Protein AF-A0A8C6JG46-F1 (afdb_monomer_lite)

InterPro domains:
  IPR028730 Zinc finger FYVE domain-containing protein 26 [PTHR46591] (1-426)

Radius of gyration: 33.85 Å; chains: 1; bounding box: 71×62×104 Å

pLDDT: mean 75.34, std 12.42, range [32.84, 92.31]

Structure (mmCIF, N/CA/C/O backbone):
data_AF-A0A8C6JG46-F1
#
_entry.id   AF-A0A8C6JG46-F1
#
loop_
_atom_site.group_PDB
_atom_site.id
_atom_site.type_symbol
_atom_site.label_atom_id
_atom_site.label_alt_id
_atom_site.label_comp_id
_atom_site.label_asym_id
_atom_site.label_entity_id
_atom_site.label_seq_id
_atom_site.pdbx_PDB_ins_code
_atom_site.Cartn_x
_atom_site.Cartn_y
_atom_site.Cartn_z
_atom_site.occupancy
_atom_site.B_iso_or_equiv
_atom_site.auth_seq_id
_atom_site.auth_comp_id
_atom_site.auth_asym_id
_atom_site.auth_atom_id
_atom_site.pdbx_PDB_model_num
ATOM 1 N N . MET A 1 1 ? 37.804 -17.417 -51.169 1.00 49.09 1 MET A N 1
ATOM 2 C CA . MET A 1 1 ? 37.422 -18.840 -51.278 1.00 49.09 1 MET A CA 1
ATOM 3 C C . MET A 1 1 ? 37.126 -19.329 -49.876 1.00 49.09 1 MET A C 1
ATOM 5 O O . MET A 1 1 ? 38.033 -19.292 -49.055 1.00 49.09 1 MET A O 1
ATOM 9 N N . HIS A 1 2 ? 35.876 -19.680 -49.576 1.00 54.84 2 HIS A N 1
ATOM 10 C CA . HIS A 1 2 ? 35.527 -20.264 -48.280 1.00 54.84 2 HIS A CA 1
ATOM 11 C C . HIS A 1 2 ? 35.883 -21.753 -48.293 1.00 54.84 2 HIS A C 1
ATOM 13 O O . HIS A 1 2 ? 35.643 -22.438 -49.287 1.00 54.84 2 HIS A O 1
ATOM 19 N N . SER A 1 3 ? 36.510 -22.237 -47.222 1.00 58.03 3 SER A N 1
ATOM 20 C CA . SER A 1 3 ? 36.770 -23.663 -47.032 1.00 58.03 3 SER A CA 1
ATOM 21 C C . SER A 1 3 ? 35.432 -24.394 -46.919 1.00 58.03 3 SER A C 1
ATOM 23 O O . SER A 1 3 ? 34.643 -24.104 -46.017 1.00 58.03 3 SER A O 1
ATOM 25 N N . PHE A 1 4 ? 35.180 -25.308 -47.853 1.00 62.06 4 PHE A N 1
ATOM 26 C CA . PHE A 1 4 ? 33.979 -26.141 -47.903 1.00 62.06 4 PHE A CA 1
ATOM 27 C C . PHE A 1 4 ? 33.749 -26.811 -46.534 1.00 62.06 4 PHE A C 1
ATOM 29 O O . PHE A 1 4 ? 34.682 -27.398 -45.985 1.00 62.06 4 PHE A O 1
ATOM 36 N N . GLY A 1 5 ? 32.544 -26.685 -45.965 1.00 68.75 5 GLY A N 1
ATOM 37 C CA . GLY A 1 5 ? 32.191 -27.229 -44.642 1.00 68.75 5 GLY A CA 1
ATOM 38 C C . GLY A 1 5 ? 32.113 -26.222 -43.481 1.00 68.75 5 GLY A C 1
ATOM 39 O O . GLY A 1 5 ? 31.570 -26.573 -42.442 1.00 68.75 5 GLY A O 1
ATOM 40 N N . ASN A 1 6 ? 32.562 -24.971 -43.660 1.00 70.62 6 ASN A N 1
ATOM 41 C CA . ASN A 1 6 ? 32.415 -23.890 -42.661 1.00 70.62 6 ASN A CA 1
ATOM 42 C C . ASN A 1 6 ? 31.309 -22.875 -43.015 1.00 70.62 6 ASN A C 1
ATOM 44 O O . ASN A 1 6 ? 31.285 -21.767 -42.486 1.00 70.62 6 ASN A O 1
ATOM 48 N N . GLU A 1 7 ? 30.413 -23.217 -43.940 1.00 79.25 7 GLU A N 1
ATOM 49 C CA . GLU A 1 7 ? 29.412 -22.289 -44.489 1.00 79.25 7 GLU A CA 1
ATOM 50 C C . GLU A 1 7 ? 28.441 -21.771 -43.422 1.00 79.25 7 GLU A C 1
ATOM 52 O O . GLU A 1 7 ? 28.117 -20.587 -43.416 1.00 79.25 7 GLU A O 1
ATOM 57 N N . GLU A 1 8 ? 28.043 -22.625 -42.476 1.00 79.38 8 GLU A N 1
ATOM 58 C CA . GLU A 1 8 ? 27.140 -22.259 -41.380 1.00 79.38 8 GLU A CA 1
ATOM 59 C C . GLU A 1 8 ? 27.791 -21.260 -40.409 1.00 79.38 8 GLU A C 1
ATOM 61 O O . GLU A 1 8 ? 27.192 -20.239 -40.078 1.00 79.38 8 GLU A O 1
ATOM 66 N N . ALA A 1 9 ? 29.056 -21.486 -40.037 1.00 79.19 9 ALA A N 1
ATOM 67 C CA . ALA A 1 9 ? 29.812 -20.569 -39.183 1.00 79.19 9 ALA A CA 1
ATOM 68 C C . ALA A 1 9 ? 30.058 -19.213 -39.871 1.00 79.19 9 ALA A C 1
ATOM 70 O O . ALA A 1 9 ? 29.868 -18.163 -39.261 1.00 79.19 9 ALA A O 1
ATOM 71 N N . VAL A 1 10 ? 30.412 -19.222 -41.162 1.00 82.12 10 VAL A N 1
ATOM 72 C CA . VAL A 1 10 ? 30.597 -17.995 -41.958 1.00 82.12 10 VAL A CA 1
ATOM 73 C C . VAL A 1 10 ? 29.275 -17.239 -42.120 1.00 82.12 10 VAL A C 1
ATOM 75 O O . VAL A 1 10 ? 29.254 -16.012 -42.039 1.00 82.12 10 VAL A O 1
ATOM 78 N N . SER A 1 11 ? 28.162 -17.950 -42.314 1.00 85.00 11 SER A N 1
ATOM 79 C CA . SER A 1 11 ? 26.829 -17.348 -42.394 1.00 85.00 11 SER A CA 1
ATOM 80 C C . SER A 1 11 ? 26.417 -16.700 -41.069 1.00 85.00 11 SER A C 1
ATOM 82 O O . SER A 1 11 ? 25.887 -15.591 -41.081 1.00 85.00 11 SER A O 1
ATOM 84 N N . GLN A 1 12 ? 26.722 -17.328 -39.929 1.00 85.00 12 GLN A N 1
ATOM 85 C CA . GLN A 1 12 ? 26.466 -16.768 -38.597 1.00 85.00 12 GLN A CA 1
ATOM 86 C C . GLN A 1 12 ? 27.330 -15.530 -38.306 1.00 85.00 12 GLN A C 1
ATOM 88 O O . GLN A 1 12 ? 26.824 -14.549 -37.763 1.00 85.00 12 GLN A O 1
ATOM 93 N N . GLU A 1 13 ? 28.599 -15.517 -38.726 1.00 86.06 13 GLU A N 1
ATOM 94 C CA . GLU A 1 13 ? 29.466 -14.334 -38.621 1.00 86.06 13 GLU A CA 1
ATOM 95 C C . GLU A 1 13 ? 28.966 -13.164 -39.482 1.00 86.06 13 GLU A C 1
ATOM 97 O O . GLU A 1 13 ? 28.964 -12.014 -39.035 1.00 86.06 13 GLU A O 1
ATOM 102 N N . GLN A 1 14 ? 28.495 -13.444 -40.701 1.00 87.75 14 GLN A N 1
ATOM 103 C CA . GLN A 1 14 ? 27.887 -12.437 -41.574 1.00 87.75 14 GLN A CA 1
ATOM 104 C C . GLN A 1 14 ? 26.565 -11.913 -41.006 1.00 87.75 14 GLN A C 1
ATOM 106 O O . GLN A 1 14 ? 26.334 -10.705 -41.016 1.00 87.75 14 GLN A O 1
ATOM 111 N N . LEU A 1 15 ? 25.727 -12.796 -40.454 1.00 90.75 15 LEU A N 1
ATOM 112 C CA . LEU A 1 15 ? 24.492 -12.421 -39.767 1.00 90.75 15 LEU A CA 1
ATOM 113 C C . LEU A 1 15 ? 24.784 -11.537 -38.545 1.00 90.75 15 LEU A C 1
ATOM 115 O O . LEU A 1 15 ? 24.077 -10.563 -38.305 1.00 90.75 15 LEU A O 1
ATOM 119 N N . PHE A 1 16 ? 25.843 -11.832 -37.790 1.00 90.50 16 PHE A N 1
ATOM 120 C CA . PHE A 1 16 ? 26.268 -11.009 -36.659 1.00 90.50 16 PHE A CA 1
ATOM 121 C C . PHE A 1 16 ? 26.759 -9.624 -37.100 1.00 90.50 16 PHE A C 1
ATOM 123 O O . PHE A 1 16 ? 26.426 -8.620 -36.467 1.00 90.50 16 PHE A O 1
ATOM 130 N N . ALA A 1 17 ? 27.521 -9.551 -38.196 1.00 90.81 17 ALA A N 1
ATOM 131 C CA . ALA A 1 17 ? 27.945 -8.280 -38.776 1.00 90.81 17 ALA A CA 1
ATOM 132 C C . ALA A 1 17 ? 26.738 -7.444 -39.231 1.00 90.81 17 ALA A C 1
ATOM 134 O O . ALA A 1 17 ? 26.663 -6.260 -38.899 1.00 90.81 17 ALA A O 1
ATOM 135 N N . PHE A 1 18 ? 25.768 -8.079 -39.896 1.00 91.75 18 PHE A N 1
ATOM 136 C CA . PHE A 1 18 ? 24.512 -7.455 -40.307 1.00 91.75 18 PHE A CA 1
ATOM 137 C C . PHE A 1 18 ? 23.689 -6.976 -39.103 1.00 91.75 18 PHE A C 1
ATOM 139 O O . PHE A 1 18 ? 23.252 -5.832 -39.078 1.00 91.75 18 PHE A O 1
ATOM 146 N N . PHE A 1 19 ? 23.566 -7.786 -38.047 1.00 92.31 19 PHE A N 1
ATOM 147 C CA . PHE A 1 19 ? 22.930 -7.379 -36.791 1.00 92.31 19 PHE A CA 1
ATOM 148 C C . PHE A 1 19 ? 23.581 -6.121 -36.197 1.00 92.31 19 PHE A C 1
ATOM 150 O O . PHE A 1 19 ? 22.885 -5.169 -35.848 1.00 92.31 19 PHE A O 1
ATOM 157 N N . CYS A 1 20 ? 24.915 -6.081 -36.118 1.00 89.12 20 CYS A N 1
ATOM 158 C CA . CYS A 1 20 ? 25.639 -4.916 -35.603 1.00 89.12 20 CYS A CA 1
ATOM 159 C C . CYS A 1 20 ? 25.436 -3.673 -36.481 1.00 89.12 20 CYS A C 1
ATOM 161 O O . CYS A 1 20 ? 25.413 -2.551 -35.975 1.00 89.12 20 CYS A O 1
ATOM 163 N N . GLU A 1 21 ? 25.317 -3.861 -37.794 1.00 89.94 21 GLU A N 1
ATOM 164 C CA . GLU A 1 21 ? 25.017 -2.796 -38.740 1.00 89.94 21 GLU A CA 1
ATOM 165 C C . GLU A 1 21 ? 23.594 -2.262 -38.542 1.00 89.94 21 GLU A C 1
ATOM 167 O O . GLU A 1 21 ? 23.440 -1.053 -38.375 1.00 89.94 21 GLU A O 1
ATOM 172 N N . CYS A 1 22 ? 22.585 -3.130 -38.442 1.00 88.75 22 CYS A N 1
ATOM 173 C CA . CYS A 1 22 ? 21.202 -2.741 -38.158 1.00 88.75 22 CYS A CA 1
ATOM 174 C C . CYS A 1 22 ? 21.083 -1.976 -36.833 1.00 88.75 22 CYS A C 1
ATOM 176 O O . CYS A 1 22 ? 20.468 -0.914 -36.786 1.00 88.75 22 CYS A O 1
ATOM 178 N N . VAL A 1 23 ? 21.741 -2.450 -35.768 1.00 87.31 23 VAL A N 1
ATOM 179 C CA . VAL A 1 23 ? 21.762 -1.757 -34.468 1.00 87.31 23 VAL A CA 1
ATOM 180 C C . VAL A 1 23 ? 22.376 -0.357 -34.585 1.00 87.31 23 VAL A C 1
ATOM 182 O O . VAL A 1 23 ? 21.855 0.590 -34.007 1.00 87.31 23 VAL A O 1
ATOM 185 N N . ARG A 1 24 ? 23.459 -0.182 -35.354 1.00 85.31 24 ARG A N 1
ATOM 186 C CA . ARG A 1 24 ? 24.083 1.141 -35.560 1.00 85.31 24 ARG A CA 1
ATOM 187 C C . ARG A 1 24 ? 23.213 2.096 -36.373 1.00 85.31 24 ARG A C 1
ATOM 189 O O . ARG A 1 24 ? 23.265 3.305 -36.136 1.00 85.31 24 ARG A O 1
ATOM 196 N N . HIS A 1 25 ? 22.467 1.568 -37.339 1.00 84.50 25 HIS A N 1
ATOM 197 C CA . HIS A 1 25 ? 21.586 2.354 -38.198 1.00 84.50 25 HIS A CA 1
ATOM 198 C C . HIS A 1 25 ? 20.235 2.669 -37.543 1.00 84.50 25 HIS A C 1
ATOM 200 O O . HIS A 1 25 ? 19.602 3.643 -37.943 1.00 84.50 25 HIS A O 1
ATOM 206 N N . GLY A 1 26 ? 19.856 1.936 -36.491 1.00 82.50 26 GLY A N 1
ATOM 207 C CA . GLY A 1 26 ? 18.556 2.068 -35.829 1.00 82.50 26 GLY A CA 1
ATOM 208 C C . GLY A 1 26 ? 17.463 1.206 -36.470 1.00 82.50 26 GLY A C 1
ATOM 209 O O . GLY A 1 26 ? 16.288 1.421 -36.198 1.00 82.50 26 GLY A O 1
ATOM 210 N N . ASP A 1 27 ? 17.830 0.217 -37.292 1.00 86.69 27 ASP A N 1
ATOM 211 C CA . ASP A 1 27 ? 16.896 -0.703 -37.950 1.00 86.69 27 ASP A CA 1
ATOM 212 C C . ASP A 1 27 ? 16.469 -1.814 -36.975 1.00 86.69 27 ASP A C 1
ATOM 214 O O . ASP A 1 27 ? 16.906 -2.969 -37.053 1.00 86.69 27 ASP A O 1
ATOM 218 N N . TRP A 1 28 ? 15.640 -1.451 -35.997 1.00 86.88 28 TRP A N 1
ATOM 219 C CA . TRP A 1 28 ? 15.332 -2.298 -34.843 1.00 86.88 28 TRP A CA 1
ATOM 220 C C . TRP A 1 28 ? 14.624 -3.604 -35.197 1.00 86.88 28 TRP A C 1
ATOM 222 O O . TRP A 1 28 ? 14.954 -4.649 -34.637 1.00 86.88 28 TRP A O 1
ATOM 232 N N . GLU A 1 29 ? 13.695 -3.572 -36.152 1.00 87.38 29 GLU A N 1
ATOM 233 C CA . GLU A 1 29 ? 12.951 -4.760 -36.588 1.00 87.38 29 GLU A CA 1
ATOM 234 C C . GLU A 1 29 ? 13.872 -5.789 -37.260 1.00 87.38 29 GLU A C 1
ATOM 236 O O . GLU A 1 29 ? 13.792 -6.989 -36.982 1.00 87.38 29 GLU A O 1
ATOM 241 N N . LEU A 1 30 ? 14.802 -5.315 -38.098 1.00 88.69 30 LEU A N 1
ATOM 242 C CA . LEU A 1 30 ? 15.789 -6.159 -38.775 1.00 88.69 30 LEU A CA 1
ATOM 243 C C . LEU A 1 30 ? 16.805 -6.723 -37.780 1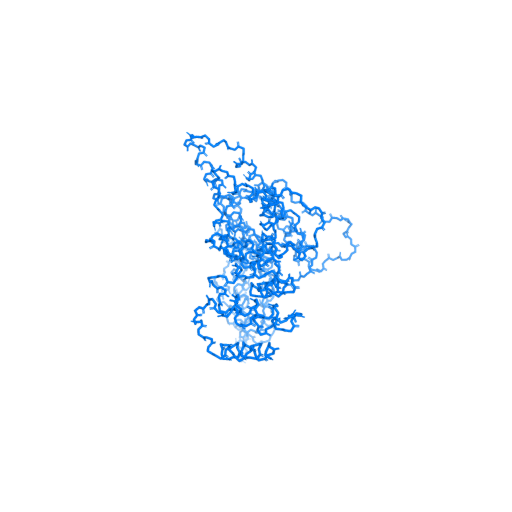.00 88.69 30 LEU A C 1
ATOM 245 O O . LEU A 1 30 ? 17.116 -7.916 -37.820 1.00 88.69 30 LEU A O 1
ATOM 249 N N . ALA A 1 31 ? 17.267 -5.897 -36.838 1.00 89.75 31 ALA A N 1
ATOM 250 C CA . ALA A 1 31 ? 18.140 -6.346 -35.762 1.00 89.75 31 ALA A CA 1
ATOM 251 C C . ALA A 1 31 ? 17.457 -7.428 -34.906 1.00 89.75 31 ALA A C 1
ATOM 253 O O . ALA A 1 31 ? 18.057 -8.468 -34.632 1.00 89.75 31 ALA A O 1
ATOM 254 N N . GLN A 1 32 ? 16.185 -7.240 -34.538 1.00 89.25 32 GLN A N 1
ATOM 255 C CA . GLN A 1 32 ? 15.413 -8.210 -33.759 1.00 89.25 32 GLN A CA 1
ATOM 256 C C . GLN A 1 32 ? 15.218 -9.536 -34.511 1.00 89.25 32 GLN A C 1
ATOM 258 O O . GLN A 1 32 ? 15.321 -10.605 -33.903 1.00 89.25 32 GLN A O 1
ATOM 263 N N . ALA A 1 33 ? 14.985 -9.490 -35.825 1.00 90.06 33 ALA A N 1
ATOM 264 C CA . ALA A 1 33 ? 14.819 -10.683 -36.655 1.00 90.06 33 ALA A CA 1
ATOM 265 C C . ALA A 1 33 ? 16.076 -11.574 -36.699 1.00 90.06 33 ALA A C 1
ATOM 267 O O . ALA A 1 33 ? 15.960 -12.790 -36.859 1.00 90.06 33 ALA A O 1
ATOM 268 N N . CYS A 1 34 ? 17.267 -10.999 -36.498 1.00 89.62 34 CYS A N 1
ATOM 269 C CA . CYS A 1 34 ? 18.532 -11.740 -36.471 1.00 89.62 34 CYS A CA 1
ATOM 270 C C . CYS A 1 34 ? 18.738 -12.531 -35.163 1.00 89.62 34 CYS A C 1
ATOM 272 O O . CYS A 1 34 ? 19.400 -13.571 -35.156 1.00 89.62 34 CYS A O 1
ATOM 274 N N . VAL A 1 35 ? 18.155 -12.072 -34.048 1.00 89.25 35 VAL A N 1
ATOM 275 C CA . VAL A 1 35 ? 18.408 -12.607 -32.695 1.00 89.25 35 VAL A CA 1
ATOM 276 C C . VAL A 1 35 ? 18.100 -14.111 -32.555 1.00 89.25 35 VAL A C 1
ATOM 278 O O . VAL A 1 35 ? 18.932 -14.831 -31.999 1.00 89.25 35 VAL A O 1
ATOM 281 N N . PRO A 1 36 ? 16.976 -14.661 -33.061 1.00 87.44 36 PRO A N 1
ATOM 282 C CA . PRO A 1 36 ? 16.695 -16.092 -32.938 1.00 87.44 36 PRO A CA 1
ATOM 283 C C . PRO A 1 36 ? 17.745 -16.984 -33.608 1.00 87.44 36 PRO A C 1
ATOM 285 O O . PRO A 1 36 ? 18.079 -18.032 -33.060 1.00 87.44 36 PRO A O 1
ATOM 288 N N . GLN A 1 37 ? 18.276 -16.575 -34.760 1.00 86.75 37 GLN A N 1
ATOM 289 C CA . GLN A 1 37 ? 19.287 -17.337 -35.497 1.00 86.75 37 GLN A CA 1
ATOM 290 C C . GLN A 1 37 ? 20.669 -17.210 -34.842 1.00 86.75 37 GLN A C 1
ATOM 292 O O . GLN A 1 37 ? 21.377 -18.203 -34.703 1.00 86.75 37 GLN A O 1
ATOM 297 N N . LEU A 1 38 ? 21.008 -16.026 -34.322 1.00 86.81 38 LEU A N 1
ATOM 298 C CA . LEU A 1 38 ? 22.237 -15.806 -33.553 1.00 86.81 38 LEU A CA 1
ATOM 299 C C . LEU A 1 38 ? 22.271 -16.588 -32.232 1.00 86.81 38 LEU A C 1
ATOM 301 O O . LEU A 1 38 ? 23.350 -16.908 -31.741 1.00 86.81 38 LEU A O 1
ATOM 305 N N . SER A 1 39 ? 21.109 -16.950 -31.674 1.00 82.56 39 SER A N 1
ATOM 306 C CA . SER A 1 39 ? 21.045 -17.795 -30.470 1.00 82.56 39 SER A CA 1
ATOM 307 C C . SER A 1 39 ? 21.501 -19.241 -30.705 1.00 82.56 39 SER A C 1
ATOM 309 O O . SER A 1 39 ? 21.850 -19.931 -29.753 1.00 82.56 39 SER A O 1
ATOM 311 N N . GLN A 1 40 ? 21.526 -19.697 -31.962 1.00 83.62 40 GLN A N 1
ATOM 312 C CA . GLN A 1 40 ? 21.966 -21.042 -32.352 1.00 83.62 40 GLN A CA 1
ATOM 313 C C . GLN A 1 40 ? 23.458 -21.094 -32.718 1.00 83.62 40 GLN A C 1
ATOM 315 O O . GLN A 1 40 ? 23.977 -22.158 -33.057 1.00 83.62 40 GLN A O 1
ATOM 320 N N . TRP A 1 41 ? 24.153 -19.953 -32.656 1.00 83.56 41 TRP A N 1
ATOM 321 C CA . TRP A 1 41 ? 25.563 -19.855 -33.004 1.00 83.56 41 TRP A CA 1
ATOM 322 C C . TRP A 1 41 ? 26.425 -20.631 -32.002 1.00 83.56 41 TRP A C 1
ATOM 324 O O . TRP A 1 41 ? 26.410 -20.364 -30.802 1.00 83.56 41 TRP A O 1
ATOM 334 N N . GLN A 1 42 ? 27.196 -21.601 -32.491 1.00 74.56 42 GLN A N 1
ATOM 335 C CA . GLN A 1 42 ? 28.134 -22.363 -31.669 1.00 74.56 42 GLN A CA 1
ATOM 336 C C . GLN A 1 42 ? 29.420 -21.560 -31.403 1.00 74.56 42 GLN A C 1
ATOM 338 O O . GLN A 1 42 ? 30.027 -21.022 -32.328 1.00 74.56 42 GLN A O 1
ATOM 343 N N . GLY A 1 43 ? 29.866 -21.509 -30.143 1.00 76.00 43 GLY A N 1
ATOM 344 C CA . GLY A 1 43 ? 31.109 -20.842 -29.730 1.00 76.00 43 GLY A CA 1
ATOM 345 C C . GLY A 1 43 ? 30.880 -19.569 -28.905 1.00 76.00 43 GLY A C 1
ATOM 346 O O . GLY A 1 43 ? 29.959 -19.507 -28.101 1.00 76.00 43 GLY A O 1
ATOM 347 N N . ASP A 1 44 ? 31.738 -18.560 -29.086 1.00 78.31 44 ASP A N 1
ATOM 348 C CA . ASP A 1 44 ? 31.732 -17.287 -28.329 1.00 78.31 44 ASP A CA 1
ATOM 349 C C . ASP A 1 44 ? 30.725 -16.245 -28.873 1.00 78.31 44 ASP A C 1
ATOM 351 O O . ASP A 1 44 ? 30.520 -15.164 -28.321 1.00 78.31 44 ASP A O 1
ATOM 355 N N . GLY A 1 45 ? 30.067 -16.564 -29.986 1.00 79.94 45 GLY A N 1
ATOM 356 C CA . GLY A 1 45 ? 29.086 -15.705 -30.643 1.00 79.94 45 GLY A CA 1
ATOM 357 C C . GLY A 1 45 ? 27.912 -15.262 -29.759 1.00 79.94 45 GLY A C 1
ATOM 358 O O . GLY A 1 45 ? 27.674 -14.057 -29.638 1.00 79.94 45 GLY A O 1
ATOM 359 N N . PRO A 1 46 ? 27.210 -16.192 -29.081 1.00 83.44 46 PRO A N 1
ATOM 360 C CA . PRO A 1 46 ? 26.108 -15.859 -28.181 1.00 83.44 46 PRO A CA 1
ATOM 361 C C . PRO A 1 46 ? 26.513 -14.916 -27.043 1.00 83.44 46 PRO A C 1
ATOM 363 O O . PRO A 1 46 ? 25.733 -14.043 -26.673 1.00 83.44 46 PRO A O 1
ATOM 366 N N . GLY A 1 47 ? 27.740 -15.031 -26.522 1.00 84.62 47 GLY A N 1
ATOM 367 C CA . GLY A 1 47 ? 28.248 -14.139 -25.474 1.00 84.62 47 GLY A CA 1
ATOM 368 C C . GLY A 1 47 ? 28.387 -12.691 -25.949 1.00 84.62 47 GLY A C 1
ATOM 369 O O . GLY A 1 47 ? 28.010 -11.760 -25.237 1.00 84.62 47 GLY A O 1
ATOM 370 N N . LYS A 1 48 ? 28.850 -12.487 -27.188 1.00 86.88 48 LYS A N 1
ATOM 371 C CA . LYS A 1 48 ? 28.949 -11.152 -27.806 1.00 86.88 48 LYS A CA 1
ATOM 372 C C . LYS A 1 48 ? 27.578 -10.532 -28.052 1.00 86.88 48 LYS A C 1
ATOM 374 O O . LYS A 1 48 ? 27.401 -9.338 -27.828 1.00 86.88 48 LYS A O 1
ATOM 379 N N . VAL A 1 49 ? 26.610 -11.336 -28.492 1.00 88.25 49 VAL A N 1
ATOM 380 C CA . VAL A 1 49 ? 25.227 -10.884 -28.697 1.00 88.25 49 VAL A CA 1
ATOM 381 C C . VAL A 1 49 ? 24.575 -10.533 -27.360 1.00 88.25 49 VAL A C 1
ATOM 383 O O . VAL A 1 49 ? 23.994 -9.460 -27.248 1.00 88.25 49 VAL A O 1
ATOM 386 N N . GLU A 1 50 ? 24.745 -11.364 -26.326 1.00 89.06 50 GLU A N 1
ATOM 387 C CA . GLU A 1 50 ? 24.268 -11.086 -24.962 1.00 89.06 50 GLU A CA 1
ATOM 388 C C . GLU A 1 50 ? 24.841 -9.763 -24.424 1.00 89.06 50 GLU A C 1
ATOM 390 O O . GLU A 1 50 ? 24.092 -8.940 -23.904 1.00 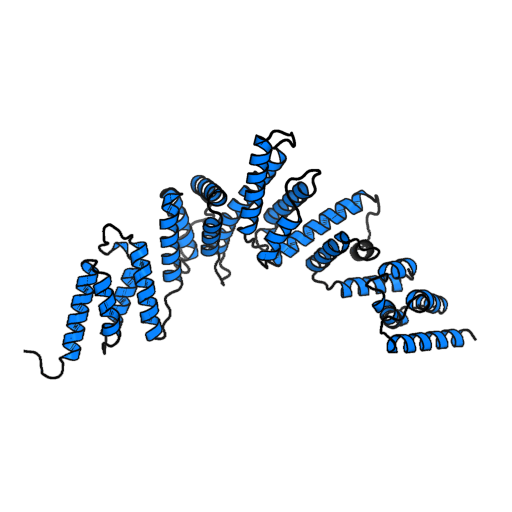89.06 50 GLU A O 1
ATOM 395 N N . ALA A 1 51 ? 26.141 -9.509 -24.617 1.00 89.12 51 ALA A N 1
ATOM 396 C CA . ALA A 1 51 ? 26.784 -8.262 -24.202 1.00 89.12 51 ALA A CA 1
ATOM 397 C C . ALA A 1 51 ? 26.229 -7.028 -24.934 1.00 89.12 51 ALA A C 1
ATOM 399 O O . ALA A 1 51 ? 26.030 -5.985 -24.313 1.00 89.12 51 ALA A O 1
ATOM 400 N N . ILE A 1 52 ? 25.947 -7.140 -26.238 1.00 89.44 52 ILE A N 1
ATOM 401 C CA . ILE A 1 52 ? 25.318 -6.055 -27.003 1.00 89.44 52 ILE A CA 1
ATOM 402 C C . ILE A 1 52 ? 23.887 -5.824 -26.512 1.00 89.44 52 ILE A C 1
ATOM 404 O O . ILE A 1 52 ? 23.526 -4.681 -26.260 1.00 89.44 52 ILE A O 1
ATOM 408 N N . LEU A 1 53 ? 23.091 -6.881 -26.318 1.00 89.31 53 LEU A N 1
ATOM 409 C CA . LEU A 1 53 ? 21.723 -6.763 -25.803 1.00 89.31 53 LEU A CA 1
ATOM 410 C C . LEU A 1 53 ? 21.697 -6.098 -24.418 1.00 89.31 53 LEU A C 1
ATOM 412 O O . LEU A 1 53 ? 20.899 -5.195 -24.195 1.00 89.31 53 LEU A O 1
ATOM 416 N N . LEU A 1 54 ? 22.611 -6.474 -23.519 1.00 88.44 54 LEU A N 1
ATOM 417 C CA . LEU A 1 54 ? 22.766 -5.820 -22.216 1.00 88.44 54 LEU A CA 1
ATOM 418 C C . LEU A 1 54 ? 23.141 -4.338 -22.354 1.00 88.44 54 LEU A C 1
ATOM 420 O O . LEU A 1 54 ? 22.563 -3.497 -21.671 1.00 88.44 54 LEU A O 1
ATOM 424 N N . ALA A 1 55 ? 24.071 -4.004 -23.251 1.00 88.19 55 ALA A N 1
ATOM 425 C CA . ALA A 1 55 ? 24.486 -2.622 -23.484 1.00 88.19 55 ALA A CA 1
ATOM 426 C C . ALA A 1 55 ? 23.361 -1.755 -24.077 1.00 88.19 55 ALA A C 1
ATOM 428 O O . ALA A 1 55 ? 23.249 -0.583 -23.724 1.00 88.19 55 ALA A O 1
ATOM 429 N N . LEU A 1 56 ? 22.509 -2.324 -24.937 1.00 87.94 56 LEU A N 1
ATOM 430 C CA . LEU A 1 56 ? 21.349 -1.631 -25.509 1.00 87.94 56 LEU A CA 1
ATOM 431 C C . LEU A 1 56 ? 20.314 -1.251 -24.448 1.00 87.94 56 LEU A C 1
ATOM 433 O O . LEU A 1 56 ? 19.697 -0.193 -24.545 1.00 87.94 56 LEU A O 1
ATOM 437 N N . VAL A 1 57 ? 20.150 -2.098 -23.432 1.00 87.12 57 VAL A N 1
ATOM 438 C CA . VAL A 1 57 ? 19.241 -1.850 -22.309 1.00 87.12 57 VAL A CA 1
ATOM 439 C C . VAL A 1 57 ? 19.860 -0.871 -21.306 1.00 87.12 57 VAL A C 1
ATOM 441 O O . VAL A 1 57 ? 19.190 0.060 -20.874 1.00 87.12 57 VAL A O 1
ATOM 444 N N . ALA A 1 58 ? 21.142 -1.040 -20.969 1.00 84.81 58 ALA A N 1
ATOM 445 C CA . ALA A 1 58 ? 21.829 -0.214 -19.973 1.00 84.81 58 ALA A CA 1
ATOM 446 C C . ALA A 1 58 ? 22.194 1.195 -20.474 1.00 84.81 58 ALA A C 1
ATOM 448 O O . ALA A 1 58 ? 22.337 2.121 -19.683 1.00 84.81 58 ALA A O 1
ATOM 449 N N . CYS A 1 59 ? 22.405 1.377 -21.780 1.00 81.62 59 CYS A N 1
ATOM 450 C CA . CYS A 1 59 ? 22.872 2.637 -22.364 1.00 81.62 59 CYS A CA 1
ATOM 451 C C . CYS A 1 59 ? 22.120 2.980 -23.663 1.00 81.62 59 CYS A C 1
ATOM 453 O O . CYS A 1 59 ? 22.740 3.103 -24.726 1.00 81.62 59 CYS A O 1
ATOM 455 N N . PRO A 1 60 ? 20.794 3.199 -23.611 1.00 78.62 60 PRO A N 1
ATOM 456 C CA . PRO A 1 60 ? 19.992 3.439 -24.813 1.00 78.62 60 PRO A CA 1
ATOM 457 C C . PRO A 1 60 ? 20.352 4.742 -25.542 1.00 78.62 60 PRO A C 1
ATOM 459 O O . PRO A 1 60 ? 20.153 4.858 -26.749 1.00 78.62 60 PRO A O 1
ATOM 462 N N . MET A 1 61 ? 20.949 5.706 -24.834 1.00 74.56 61 MET A N 1
ATOM 463 C CA . MET A 1 61 ? 21.417 6.978 -25.401 1.00 74.56 61 MET A CA 1
ATOM 464 C C . MET A 1 61 ? 22.594 6.824 -26.378 1.00 74.56 61 MET A C 1
ATOM 466 O O . MET A 1 61 ? 22.911 7.761 -27.107 1.00 74.56 61 MET A O 1
ATOM 470 N N . GLY A 1 62 ? 23.266 5.667 -26.389 1.00 68.56 62 GLY A N 1
ATOM 471 C CA . GLY A 1 62 ? 24.421 5.401 -27.249 1.00 68.56 62 GLY A CA 1
ATOM 472 C C . GLY A 1 62 ? 24.076 5.028 -28.693 1.00 68.56 62 GLY A C 1
ATOM 473 O O . GLY A 1 62 ? 24.990 4.815 -29.491 1.00 68.56 62 GLY A O 1
ATOM 474 N N . VAL A 1 63 ? 22.791 4.923 -29.043 1.00 72.62 63 VAL A N 1
ATOM 475 C CA . VAL A 1 63 ? 22.339 4.382 -30.332 1.00 72.62 63 VAL A CA 1
ATOM 476 C C . VAL A 1 63 ? 21.433 5.370 -31.054 1.00 72.62 63 VAL A C 1
ATOM 478 O O . VAL A 1 63 ? 20.820 6.221 -30.426 1.00 72.62 63 VAL A O 1
ATOM 481 N N . ARG A 1 64 ? 21.352 5.294 -32.385 1.00 72.69 64 ARG A N 1
ATOM 482 C CA . ARG A 1 64 ? 20.443 6.142 -33.167 1.00 72.69 64 ARG A CA 1
ATOM 483 C C . ARG A 1 64 ? 19.007 5.671 -32.987 1.00 72.69 64 ARG A C 1
ATOM 485 O O . ARG A 1 64 ? 18.727 4.509 -33.236 1.00 72.69 64 ARG A O 1
ATOM 492 N N . TRP A 1 65 ? 18.109 6.573 -32.613 1.00 66.31 65 TRP A N 1
ATOM 493 C CA . TRP A 1 65 ? 16.672 6.312 -32.544 1.00 66.31 65 TRP A CA 1
ATOM 494 C C . TRP A 1 65 ? 15.942 6.952 -33.727 1.00 66.31 65 TRP A C 1
ATOM 496 O O . TRP A 1 65 ? 16.348 7.996 -34.248 1.00 66.31 65 TRP A O 1
ATOM 506 N N . GLU A 1 66 ? 14.845 6.328 -34.150 1.00 62.97 66 GLU A N 1
ATOM 507 C CA . GLU A 1 66 ? 13.944 6.924 -35.131 1.00 62.97 66 GLU A CA 1
ATOM 508 C C . GLU A 1 66 ? 13.244 8.141 -34.515 1.00 62.97 66 GLU A C 1
ATOM 510 O O . GLU A 1 66 ? 12.975 8.170 -33.312 1.00 62.97 66 GLU A O 1
ATOM 515 N N . GLN A 1 67 ? 12.895 9.134 -35.341 1.00 58.59 67 GLN A N 1
ATOM 516 C CA . GLN A 1 67 ? 12.285 10.405 -34.908 1.00 58.59 67 GLN A CA 1
ATOM 517 C C . GLN A 1 67 ? 10.980 10.243 -34.099 1.00 58.59 67 GLN A C 1
ATOM 519 O O . GLN A 1 67 ? 10.569 11.183 -33.424 1.00 58.59 67 GLN A O 1
ATOM 524 N N . ASN A 1 68 ? 10.359 9.058 -34.125 1.00 61.38 68 ASN A N 1
ATOM 525 C CA . ASN A 1 68 ? 9.112 8.739 -33.424 1.00 61.38 68 ASN A CA 1
ATOM 526 C C . ASN A 1 68 ? 9.300 7.849 -32.177 1.00 61.38 68 ASN A C 1
ATOM 528 O O . ASN A 1 68 ? 8.314 7.498 -31.526 1.00 61.38 68 ASN A O 1
ATOM 532 N N . SER A 1 69 ? 10.535 7.463 -31.844 1.00 68.75 69 SER A N 1
ATOM 533 C CA . SER A 1 69 ? 10.854 6.553 -30.735 1.00 68.75 69 SER A CA 1
ATOM 534 C C . SER A 1 69 ? 11.705 7.250 -29.675 1.00 68.75 69 SER A C 1
ATOM 536 O O . SER A 1 69 ? 12.640 7.978 -30.006 1.00 68.75 69 SER A O 1
ATOM 538 N N . SER A 1 70 ? 11.382 7.039 -28.398 1.00 80.69 70 SER A N 1
ATOM 539 C CA . SER A 1 70 ? 12.218 7.492 -27.287 1.00 80.69 70 SER A CA 1
ATOM 540 C C . SER A 1 70 ? 13.313 6.458 -26.987 1.00 80.69 70 SER A C 1
ATOM 542 O O . SER A 1 70 ? 13.104 5.258 -27.204 1.00 80.69 70 SER A O 1
ATOM 544 N N . PRO A 1 71 ? 14.472 6.882 -26.452 1.00 83.56 71 PRO A N 1
ATOM 545 C CA . PRO A 1 71 ? 15.544 5.966 -26.062 1.00 83.56 71 PRO A CA 1
ATOM 546 C C . PRO A 1 71 ? 15.064 4.921 -25.041 1.00 83.56 71 PRO A C 1
ATOM 548 O O . PRO A 1 71 ? 15.448 3.757 -25.126 1.00 83.56 71 PRO A O 1
ATOM 551 N N . TRP A 1 72 ? 14.162 5.294 -24.129 1.00 84.56 72 TRP A N 1
ATOM 552 C CA . TRP A 1 72 ? 13.649 4.400 -23.088 1.00 84.56 72 TRP A CA 1
ATOM 553 C C . TRP A 1 72 ? 12.701 3.332 -23.634 1.00 84.56 72 TRP A C 1
ATOM 555 O O . TRP A 1 72 ? 12.798 2.172 -23.242 1.00 84.56 72 TRP A O 1
ATOM 565 N N . ARG A 1 73 ? 11.843 3.665 -24.608 1.00 86.00 73 ARG A N 1
ATOM 566 C CA . ARG A 1 73 ? 11.010 2.664 -25.306 1.00 86.00 73 ARG A CA 1
ATOM 567 C C . ARG A 1 73 ? 11.855 1.663 -26.078 1.00 86.00 73 ARG A C 1
ATOM 569 O O . ARG A 1 73 ? 11.528 0.479 -26.109 1.00 86.00 73 ARG A O 1
ATOM 576 N N . THR A 1 74 ? 12.952 2.129 -26.665 1.00 85.81 74 THR A N 1
ATOM 577 C CA . THR A 1 74 ? 13.935 1.261 -27.314 1.00 85.81 74 THR A CA 1
ATOM 578 C C . THR A 1 74 ? 14.622 0.357 -26.288 1.00 85.81 74 THR A C 1
ATOM 580 O O . THR A 1 74 ? 14.702 -0.849 -26.514 1.00 85.81 74 THR A O 1
ATOM 583 N N . ALA A 1 75 ? 15.034 0.892 -25.132 1.00 88.94 75 ALA A N 1
ATOM 584 C CA . ALA A 1 75 ? 15.590 0.102 -24.029 1.00 88.94 75 ALA A CA 1
ATOM 585 C C . ALA A 1 75 ? 14.619 -0.994 -23.565 1.00 88.94 75 ALA A C 1
ATOM 587 O O . ALA A 1 75 ? 15.015 -2.146 -23.417 1.00 88.94 75 ALA A O 1
ATOM 588 N N . TRP A 1 76 ? 13.335 -0.658 -23.416 1.00 88.94 76 TRP A N 1
ATOM 589 C CA . TRP A 1 76 ? 12.276 -1.599 -23.048 1.00 88.94 76 TRP A CA 1
ATOM 590 C C . TRP A 1 76 ? 12.075 -2.708 -24.078 1.00 88.94 76 TRP A C 1
ATOM 592 O O . TRP A 1 76 ? 11.994 -3.885 -23.735 1.00 88.94 76 TRP A O 1
ATOM 602 N N . LEU A 1 77 ? 12.029 -2.355 -25.365 1.00 89.06 77 LEU A N 1
ATOM 603 C CA . LEU A 1 77 ? 11.918 -3.342 -26.435 1.00 89.06 77 LEU A CA 1
ATOM 604 C C . LEU A 1 77 ? 13.093 -4.326 -26.393 1.00 89.06 77 LEU A C 1
ATOM 606 O O . LEU A 1 77 ? 12.890 -5.538 -26.495 1.00 89.06 77 LEU A O 1
ATOM 610 N N . TRP A 1 78 ? 14.310 -3.821 -26.182 1.00 90.25 78 TRP A N 1
ATOM 611 C CA . TRP A 1 78 ? 15.498 -4.658 -26.041 1.00 90.25 78 TRP A CA 1
ATOM 612 C C . TRP A 1 78 ? 15.528 -5.450 -24.731 1.00 90.25 78 TRP A C 1
ATOM 614 O O . TRP A 1 78 ? 16.023 -6.575 -24.746 1.00 90.25 78 TRP A O 1
ATOM 624 N N . LEU A 1 79 ? 14.927 -4.951 -23.647 1.00 90.56 79 LEU A N 1
ATOM 625 C CA . LEU A 1 79 ? 14.729 -5.701 -22.404 1.00 90.56 79 LEU A CA 1
ATOM 626 C C . LEU A 1 79 ? 13.853 -6.936 -22.657 1.00 90.56 79 LEU A C 1
ATOM 628 O O . LEU A 1 79 ? 14.254 -8.042 -22.313 1.00 90.56 79 LEU A O 1
ATOM 632 N N . LEU A 1 80 ? 12.724 -6.787 -23.359 1.00 90.12 80 LEU A N 1
ATOM 633 C CA . LEU A 1 80 ? 11.844 -7.911 -23.719 1.00 90.12 80 LEU A CA 1
ATOM 634 C C . LEU A 1 80 ? 12.543 -8.945 -24.619 1.00 90.12 80 LEU A C 1
ATOM 636 O O . LEU A 1 80 ? 12.253 -10.145 -24.569 1.00 90.12 80 LEU A O 1
ATOM 640 N N . VAL A 1 81 ? 13.454 -8.493 -25.485 1.00 89.69 81 VAL A N 1
ATOM 641 C CA . VAL A 1 81 ? 14.285 -9.381 -26.313 1.00 89.69 81 VAL A CA 1
ATOM 642 C C . VAL A 1 81 ? 15.338 -10.091 -25.459 1.00 89.69 81 VAL A C 1
ATOM 644 O O . VAL A 1 81 ? 15.532 -11.298 -25.619 1.00 89.69 81 VAL A O 1
ATOM 647 N N . LEU A 1 82 ? 15.975 -9.377 -24.528 1.00 89.25 82 LEU A N 1
ATOM 648 C CA . LEU A 1 82 ? 16.954 -9.914 -23.588 1.00 89.25 82 LEU A CA 1
ATOM 649 C C . LEU A 1 82 ? 16.324 -10.944 -22.639 1.00 89.25 82 LEU A C 1
ATOM 651 O O . LEU A 1 82 ? 16.914 -11.998 -22.427 1.00 89.25 82 LEU A O 1
ATOM 655 N N . GLU A 1 83 ? 15.114 -10.709 -22.131 1.00 88.94 83 GLU A N 1
ATOM 656 C CA . GLU A 1 83 ? 14.361 -11.679 -21.325 1.00 88.94 83 GLU A CA 1
ATOM 657 C C . GLU A 1 83 ? 14.162 -12.993 -22.079 1.00 88.94 83 GLU A C 1
ATOM 659 O O . GLU A 1 83 ? 14.467 -14.071 -21.567 1.00 88.94 83 GLU A O 1
ATOM 664 N N . LYS A 1 84 ? 13.714 -12.915 -23.338 1.00 88.88 84 LYS A N 1
ATOM 665 C CA . LYS A 1 84 ? 13.536 -14.093 -24.200 1.00 88.88 84 LYS A CA 1
ATOM 666 C C . LYS A 1 84 ? 14.862 -14.788 -24.505 1.00 88.88 84 LYS A C 1
ATOM 668 O O . LYS A 1 84 ? 14.889 -16.015 -24.604 1.00 88.88 84 LYS A O 1
ATOM 673 N N . TRP A 1 85 ? 15.943 -14.027 -24.671 1.00 88.44 85 TRP A N 1
ATOM 674 C CA . TRP A 1 85 ? 17.291 -14.556 -24.878 1.00 88.44 85 TRP A CA 1
ATOM 675 C C . TRP A 1 85 ? 17.797 -15.310 -23.643 1.00 88.44 85 TRP A C 1
ATOM 677 O O . TRP A 1 85 ? 18.222 -16.460 -23.747 1.00 88.44 85 TRP A O 1
ATOM 687 N N . LEU A 1 86 ? 17.703 -14.697 -22.463 1.00 86.88 86 LEU A N 1
ATOM 688 C CA . LEU A 1 86 ? 18.175 -15.272 -21.206 1.00 86.88 86 LEU A CA 1
ATOM 689 C C . LEU A 1 86 ? 17.324 -16.468 -20.765 1.00 86.88 86 LEU A C 1
ATOM 691 O O . LEU A 1 86 ? 17.893 -17.471 -20.338 1.00 86.88 86 LEU A O 1
ATOM 695 N N . ALA A 1 87 ? 16.004 -16.437 -20.974 1.00 86.38 87 ALA A N 1
ATOM 696 C CA . ALA A 1 87 ? 15.117 -17.561 -20.673 1.00 86.38 87 ALA A CA 1
ATOM 697 C C . ALA A 1 87 ? 15.505 -18.842 -21.435 1.00 86.38 87 ALA A C 1
ATOM 699 O O . ALA A 1 87 ? 15.472 -19.935 -20.870 1.00 86.38 87 ALA A O 1
ATOM 700 N N . ARG A 1 88 ? 15.943 -18.723 -22.699 1.00 81.88 88 ARG A N 1
ATOM 701 C CA . ARG A 1 88 ? 16.462 -19.862 -23.487 1.00 81.88 88 ARG A CA 1
ATOM 702 C C . ARG A 1 88 ? 17.757 -20.435 -22.913 1.00 81.88 88 ARG A C 1
ATOM 704 O O . ARG A 1 88 ? 17.992 -21.633 -23.024 1.00 81.88 88 ARG A O 1
ATOM 711 N N . ASN A 1 89 ? 18.553 -19.586 -22.269 1.00 77.56 89 ASN A N 1
ATOM 712 C CA . ASN A 1 89 ? 19.822 -19.933 -21.637 1.00 77.56 89 ASN A CA 1
ATOM 713 C C . ASN A 1 89 ? 19.684 -20.235 -20.131 1.00 77.56 89 ASN A C 1
ATOM 715 O O . ASN A 1 89 ? 20.698 -20.314 -19.443 1.00 77.56 89 ASN A O 1
ATOM 719 N N . GLN A 1 90 ? 18.454 -20.388 -19.614 1.00 80.44 90 GLN A N 1
ATOM 720 C CA . GLN A 1 90 ? 18.154 -20.609 -18.188 1.00 80.44 90 GLN A CA 1
ATOM 721 C C . GLN A 1 90 ? 18.730 -19.525 -17.251 1.00 80.44 90 GLN A C 1
ATOM 723 O O . GLN A 1 90 ? 19.031 -19.787 -16.088 1.00 80.44 90 GLN A O 1
ATOM 728 N N . LYS A 1 91 ? 18.884 -18.297 -17.755 1.00 85.56 91 LYS A N 1
ATOM 729 C CA . LYS A 1 91 ? 19.321 -17.116 -17.003 1.00 85.56 91 LYS A CA 1
ATOM 730 C C . LYS A 1 91 ? 18.142 -16.163 -16.787 1.00 85.56 91 LYS A C 1
ATOM 732 O O . LYS A 1 91 ? 17.196 -16.146 -17.572 1.00 85.56 91 LYS A O 1
ATOM 737 N N . THR A 1 92 ? 18.226 -15.328 -15.756 1.00 84.62 92 THR A N 1
ATOM 738 C CA . THR A 1 92 ? 17.264 -14.250 -15.480 1.00 84.62 92 THR A CA 1
ATOM 739 C C . THR A 1 92 ? 17.894 -12.887 -15.746 1.00 84.62 92 THR A C 1
ATOM 741 O O . THR A 1 92 ? 19.101 -12.713 -15.564 1.00 84.62 92 THR A O 1
ATOM 744 N N . VAL A 1 93 ? 17.082 -11.912 -16.157 1.00 83.19 93 VAL A N 1
ATOM 745 C CA . VAL A 1 93 ? 17.527 -10.517 -16.285 1.00 83.19 93 VAL A CA 1
ATOM 746 C C . VAL A 1 93 ? 17.914 -9.974 -14.902 1.00 83.19 93 VAL A C 1
ATOM 748 O O . VAL A 1 93 ? 17.248 -10.298 -13.915 1.00 83.19 93 VAL A O 1
ATOM 751 N N . PRO A 1 94 ? 18.981 -9.159 -14.789 1.00 84.88 94 PRO A N 1
ATOM 752 C CA . PRO A 1 94 ? 19.283 -8.460 -13.547 1.00 84.88 94 PRO A CA 1
ATOM 753 C C . PRO A 1 94 ? 18.104 -7.578 -13.107 1.00 84.88 94 PRO A C 1
ATOM 755 O O . PRO A 1 94 ? 17.723 -6.653 -13.819 1.00 84.88 94 PRO A O 1
ATOM 758 N N . VAL A 1 95 ? 17.564 -7.831 -11.910 1.00 82.25 95 VAL A N 1
ATOM 759 C CA . VAL A 1 95 ? 16.385 -7.120 -11.367 1.00 82.25 95 VAL A CA 1
ATOM 760 C C . VAL A 1 95 ? 16.594 -5.602 -11.316 1.00 82.25 95 VAL A C 1
ATOM 762 O O . VAL A 1 95 ? 15.660 -4.846 -11.556 1.00 82.25 95 VAL A O 1
ATOM 765 N N . VAL A 1 96 ? 17.825 -5.153 -11.049 1.00 83.12 96 VAL A N 1
ATOM 766 C CA . VAL A 1 96 ? 18.189 -3.725 -11.034 1.00 83.12 96 VAL A CA 1
ATOM 767 C C . VAL A 1 96 ? 18.001 -3.101 -12.416 1.00 83.12 96 VAL A C 1
ATOM 769 O O . VAL A 1 96 ? 17.349 -2.072 -12.530 1.00 83.12 96 VAL A O 1
ATOM 772 N N . LEU A 1 97 ? 18.501 -3.765 -13.464 1.00 83.31 97 LEU A N 1
ATOM 773 C CA . LEU A 1 97 ? 18.402 -3.288 -14.844 1.00 83.31 97 LEU A CA 1
ATOM 774 C C . LEU A 1 97 ? 16.940 -3.233 -15.304 1.00 83.31 97 LEU A C 1
ATOM 776 O O . LEU A 1 97 ? 16.519 -2.256 -15.913 1.00 83.31 97 LEU A O 1
ATOM 780 N N . GLN A 1 98 ? 16.154 -4.259 -14.966 1.00 86.25 98 GLN A N 1
ATOM 781 C CA . GLN A 1 98 ? 14.720 -4.276 -15.244 1.00 86.25 98 GLN A CA 1
ATOM 782 C C . GLN A 1 98 ? 13.999 -3.117 -14.537 1.00 86.25 98 GLN A C 1
ATOM 784 O O . GLN A 1 98 ? 13.379 -2.293 -15.207 1.00 86.25 98 GLN A O 1
ATOM 789 N N . ARG A 1 99 ? 14.139 -2.993 -13.210 1.00 85.38 99 ARG A N 1
ATOM 790 C CA . ARG A 1 99 ? 13.477 -1.929 -12.437 1.00 85.38 99 ARG A CA 1
ATOM 791 C C . ARG A 1 99 ? 13.896 -0.529 -12.887 1.00 85.38 99 ARG A C 1
ATOM 793 O O . ARG A 1 99 ? 13.056 0.361 -12.935 1.00 85.38 99 ARG A O 1
ATOM 800 N N . GLU A 1 100 ? 15.167 -0.322 -13.222 1.00 87.31 100 GLU A N 1
ATOM 801 C CA . GLU A 1 100 ? 15.666 0.962 -13.726 1.00 87.31 100 GLU A CA 1
ATOM 802 C C . GLU A 1 100 ? 15.023 1.331 -15.067 1.00 87.31 100 GLU A C 1
ATOM 804 O O . GLU A 1 100 ? 14.538 2.450 -15.233 1.00 87.31 100 GLU A O 1
ATOM 809 N N . THR A 1 101 ? 14.932 0.382 -16.004 1.00 86.44 101 THR A N 1
ATOM 810 C CA . THR A 1 101 ? 14.281 0.630 -17.300 1.00 86.44 101 THR A CA 1
ATOM 811 C C . THR A 1 101 ? 12.783 0.894 -17.171 1.00 86.44 101 THR A C 1
ATOM 813 O O . THR A 1 101 ? 12.269 1.802 -17.824 1.00 86.44 101 THR A O 1
ATOM 816 N N . GLU A 1 102 ? 12.087 0.162 -16.297 1.00 89.50 102 GLU A N 1
ATOM 817 C CA . GLU A 1 102 ? 10.671 0.390 -15.986 1.00 89.50 102 GLU A CA 1
ATOM 818 C C . GLU A 1 102 ? 10.455 1.779 -15.369 1.00 89.50 102 GLU A C 1
ATOM 820 O O . GLU A 1 102 ? 9.534 2.500 -15.759 1.00 89.50 102 GLU A O 1
ATOM 825 N N . PHE A 1 103 ? 11.341 2.194 -14.460 1.00 88.81 103 PHE A N 1
ATOM 826 C CA . PHE A 1 103 ? 11.274 3.508 -13.830 1.00 88.81 103 PHE A CA 1
ATOM 827 C C . PHE A 1 103 ? 11.536 4.646 -14.827 1.00 88.81 103 PHE A C 1
ATOM 829 O O . PHE A 1 103 ? 10.822 5.646 -14.828 1.00 88.81 103 PHE A O 1
ATOM 836 N N . LEU A 1 104 ? 12.507 4.495 -15.730 1.00 88.19 104 LEU A N 1
ATOM 837 C CA . LEU A 1 104 ? 12.814 5.493 -16.761 1.00 88.19 104 LEU A CA 1
ATOM 838 C C . LEU A 1 104 ? 11.680 5.660 -17.783 1.00 88.19 104 LEU A C 1
ATOM 840 O O . LEU A 1 104 ? 11.359 6.786 -18.166 1.00 88.19 104 LEU A O 1
ATOM 844 N N . LEU A 1 105 ? 11.022 4.563 -18.176 1.00 88.31 105 LEU A N 1
ATOM 845 C CA . LEU A 1 105 ? 9.791 4.620 -18.974 1.00 88.31 105 LEU A CA 1
ATOM 846 C C . LEU A 1 105 ? 8.684 5.378 -18.242 1.00 88.31 105 LEU A C 1
ATOM 848 O O . LEU A 1 105 ? 8.000 6.211 -18.834 1.00 88.31 105 LEU A O 1
ATOM 852 N N . PHE A 1 106 ? 8.524 5.115 -16.947 1.00 89.31 106 PHE A N 1
ATOM 853 C CA . PHE A 1 106 ? 7.541 5.803 -16.123 1.00 89.31 106 PHE A CA 1
ATOM 854 C C . PHE A 1 106 ? 7.839 7.311 -16.004 1.00 89.31 106 PHE A C 1
ATOM 856 O O . PHE A 1 106 ? 6.923 8.128 -16.126 1.00 89.31 106 PHE A O 1
ATOM 863 N N . LEU A 1 107 ? 9.108 7.709 -15.853 1.00 88.00 107 LEU A N 1
ATOM 864 C CA . LEU A 1 107 ? 9.513 9.120 -15.861 1.00 88.00 107 LEU A CA 1
ATOM 865 C C . LEU A 1 107 ? 9.232 9.807 -17.208 1.00 88.00 107 LEU A C 1
ATOM 867 O O . LEU A 1 107 ? 8.809 10.964 -17.220 1.00 88.00 107 LEU A O 1
ATOM 871 N N . GLU A 1 108 ? 9.404 9.109 -18.336 1.00 86.50 108 GLU A N 1
ATOM 872 C CA . GLU A 1 108 ? 9.031 9.630 -19.661 1.00 86.50 108 GLU A CA 1
ATOM 873 C C . GLU A 1 108 ? 7.525 9.922 -19.747 1.00 86.50 108 GLU A C 1
ATOM 875 O O . GLU A 1 108 ? 7.108 10.955 -20.278 1.00 86.50 108 GLU A O 1
ATOM 880 N N . GLU A 1 109 ? 6.683 9.044 -19.198 1.00 85.38 109 GLU A N 1
ATOM 881 C CA . GLU A 1 109 ? 5.240 9.285 -19.151 1.00 85.38 109 GLU A CA 1
ATOM 882 C C . GLU A 1 109 ? 4.876 10.471 -18.247 1.00 85.38 109 GLU A C 1
ATOM 884 O O . GLU A 1 109 ? 3.970 11.243 -18.584 1.00 85.38 109 GLU A O 1
ATOM 889 N N . LEU A 1 110 ? 5.598 10.640 -17.133 1.00 84.88 110 LEU A N 1
ATOM 890 C CA . LEU A 1 110 ? 5.427 11.747 -16.190 1.00 84.88 110 LEU A CA 1
ATOM 891 C C . LEU A 1 110 ? 5.919 13.098 -16.721 1.00 84.88 110 LEU A C 1
ATOM 893 O O . LEU A 1 110 ? 5.441 14.129 -16.246 1.00 84.88 110 LEU A O 1
ATOM 897 N N . GLN A 1 111 ? 6.802 13.128 -17.724 1.00 83.75 111 GLN A N 1
ATOM 898 C CA . GLN A 1 111 ? 7.312 14.367 -18.334 1.00 83.75 111 GLN A CA 1
ATOM 899 C C . GLN A 1 111 ? 6.202 15.279 -18.878 1.00 83.75 111 GLN A C 1
ATOM 901 O O . GLN A 1 111 ? 6.383 16.485 -19.015 1.00 83.75 111 GLN A O 1
ATOM 906 N N . LYS A 1 112 ? 5.016 14.727 -19.158 1.00 80.31 112 LYS A N 1
ATOM 907 C CA . LYS A 1 112 ? 3.844 15.509 -19.578 1.00 80.31 112 LYS A CA 1
ATOM 908 C C . LYS A 1 112 ? 3.250 16.362 -18.454 1.00 80.31 112 LYS A C 1
ATOM 910 O O . LYS A 1 112 ? 2.617 17.375 -18.738 1.00 80.31 112 LYS A O 1
ATOM 915 N N . ASP A 1 113 ? 3.437 15.946 -17.204 1.00 78.00 113 ASP A N 1
ATOM 916 C CA . ASP A 1 113 ? 2.782 16.523 -16.028 1.00 78.00 113 ASP A CA 1
ATOM 917 C C . ASP A 1 113 ? 3.759 17.259 -15.091 1.00 78.00 113 ASP A C 1
ATOM 919 O O . ASP A 1 113 ? 3.320 18.020 -14.224 1.00 78.00 113 ASP A O 1
ATOM 923 N N . VAL A 1 114 ? 5.070 17.031 -15.243 1.00 85.38 114 VAL A N 1
ATOM 924 C CA . VAL A 1 114 ? 6.116 17.383 -14.269 1.00 85.38 114 VAL A CA 1
ATOM 925 C C . VAL A 1 114 ? 7.354 17.971 -14.970 1.00 85.38 114 VAL A C 1
ATOM 927 O O . VAL A 1 114 ? 7.647 17.608 -16.106 1.00 85.38 114 VAL A O 1
ATOM 930 N N . SER A 1 115 ? 8.080 18.891 -14.315 1.00 87.19 115 SER A N 1
ATOM 931 C CA . SER A 1 115 ? 9.280 19.528 -14.887 1.00 87.19 115 SER A CA 1
ATOM 932 C C . SER A 1 115 ? 10.507 18.607 -14.887 1.00 87.19 115 SER A C 1
ATOM 934 O O . SER A 1 115 ? 10.591 17.657 -14.107 1.00 87.19 115 SER A O 1
ATOM 936 N N . GLU A 1 116 ? 11.490 18.898 -15.744 1.00 85.56 116 GLU A N 1
ATOM 937 C CA . GLU A 1 116 ? 12.707 18.082 -15.864 1.00 85.56 116 GLU A CA 1
ATOM 938 C C . GLU A 1 116 ? 13.557 18.081 -14.588 1.00 85.56 116 GLU A C 1
ATOM 940 O O . GLU A 1 116 ? 14.214 17.087 -14.291 1.00 85.56 116 GLU A O 1
ATOM 945 N N . GLU A 1 117 ? 13.546 19.167 -13.817 1.00 85.50 117 GLU A N 1
ATOM 946 C CA . GLU A 1 117 ? 14.272 19.277 -12.549 1.00 85.50 117 GLU A CA 1
ATOM 947 C C . GLU A 1 117 ? 13.711 18.307 -11.505 1.00 85.50 117 GLU A C 1
ATOM 949 O O . GLU A 1 117 ? 14.471 17.604 -10.843 1.00 85.50 117 GLU A O 1
ATOM 954 N N . VAL A 1 118 ? 12.382 18.205 -11.424 1.00 85.81 118 VAL A N 1
ATOM 955 C CA . VAL A 1 118 ? 11.696 17.263 -10.531 1.00 85.81 118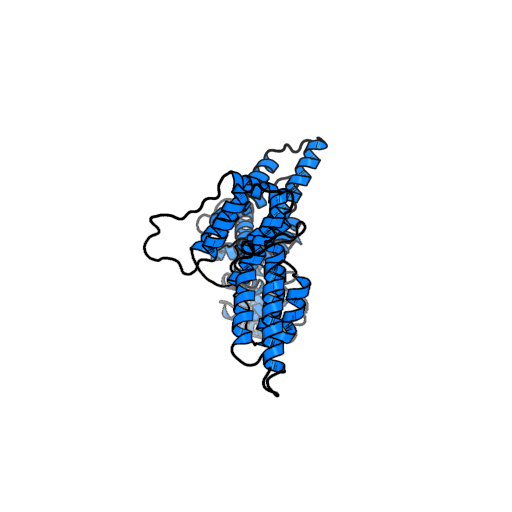 VAL A CA 1
ATOM 956 C C . VAL A 1 118 ? 11.959 15.819 -10.963 1.00 85.81 118 VAL A C 1
ATOM 958 O O . VAL A 1 118 ? 12.195 14.963 -10.116 1.00 85.81 118 VAL A O 1
ATOM 961 N N . LEU A 1 119 ? 11.959 15.534 -12.271 1.00 86.25 119 LEU A N 1
ATOM 962 C CA . LEU A 1 119 ? 12.271 14.194 -12.783 1.00 86.25 119 LEU A CA 1
ATOM 963 C C . LEU A 1 119 ? 13.714 13.775 -12.474 1.00 86.25 119 LEU A C 1
ATOM 965 O O . LEU A 1 119 ? 13.939 12.623 -12.110 1.00 86.25 119 LEU A O 1
ATOM 969 N N . LYS A 1 120 ? 14.677 14.700 -12.579 1.00 85.88 120 LYS A N 1
ATOM 970 C CA . LYS A 1 120 ? 16.078 14.449 -12.204 1.00 85.88 120 LYS A CA 1
ATOM 971 C C . LYS A 1 120 ? 16.204 14.118 -10.725 1.00 85.88 120 LYS A C 1
ATOM 973 O O . LYS A 1 120 ? 16.827 13.121 -10.389 1.00 85.88 120 LYS A O 1
ATOM 978 N N . GLU A 1 121 ? 15.559 14.893 -9.859 1.00 86.06 121 GLU A N 1
ATOM 979 C CA . GLU A 1 121 ? 15.604 14.651 -8.415 1.00 86.06 121 GLU A CA 1
ATOM 980 C C . GLU A 1 121 ? 14.945 13.312 -8.028 1.00 86.06 121 GLU A C 1
ATOM 982 O O . GLU A 1 121 ? 15.463 12.583 -7.183 1.00 86.06 121 GLU A O 1
ATOM 987 N N . LEU A 1 122 ? 13.839 12.936 -8.684 1.00 85.50 122 LEU A N 1
ATOM 988 C CA . LEU A 1 122 ? 13.210 11.620 -8.505 1.00 85.50 122 LEU A CA 1
ATOM 989 C C . LEU A 1 122 ? 14.115 10.474 -8.978 1.00 85.50 122 LEU A C 1
ATOM 991 O O . LEU A 1 122 ? 14.157 9.426 -8.332 1.00 85.50 122 LEU A O 1
ATOM 995 N N . PHE A 1 123 ? 14.842 10.666 -10.080 1.00 84.88 123 PHE A N 1
ATOM 996 C CA . PHE A 1 123 ? 15.805 9.689 -10.582 1.00 84.88 123 PHE A CA 1
ATOM 997 C C . PHE A 1 123 ? 17.022 9.546 -9.670 1.00 84.88 123 PHE A C 1
ATOM 999 O O . PHE A 1 123 ? 17.370 8.428 -9.312 1.00 84.88 123 PHE A O 1
ATOM 1006 N N . GLU A 1 124 ? 17.601 10.650 -9.200 1.00 84.25 124 GLU A N 1
ATOM 1007 C CA . GLU A 1 124 ? 18.685 10.632 -8.210 1.00 84.25 124 GLU A CA 1
ATOM 1008 C C . GLU A 1 124 ? 18.250 9.921 -6.919 1.00 84.25 124 GLU A C 1
ATOM 1010 O O . GLU A 1 124 ? 19.001 9.123 -6.346 1.00 84.25 124 GLU A O 1
ATOM 1015 N N . ALA A 1 125 ? 17.010 10.162 -6.477 1.00 81.44 125 ALA A N 1
ATOM 1016 C CA . ALA A 1 125 ? 16.438 9.462 -5.337 1.00 81.44 125 ALA A CA 1
ATOM 1017 C C . ALA A 1 125 ? 16.328 7.950 -5.596 1.00 81.44 125 ALA A C 1
ATOM 1019 O O . ALA A 1 125 ? 16.705 7.169 -4.727 1.00 81.44 125 ALA A O 1
ATOM 1020 N N . PHE A 1 126 ? 15.879 7.532 -6.781 1.00 82.25 126 PHE A N 1
ATOM 1021 C CA . PHE A 1 126 ? 15.792 6.122 -7.169 1.00 82.25 126 PHE A CA 1
ATOM 1022 C C . PHE A 1 126 ? 17.171 5.454 -7.332 1.00 82.25 126 PHE A C 1
ATOM 1024 O O . PHE A 1 126 ? 17.386 4.340 -6.864 1.00 82.25 126 PHE A O 1
ATOM 1031 N N . GLU A 1 127 ? 18.166 6.122 -7.914 1.00 78.56 127 GLU A N 1
ATOM 1032 C CA . GLU A 1 127 ? 19.529 5.575 -7.999 1.00 78.56 127 GLU A CA 1
ATOM 1033 C C . GLU A 1 127 ? 20.140 5.333 -6.612 1.00 78.56 127 GLU A C 1
ATOM 1035 O O . GLU A 1 127 ? 20.926 4.401 -6.412 1.00 78.56 127 GLU A O 1
ATOM 1040 N N . CYS A 1 128 ? 19.781 6.162 -5.632 1.00 74.81 128 CYS A N 1
ATOM 1041 C CA . CYS A 1 128 ? 20.201 5.988 -4.247 1.00 74.81 128 CYS A CA 1
ATOM 1042 C C . CYS A 1 128 ? 19.546 4.778 -3.561 1.00 74.81 128 CYS A C 1
ATOM 1044 O O . CYS A 1 128 ? 20.176 4.208 -2.668 1.00 74.81 128 CYS A O 1
ATOM 1046 N N . THR A 1 129 ? 18.351 4.342 -3.986 1.00 72.75 129 THR A N 1
ATOM 1047 C CA . THR A 1 129 ? 17.753 3.087 -3.495 1.00 72.75 129 THR A CA 1
ATOM 1048 C C . THR A 1 129 ? 18.425 1.861 -4.116 1.00 72.75 129 THR A C 1
ATOM 1050 O O . THR A 1 129 ? 18.624 0.859 -3.431 1.00 72.75 129 THR A O 1
ATOM 1053 N N . GLN A 1 130 ? 18.826 1.940 -5.390 1.00 69.94 130 GLN A N 1
ATOM 1054 C CA . GLN A 1 130 ? 19.393 0.812 -6.144 1.00 69.94 130 GLN A CA 1
ATOM 1055 C C . GLN A 1 130 ? 20.893 0.585 -5.910 1.00 69.94 130 GLN A C 1
ATOM 1057 O O . GLN A 1 130 ? 21.380 -0.545 -6.027 1.00 69.94 130 GLN A O 1
ATOM 1062 N N . ASN A 1 131 ? 21.656 1.633 -5.579 1.00 64.75 131 ASN A N 1
ATOM 1063 C CA . ASN A 1 131 ? 23.103 1.544 -5.370 1.00 64.75 131 ASN A CA 1
ATOM 1064 C C . ASN A 1 131 ? 23.463 0.826 -4.058 1.00 64.75 131 ASN A C 1
ATOM 1066 O O . ASN A 1 131 ? 23.851 1.435 -3.064 1.00 64.75 131 ASN A O 1
ATOM 1070 N N . LYS A 1 132 ? 23.422 -0.509 -4.093 1.00 59.41 132 LYS A N 1
ATOM 1071 C CA . LYS A 1 132 ? 23.767 -1.399 -2.971 1.00 59.41 132 LYS A CA 1
ATOM 1072 C C . LYS A 1 132 ? 25.264 -1.419 -2.617 1.00 59.41 132 LYS A C 1
ATOM 1074 O O . LYS A 1 132 ? 25.617 -1.940 -1.565 1.00 59.41 132 LYS A O 1
ATOM 1079 N N . HIS A 1 133 ? 26.158 -0.888 -3.469 1.00 46.50 133 HIS A N 1
ATOM 1080 C CA . HIS A 1 133 ? 27.597 -1.202 -3.376 1.00 46.50 133 HIS A CA 1
ATOM 1081 C C . HIS A 1 133 ? 28.629 -0.094 -3.661 1.00 46.50 133 HIS A C 1
ATOM 1083 O O . HIS A 1 133 ? 29.822 -0.401 -3.683 1.00 46.50 133 HIS A O 1
ATOM 1089 N N . ILE A 1 134 ? 28.271 1.186 -3.813 1.00 43.41 134 ILE A N 1
ATOM 1090 C CA . ILE A 1 134 ? 29.287 2.221 -4.095 1.00 43.41 134 ILE A CA 1
ATOM 1091 C C . ILE A 1 134 ? 29.582 3.088 -2.860 1.00 43.41 134 ILE A C 1
ATOM 1093 O O . ILE A 1 134 ? 28.983 4.134 -2.622 1.00 43.41 134 ILE A O 1
ATOM 1097 N N . THR A 1 135 ? 30.633 2.657 -2.156 1.00 40.94 135 THR A N 1
ATOM 1098 C CA . THR A 1 135 ? 31.541 3.414 -1.269 1.00 40.94 135 THR A CA 1
ATOM 1099 C C . THR A 1 135 ? 31.118 3.681 0.176 1.00 40.94 135 THR A C 1
ATOM 1101 O O . THR A 1 135 ? 30.804 4.798 0.586 1.00 40.94 135 THR A O 1
ATOM 1104 N N . ASP A 1 136 ? 31.347 2.649 0.985 1.00 44.81 136 ASP A N 1
ATOM 1105 C CA . ASP A 1 136 ? 32.108 2.782 2.227 1.00 44.81 136 ASP A CA 1
ATOM 1106 C C . ASP A 1 136 ? 33.386 3.616 1.950 1.00 44.81 136 ASP A C 1
ATOM 1108 O O . ASP A 1 136 ? 34.213 3.250 1.110 1.00 44.81 136 ASP A O 1
ATOM 1112 N N . GLY A 1 137 ? 33.497 4.807 2.550 1.00 40.84 137 GLY A N 1
ATOM 1113 C CA . GLY A 1 137 ? 34.748 5.578 2.569 1.00 40.84 137 GLY A CA 1
ATOM 1114 C C . GLY A 1 137 ? 34.676 7.093 2.344 1.00 40.84 137 GLY A C 1
ATOM 1115 O O . GLY A 1 137 ? 35.576 7.783 2.822 1.00 40.84 137 GLY A O 1
ATOM 1116 N N . LYS A 1 138 ? 33.668 7.663 1.656 1.00 41.78 138 LYS A N 1
ATOM 1117 C CA . LYS A 1 138 ? 33.644 9.128 1.381 1.00 41.78 138 LYS A CA 1
ATOM 1118 C C . LYS A 1 138 ? 32.274 9.822 1.305 1.00 41.78 138 LYS A C 1
ATOM 1120 O O . LYS A 1 138 ? 32.212 10.939 0.795 1.00 41.78 138 LYS A O 1
ATOM 1125 N N . ARG A 1 139 ? 31.190 9.275 1.862 1.00 40.84 139 ARG A N 1
ATOM 1126 C CA . ARG A 1 139 ? 29.985 10.094 2.112 1.00 40.84 139 ARG A CA 1
ATOM 1127 C C . ARG A 1 139 ? 30.064 10.711 3.506 1.00 40.84 139 ARG A C 1
ATOM 1129 O O . ARG A 1 139 ? 29.732 10.095 4.509 1.00 40.84 139 ARG A O 1
ATOM 1136 N N . ARG A 1 140 ? 30.602 11.929 3.535 1.00 40.69 140 ARG A N 1
ATOM 1137 C CA . ARG A 1 140 ? 30.545 12.855 4.666 1.00 40.69 140 ARG A CA 1
ATOM 1138 C C . ARG A 1 140 ? 29.067 13.210 4.898 1.00 40.69 140 ARG A C 1
ATOM 1140 O O . ARG A 1 140 ? 28.433 13.672 3.962 1.00 40.69 140 ARG A O 1
ATOM 1147 N N . ASP A 1 141 ? 28.577 12.944 6.106 1.00 38.81 141 ASP A N 1
ATOM 1148 C CA . ASP A 1 141 ? 27.372 13.482 6.756 1.00 38.81 141 ASP A CA 1
ATOM 1149 C C . ASP A 1 141 ? 26.056 13.581 5.949 1.00 38.81 141 ASP A C 1
ATOM 1151 O O . ASP A 1 141 ? 25.868 14.456 5.113 1.00 38.81 141 ASP A O 1
ATOM 1155 N N . GLY A 1 142 ? 25.072 12.757 6.335 1.00 40.59 142 GLY A N 1
ATOM 1156 C CA . GLY A 1 142 ? 23.654 13.141 6.319 1.00 40.59 142 GLY A CA 1
ATOM 1157 C C . GLY A 1 142 ? 22.937 13.184 4.966 1.00 40.59 142 GLY A C 1
ATOM 1158 O O . GLY A 1 142 ? 22.441 14.233 4.573 1.00 40.59 142 GLY A O 1
ATOM 1159 N N . CYS A 1 143 ? 22.740 12.046 4.297 1.00 41.88 143 CYS A N 1
ATOM 1160 C CA . CYS A 1 143 ? 21.720 11.945 3.241 1.00 41.88 143 CYS A CA 1
ATOM 1161 C C . CYS A 1 143 ? 20.308 11.779 3.835 1.00 41.88 143 CYS A C 1
ATOM 1163 O O . CYS A 1 143 ? 19.613 10.812 3.551 1.00 41.88 143 CYS A O 1
ATOM 1165 N N . SER A 1 144 ? 19.857 12.748 4.637 1.00 50.62 144 SER A N 1
ATOM 1166 C CA . SER A 1 144 ? 18.421 13.035 4.720 1.00 50.62 144 SER A CA 1
ATOM 1167 C C . SER A 1 144 ? 18.058 13.815 3.463 1.00 50.62 144 SER A C 1
ATOM 1169 O O . SER A 1 144 ? 18.022 15.045 3.489 1.00 50.62 144 SER A O 1
ATOM 1171 N N . HIS A 1 145 ? 17.859 13.117 2.343 1.00 58.53 145 HIS A N 1
ATOM 1172 C CA . HIS A 1 145 ? 17.357 13.744 1.123 1.00 58.53 145 HIS A CA 1
ATOM 1173 C C . HIS A 1 145 ? 15.902 14.154 1.352 1.00 58.53 145 HIS A C 1
ATOM 1175 O O . HIS A 1 145 ? 14.966 13.405 1.092 1.00 58.53 145 HIS A O 1
ATOM 1181 N N . ARG A 1 146 ? 15.717 15.354 1.907 1.00 69.88 146 ARG A N 1
ATOM 1182 C CA . ARG A 1 146 ? 14.438 16.049 1.847 1.00 69.88 146 ARG A CA 1
ATOM 1183 C C . ARG A 1 146 ? 14.230 16.464 0.401 1.00 69.88 146 ARG A C 1
ATOM 1185 O O . ARG A 1 146 ? 15.066 17.186 -0.139 1.00 69.88 146 ARG A O 1
ATOM 1192 N N . PHE A 1 147 ? 13.130 16.006 -0.180 1.00 81.12 147 PHE A N 1
ATOM 1193 C CA . PHE A 1 147 ? 12.712 16.443 -1.501 1.00 81.12 147 PHE A CA 1
ATOM 1194 C C . PHE A 1 147 ? 12.549 17.967 -1.534 1.00 81.12 147 PHE A C 1
ATOM 1196 O O . PHE A 1 147 ? 12.104 18.582 -0.557 1.00 81.12 147 PHE A O 1
ATOM 1203 N N . SER A 1 148 ? 12.910 18.576 -2.658 1.00 84.88 148 SER A N 1
ATOM 1204 C CA . SER A 1 148 ? 12.711 19.997 -2.899 1.00 84.88 148 SER A CA 1
ATOM 1205 C C . SER A 1 148 ? 11.228 20.365 -2.847 1.00 84.88 148 SER A C 1
ATOM 1207 O O . SER A 1 148 ? 10.329 19.545 -3.059 1.00 84.88 148 SER A O 1
ATOM 1209 N N . LEU A 1 149 ? 10.951 21.645 -2.588 1.00 83.62 149 LEU A N 1
ATOM 1210 C CA . LEU A 1 149 ? 9.580 22.165 -2.587 1.00 83.62 149 LEU A CA 1
ATOM 1211 C C . LEU A 1 149 ? 8.891 21.965 -3.945 1.00 83.62 149 LEU A C 1
ATOM 1213 O O . LEU A 1 149 ? 7.676 21.761 -3.993 1.00 83.62 149 LEU A O 1
ATOM 1217 N N . ASP A 1 150 ? 9.664 21.969 -5.031 1.00 84.94 150 ASP A N 1
ATOM 1218 C CA . ASP A 1 150 ? 9.157 21.741 -6.379 1.00 84.94 150 ASP A CA 1
ATOM 1219 C C . ASP A 1 150 ? 8.674 20.297 -6.543 1.00 84.94 150 ASP A C 1
ATOM 1221 O O . ASP A 1 150 ? 7.535 20.097 -6.978 1.00 84.94 150 ASP A O 1
ATOM 1225 N N . VAL A 1 151 ? 9.456 19.306 -6.087 1.00 84.81 151 VAL A N 1
ATOM 1226 C CA . VAL A 1 151 ? 9.043 17.890 -6.057 1.00 84.81 151 VAL A CA 1
ATOM 1227 C C . VAL A 1 151 ? 7.812 17.698 -5.178 1.00 84.81 151 VAL A C 1
ATOM 1229 O O . VAL A 1 151 ? 6.843 17.081 -5.615 1.00 84.81 151 VAL A O 1
ATOM 1232 N N . VAL A 1 152 ? 7.796 18.272 -3.970 1.00 83.88 152 VAL A N 1
ATOM 1233 C CA . VAL A 1 152 ? 6.637 18.201 -3.063 1.00 83.88 152 VAL A CA 1
ATOM 1234 C C . VAL A 1 152 ? 5.383 18.746 -3.753 1.00 83.88 152 VAL A C 1
ATOM 1236 O O . VAL A 1 152 ? 4.327 18.110 -3.738 1.00 83.88 152 VAL A O 1
ATOM 1239 N N . SER A 1 153 ? 5.488 19.903 -4.411 1.00 85.31 153 SER A N 1
ATOM 1240 C CA . SER A 1 153 ? 4.362 20.514 -5.120 1.00 85.31 153 SER A CA 1
ATOM 1241 C C . SER A 1 153 ? 3.902 19.685 -6.327 1.00 85.31 153 SER A C 1
ATOM 1243 O O . SER A 1 153 ? 2.699 19.581 -6.581 1.00 85.31 153 SER A O 1
ATOM 1245 N N . ALA A 1 154 ? 4.838 19.071 -7.055 1.00 86.19 154 ALA A N 1
ATOM 1246 C CA . ALA A 1 154 ? 4.558 18.230 -8.210 1.00 86.19 154 ALA A CA 1
ATOM 1247 C C . ALA A 1 154 ? 3.882 16.919 -7.795 1.00 86.19 154 ALA A C 1
ATOM 1249 O O . ALA A 1 154 ? 2.871 16.548 -8.387 1.00 86.19 154 ALA A O 1
ATOM 1250 N N . LEU A 1 155 ? 4.358 16.269 -6.729 1.00 84.44 155 LEU A N 1
ATOM 1251 C CA . LEU A 1 155 ? 3.749 15.059 -6.170 1.00 84.44 155 LEU A CA 1
ATOM 1252 C C . LEU A 1 155 ? 2.336 15.331 -5.640 1.00 84.44 155 LEU A C 1
ATOM 1254 O O . LEU A 1 155 ? 1.417 14.564 -5.928 1.00 84.44 155 LEU A O 1
ATOM 1258 N N . ARG A 1 156 ? 2.119 16.462 -4.953 1.00 83.94 156 ARG A N 1
ATOM 1259 C CA . ARG A 1 156 ? 0.774 16.891 -4.523 1.00 83.94 156 ARG A CA 1
ATOM 1260 C C . ARG A 1 156 ? -0.168 17.108 -5.716 1.00 83.94 156 ARG A C 1
ATOM 1262 O O . ARG A 1 156 ? -1.324 16.698 -5.673 1.00 83.94 156 ARG A O 1
ATOM 1269 N N . LYS A 1 157 ? 0.313 17.698 -6.816 1.00 85.62 157 LYS A N 1
ATOM 1270 C CA . LYS A 1 157 ? -0.471 17.834 -8.062 1.00 85.62 157 LYS A CA 1
ATOM 1271 C C . LYS A 1 157 ? -0.732 16.485 -8.736 1.00 85.62 157 LYS A C 1
ATOM 1273 O O . LYS A 1 157 ? -1.824 16.275 -9.263 1.00 85.62 157 LYS A O 1
ATOM 1278 N N . LEU A 1 158 ? 0.244 15.578 -8.715 1.00 84.00 158 LEU A N 1
ATOM 1279 C CA . LEU A 1 158 ? 0.123 14.239 -9.287 1.00 84.00 158 LEU A CA 1
ATOM 1280 C C . LEU A 1 158 ? -0.923 13.409 -8.536 1.00 84.00 158 LEU A C 1
ATOM 1282 O O . LEU A 1 158 ? -1.721 12.732 -9.174 1.00 84.00 158 LEU A O 1
ATOM 1286 N N . LEU A 1 159 ? -0.985 13.521 -7.208 1.00 81.31 159 LEU A N 1
ATOM 1287 C CA . LEU A 1 159 ? -2.031 12.908 -6.387 1.00 81.31 159 LEU A CA 1
ATOM 1288 C C . LEU A 1 159 ? -3.437 13.345 -6.781 1.00 81.31 159 LEU A C 1
ATOM 1290 O O . LEU A 1 159 ? -4.330 12.508 -6.893 1.00 81.31 159 LEU A O 1
ATOM 1294 N N . LEU A 1 160 ? -3.613 14.648 -7.004 1.00 79.81 160 LEU A N 1
ATOM 1295 C CA . LEU A 1 160 ? -4.895 15.230 -7.390 1.00 79.81 160 LEU A CA 1
ATOM 1296 C C . LEU A 1 160 ? -5.327 14.785 -8.792 1.00 79.81 160 LEU A C 1
ATOM 1298 O O . LEU A 1 160 ? -6.497 14.497 -9.020 1.00 79.81 160 LEU A O 1
ATOM 1302 N N . ARG A 1 161 ? -4.392 14.742 -9.749 1.00 81.50 161 ARG A N 1
ATOM 1303 C CA . ARG A 1 161 ? -4.708 14.505 -11.169 1.00 81.50 161 ARG A CA 1
ATOM 1304 C C . ARG A 1 161 ? -4.667 13.037 -11.584 1.00 81.50 161 ARG A C 1
ATOM 1306 O O . ARG A 1 161 ? -5.447 12.622 -12.436 1.00 81.50 161 ARG A O 1
ATOM 1313 N N . ALA A 1 162 ? -3.731 12.268 -11.040 1.00 81.94 162 ALA A N 1
ATOM 1314 C CA . ALA A 1 162 ? -3.425 10.907 -11.467 1.00 81.94 162 ALA A CA 1
ATOM 1315 C C . ALA A 1 162 ? -2.981 10.035 -10.274 1.00 81.94 162 ALA A C 1
ATOM 1317 O O . ALA A 1 162 ? -1.816 9.630 -10.188 1.00 81.94 162 ALA A O 1
ATOM 1318 N N . PRO A 1 163 ? -3.912 9.671 -9.373 1.00 78.56 163 PRO A N 1
ATOM 1319 C CA . PRO A 1 163 ? -3.605 8.910 -8.162 1.00 78.56 163 PRO A CA 1
ATOM 1320 C C . PRO A 1 163 ? -2.906 7.565 -8.432 1.00 78.56 163 PRO A C 1
ATOM 1322 O O . PRO A 1 163 ? -2.026 7.150 -7.683 1.00 78.56 163 PRO A O 1
ATOM 1325 N N . GLN A 1 164 ? -3.240 6.892 -9.537 1.00 81.31 164 GLN A N 1
ATOM 1326 C CA . GLN A 1 164 ? -2.605 5.620 -9.910 1.00 81.31 164 GLN A CA 1
ATOM 1327 C C . GLN A 1 164 ? -1.128 5.781 -10.290 1.00 81.31 164 GLN A C 1
ATOM 1329 O O . GLN A 1 164 ? -0.324 4.908 -9.985 1.00 81.31 164 GLN A O 1
ATOM 1334 N N . ARG A 1 165 ? -0.746 6.912 -10.898 1.00 84.88 165 ARG A N 1
ATOM 1335 C CA . ARG A 1 165 ? 0.663 7.200 -11.203 1.00 84.88 165 ARG A CA 1
ATOM 1336 C C . ARG A 1 165 ? 1.445 7.477 -9.927 1.00 84.88 165 ARG A C 1
ATOM 1338 O O . ARG A 1 165 ? 2.538 6.958 -9.761 1.00 84.88 165 ARG A O 1
ATOM 1345 N N . ALA A 1 166 ? 0.859 8.226 -8.993 1.00 83.69 166 ALA A N 1
ATOM 1346 C CA . ALA A 1 166 ? 1.462 8.431 -7.678 1.00 83.69 166 ALA A CA 1
ATOM 1347 C C . ALA A 1 166 ? 1.646 7.104 -6.913 1.00 83.69 166 ALA A C 1
ATOM 1349 O O . ALA A 1 166 ? 2.666 6.915 -6.254 1.00 83.69 166 ALA A O 1
ATOM 1350 N N . LYS A 1 167 ? 0.698 6.164 -7.051 1.00 82.38 167 LYS A N 1
ATOM 1351 C CA . LYS A 1 167 ? 0.822 4.807 -6.506 1.00 82.38 167 LYS A CA 1
ATOM 1352 C C . LYS A 1 167 ? 1.971 4.025 -7.143 1.00 82.38 167 LYS A C 1
ATOM 1354 O O . LYS A 1 167 ? 2.783 3.478 -6.411 1.00 82.38 167 LYS A O 1
ATOM 1359 N N . ALA A 1 168 ? 2.062 4.009 -8.471 1.00 84.69 168 ALA A N 1
ATOM 1360 C CA . ALA A 1 168 ? 3.158 3.338 -9.170 1.00 84.69 168 ALA A CA 1
ATOM 1361 C C . ALA A 1 168 ? 4.523 3.908 -8.748 1.00 84.69 168 ALA A C 1
ATOM 1363 O O . ALA A 1 168 ? 5.454 3.155 -8.491 1.00 84.69 168 ALA A O 1
ATOM 1364 N N . LEU A 1 169 ? 4.617 5.235 -8.582 1.00 85.88 169 LEU A N 1
ATOM 1365 C CA . LEU A 1 169 ? 5.820 5.888 -8.066 1.00 85.88 169 LEU A CA 1
ATOM 1366 C C . LEU A 1 169 ? 6.196 5.346 -6.679 1.00 85.88 169 LEU A C 1
ATOM 1368 O O . LEU A 1 169 ? 7.338 4.955 -6.487 1.00 85.88 169 LEU A O 1
ATOM 1372 N N . LEU A 1 170 ? 5.247 5.261 -5.740 1.00 81.31 170 LEU A N 1
ATOM 1373 C CA . LEU A 1 170 ? 5.469 4.658 -4.417 1.00 81.31 170 LEU A CA 1
ATOM 1374 C C . LEU A 1 170 ? 5.940 3.197 -4.501 1.00 81.31 170 LEU A C 1
ATOM 1376 O O . LEU A 1 170 ? 6.864 2.821 -3.784 1.00 81.31 170 LEU A O 1
ATOM 1380 N N . GLU A 1 171 ? 5.339 2.395 -5.383 1.00 82.88 171 GLU A N 1
ATOM 1381 C CA . GLU A 1 171 ? 5.690 0.981 -5.581 1.00 82.88 171 GLU A CA 1
ATOM 1382 C C . GLU A 1 171 ? 7.136 0.804 -6.081 1.00 82.88 171 GLU A C 1
ATOM 1384 O O . GLU A 1 171 ? 7.806 -0.139 -5.670 1.00 82.88 171 GLU A O 1
ATOM 1389 N N . PHE A 1 172 ? 7.672 1.737 -6.880 1.00 81.06 172 PHE A N 1
ATOM 1390 C CA . PHE A 1 172 ? 9.084 1.700 -7.292 1.00 81.06 172 PHE A CA 1
ATOM 1391 C C . PHE A 1 172 ? 10.066 1.921 -6.131 1.00 81.06 172 PHE A C 1
ATOM 1393 O O . PHE A 1 172 ? 11.161 1.354 -6.145 1.00 81.06 172 PHE A O 1
ATOM 1400 N N . PHE A 1 173 ? 9.683 2.721 -5.130 1.00 78.19 173 PHE A N 1
ATOM 1401 C CA . PHE A 1 173 ? 10.483 2.947 -3.919 1.00 78.19 173 PHE A CA 1
ATOM 1402 C C . PHE A 1 173 ? 10.263 1.863 -2.850 1.00 78.19 173 PHE A C 1
ATOM 1404 O O . PHE A 1 173 ? 11.080 1.741 -1.937 1.00 78.19 173 PHE A O 1
ATOM 1411 N N . GLN A 1 174 ? 9.203 1.058 -2.970 1.00 75.38 174 GLN A N 1
ATOM 1412 C CA . GLN A 1 174 ? 8.922 -0.068 -2.086 1.00 75.38 174 GLN A CA 1
ATOM 1413 C C . GLN A 1 174 ? 9.759 -1.292 -2.519 1.00 75.38 174 GLN A C 1
ATOM 1415 O O . GLN A 1 174 ? 9.515 -1.932 -3.545 1.00 75.38 174 GLN A O 1
ATOM 1420 N N . GLU A 1 175 ? 10.811 -1.620 -1.765 1.00 66.19 175 GLU A N 1
ATOM 1421 C CA . GLU A 1 175 ? 11.653 -2.786 -2.060 1.00 66.19 175 GLU A CA 1
ATOM 1422 C C . GLU A 1 175 ? 11.047 -4.067 -1.449 1.00 66.19 175 GLU A C 1
ATOM 1424 O O . GLU A 1 175 ? 10.771 -4.130 -0.256 1.00 66.19 175 GLU A O 1
ATOM 1429 N N . GLU A 1 176 ? 10.856 -5.115 -2.258 1.00 52.53 176 GLU A N 1
ATOM 1430 C CA . GLU A 1 176 ? 10.108 -6.340 -1.902 1.00 52.53 176 GLU A CA 1
ATOM 1431 C C . GLU A 1 176 ? 10.835 -7.317 -0.954 1.00 52.53 176 GLU A C 1
ATOM 1433 O O . GLU A 1 176 ? 10.380 -8.446 -0.773 1.00 52.53 176 GLU A O 1
ATOM 1438 N N . GLY A 1 177 ? 11.950 -6.943 -0.315 1.00 47.91 177 GLY A N 1
ATOM 1439 C CA . GLY A 1 177 ? 12.616 -7.925 0.549 1.00 47.91 177 GLY A CA 1
ATOM 1440 C C . GLY A 1 177 ? 13.979 -7.621 1.155 1.00 47.91 177 GLY A C 1
ATOM 1441 O O . GLY A 1 177 ? 14.698 -8.576 1.444 1.00 47.91 177 GLY A O 1
ATOM 1442 N N . SER A 1 178 ? 14.374 -6.369 1.403 1.00 39.38 178 SER A N 1
ATOM 1443 C CA . SER A 1 178 ? 15.579 -6.149 2.215 1.00 39.38 178 SER A CA 1
ATOM 1444 C C . SER A 1 178 ? 15.517 -4.935 3.126 1.00 39.38 178 SER A C 1
ATOM 1446 O O . SER A 1 178 ? 15.357 -3.802 2.695 1.00 39.38 178 SER A O 1
ATOM 1448 N N . THR A 1 179 ? 15.730 -5.217 4.407 1.00 44.06 179 THR A N 1
ATOM 1449 C CA . THR A 1 179 ? 15.956 -4.306 5.526 1.00 44.06 179 THR A CA 1
ATOM 1450 C C . THR A 1 179 ? 17.202 -3.449 5.269 1.00 44.06 179 THR A C 1
ATOM 1452 O O . THR A 1 179 ? 18.302 -3.815 5.678 1.00 44.06 179 THR A O 1
ATOM 1455 N N . GLN A 1 180 ? 17.080 -2.339 4.542 1.00 53.41 180 GLN A N 1
ATOM 1456 C CA . GLN A 1 180 ? 18.191 -1.406 4.321 1.00 53.41 180 GLN A CA 1
ATOM 1457 C C . GLN A 1 180 ? 17.741 0.028 4.592 1.00 53.41 180 GLN A C 1
ATOM 1459 O O . GLN A 1 180 ? 16.706 0.484 4.119 1.00 53.41 180 GLN A O 1
ATOM 1464 N N . SER A 1 181 ? 18.524 0.744 5.397 1.00 55.09 181 SER A N 1
ATOM 1465 C CA . SER A 1 181 ? 18.138 2.028 5.990 1.00 55.09 181 SER A CA 1
ATOM 1466 C C . SER A 1 181 ? 17.973 3.168 4.981 1.00 55.09 181 SER A C 1
ATOM 1468 O O . SER A 1 181 ? 17.187 4.073 5.239 1.00 55.09 181 SER A O 1
ATOM 1470 N N . SER A 1 182 ? 18.667 3.142 3.838 1.00 58.28 182 SER A N 1
ATOM 1471 C CA . SER A 1 182 ? 18.612 4.226 2.846 1.00 58.28 182 SER A CA 1
ATOM 1472 C C . SER A 1 182 ? 17.374 4.171 1.948 1.00 58.28 182 SER A C 1
ATOM 1474 O O . SER A 1 182 ? 16.743 5.206 1.738 1.00 58.28 182 SER A O 1
ATOM 1476 N N . SER A 1 183 ? 16.991 2.986 1.455 1.00 59.72 183 SER A N 1
ATOM 1477 C CA . SER A 1 183 ? 15.776 2.813 0.644 1.00 59.72 183 SER A CA 1
ATOM 1478 C C . SER A 1 183 ? 14.519 3.067 1.474 1.00 59.72 183 SER A C 1
ATOM 1480 O O . SER A 1 183 ? 13.632 3.807 1.047 1.00 59.72 183 SER A O 1
ATOM 1482 N N . LEU A 1 184 ? 14.509 2.573 2.716 1.00 62.97 184 LEU A N 1
ATOM 1483 C CA . LEU A 1 184 ? 13.451 2.839 3.690 1.00 62.97 184 LEU A CA 1
ATOM 1484 C C . LEU A 1 184 ? 13.337 4.334 4.028 1.00 62.97 184 LEU A C 1
ATOM 1486 O O . LEU A 1 184 ? 12.231 4.861 4.081 1.00 62.97 184 LEU A O 1
ATOM 1490 N N . GLN A 1 185 ? 14.454 5.058 4.180 1.00 68.31 185 GLN A N 1
ATOM 1491 C CA . GLN A 1 185 ? 14.431 6.495 4.480 1.00 68.31 185 GLN A CA 1
ATOM 1492 C C . GLN A 1 185 ? 13.844 7.335 3.334 1.00 68.31 185 GLN A C 1
ATOM 1494 O O . GLN A 1 185 ? 13.119 8.303 3.585 1.00 68.31 185 GLN A O 1
ATOM 1499 N N . GLN A 1 186 ? 14.137 6.987 2.080 1.00 68.62 186 GLN A N 1
ATOM 1500 C CA . GLN A 1 186 ? 13.600 7.695 0.913 1.00 68.62 186 GLN A CA 1
ATOM 1501 C C . GLN A 1 186 ? 12.120 7.392 0.699 1.00 68.62 186 GLN A C 1
ATOM 1503 O O . GLN A 1 186 ? 11.335 8.312 0.464 1.00 68.62 186 GLN A O 1
ATOM 1508 N N . TYR A 1 187 ? 11.725 6.131 0.873 1.00 72.25 187 TYR A N 1
ATOM 1509 C CA . TYR A 1 187 ? 10.326 5.724 0.868 1.00 72.25 187 TYR A CA 1
ATOM 1510 C C . TYR A 1 187 ? 9.526 6.422 1.982 1.00 72.25 187 TYR A C 1
ATOM 1512 O O . TYR A 1 187 ? 8.496 7.028 1.697 1.00 72.25 187 TYR A O 1
ATOM 1520 N N . CYS A 1 188 ? 10.054 6.473 3.211 1.00 71.75 188 CYS A N 1
ATOM 1521 C CA . CYS A 1 188 ? 9.467 7.219 4.329 1.00 71.75 188 CYS A CA 1
ATOM 1522 C C . CYS A 1 188 ? 9.350 8.724 4.032 1.00 71.75 188 CYS A C 1
ATOM 1524 O O . CYS A 1 188 ? 8.334 9.353 4.325 1.00 71.75 188 CYS A O 1
ATOM 1526 N N . SER A 1 189 ? 10.381 9.323 3.429 1.00 76.00 189 SER A N 1
ATOM 1527 C CA . SER A 1 189 ? 10.372 10.748 3.065 1.00 76.00 189 SER A CA 1
ATOM 1528 C C . SER A 1 189 ? 9.301 11.055 2.018 1.00 76.00 189 SER A C 1
ATOM 1530 O O . SER A 1 189 ? 8.622 12.075 2.109 1.00 76.00 189 SER A O 1
ATOM 1532 N N . LEU A 1 190 ? 9.115 10.151 1.054 1.00 78.06 190 LEU A N 1
ATOM 1533 C CA . LEU A 1 190 ? 8.064 10.252 0.053 1.00 78.06 190 LEU A CA 1
ATOM 1534 C C . LEU A 1 190 ? 6.680 10.059 0.700 1.00 78.06 190 LEU A C 1
ATOM 1536 O O . LEU A 1 190 ? 5.804 10.891 0.490 1.00 78.06 190 LEU A O 1
ATOM 1540 N N . GLN A 1 191 ? 6.500 9.037 1.547 1.00 78.44 191 GLN A N 1
ATOM 1541 C CA . GLN A 1 191 ? 5.280 8.798 2.336 1.00 78.44 191 GLN A CA 1
ATOM 1542 C C . GLN A 1 191 ? 4.868 10.013 3.174 1.00 78.44 191 GLN A C 1
ATOM 1544 O O . GLN A 1 191 ? 3.694 10.384 3.166 1.00 78.44 191 GLN A O 1
ATOM 1549 N N . ASN A 1 192 ? 5.822 10.681 3.827 1.00 79.00 192 ASN A N 1
ATOM 1550 C CA . ASN A 1 192 ? 5.558 11.870 4.637 1.00 79.00 192 ASN A CA 1
ATOM 1551 C C . ASN A 1 192 ? 4.934 13.006 3.820 1.00 79.00 192 ASN A C 1
ATOM 1553 O O . ASN A 1 192 ? 4.039 13.685 4.311 1.00 79.00 192 ASN A O 1
ATOM 1557 N N . ILE A 1 193 ? 5.313 13.169 2.549 1.00 81.62 193 ILE A N 1
ATOM 1558 C CA . ILE A 1 193 ? 4.688 14.163 1.662 1.00 81.62 193 ILE A CA 1
ATOM 1559 C C . ILE A 1 193 ? 3.198 13.856 1.463 1.00 81.62 193 ILE A C 1
ATOM 1561 O O . ILE A 1 193 ? 2.373 14.774 1.431 1.00 81.62 193 ILE A O 1
ATOM 1565 N N . PHE A 1 194 ? 2.836 12.575 1.351 1.00 79.25 194 PHE A N 1
ATOM 1566 C CA . PHE A 1 194 ? 1.440 12.152 1.247 1.00 79.25 194 PHE A CA 1
ATOM 1567 C C . PHE A 1 194 ? 0.683 12.329 2.570 1.00 79.25 194 PHE A C 1
ATOM 1569 O O . PHE A 1 194 ? -0.466 12.769 2.552 1.00 79.25 194 PHE A O 1
ATOM 1576 N N . VAL A 1 195 ? 1.316 12.023 3.708 1.00 80.69 195 VAL A N 1
ATOM 1577 C CA . VAL A 1 195 ? 0.745 12.228 5.052 1.00 80.69 195 VAL A CA 1
ATOM 1578 C C . VAL A 1 195 ? 0.479 13.714 5.302 1.00 80.69 195 VAL A C 1
ATOM 1580 O O . VAL A 1 195 ? -0.631 14.089 5.674 1.00 80.69 195 VAL A O 1
ATOM 1583 N N . GLU A 1 196 ? 1.450 14.581 5.015 1.00 83.44 196 GLU A N 1
ATOM 1584 C CA . GLU A 1 196 ? 1.296 16.035 5.116 1.00 83.44 196 GLU A CA 1
ATOM 1585 C C . GLU A 1 196 ? 0.194 16.559 4.192 1.00 83.44 196 GLU A C 1
ATOM 1587 O O . GLU A 1 196 ? -0.606 17.402 4.594 1.00 83.44 196 GLU A O 1
ATOM 1592 N N . PHE A 1 197 ? 0.109 16.044 2.963 1.00 82.50 197 PHE A N 1
ATOM 1593 C CA . PHE A 1 197 ? -0.969 16.397 2.042 1.00 82.50 197 PHE A CA 1
ATOM 1594 C C . PHE A 1 197 ? -2.350 16.021 2.598 1.00 82.50 197 PHE A C 1
ATOM 1596 O O . PHE A 1 197 ? -3.296 16.804 2.476 1.00 82.50 197 PHE A O 1
ATOM 1603 N N . LEU A 1 198 ? -2.476 14.851 3.229 1.00 81.94 198 LEU A N 1
ATOM 1604 C CA . LEU A 1 198 ? -3.716 14.433 3.877 1.00 81.94 198 LEU A CA 1
ATOM 1605 C C . LEU A 1 198 ? -4.058 15.336 5.069 1.00 81.94 198 LEU A C 1
ATOM 1607 O O . LEU A 1 198 ? -5.197 15.790 5.155 1.00 81.94 198 LEU A O 1
ATOM 1611 N N . HIS A 1 199 ? -3.090 15.680 5.922 1.00 80.69 199 HIS A N 1
ATOM 1612 C CA . HIS A 1 199 ? -3.289 16.644 7.010 1.00 80.69 199 HIS A CA 1
ATOM 1613 C C . HIS A 1 199 ? -3.742 18.017 6.501 1.00 80.69 199 HIS A C 1
ATOM 1615 O O . HIS A 1 199 ? -4.702 18.593 7.015 1.00 80.69 199 HIS A O 1
ATOM 1621 N N . ASP A 1 200 ? -3.090 18.549 5.466 1.00 83.50 200 ASP A N 1
ATOM 1622 C CA . ASP A 1 200 ? -3.456 19.835 4.869 1.00 83.50 200 ASP A CA 1
ATOM 1623 C C . ASP A 1 200 ? -4.873 19.790 4.281 1.00 83.50 200 ASP A C 1
ATOM 1625 O O . ASP A 1 200 ? -5.650 20.738 4.447 1.00 83.50 200 ASP A O 1
ATOM 1629 N N . SER A 1 201 ? -5.240 18.669 3.655 1.00 81.12 201 SER A N 1
ATOM 1630 C CA . SER A 1 201 ? -6.576 18.438 3.097 1.00 81.12 201 SER A CA 1
ATOM 1631 C C . SER A 1 201 ? -7.632 18.369 4.202 1.00 81.12 201 SER A C 1
ATOM 1633 O O . SER A 1 201 ? -8.649 19.053 4.115 1.00 81.12 201 SER A O 1
ATOM 1635 N N . LEU A 1 202 ? -7.372 17.642 5.292 1.00 81.12 202 LEU A N 1
ATOM 1636 C CA . LEU A 1 202 ? -8.275 17.552 6.445 1.00 81.12 202 LEU A CA 1
ATOM 1637 C C . LEU A 1 202 ? -8.459 18.901 7.140 1.00 81.12 202 LEU A C 1
ATOM 1639 O O . LEU A 1 202 ? -9.589 19.307 7.410 1.00 81.12 202 LEU A O 1
ATOM 1643 N N . LYS A 1 203 ? -7.376 19.657 7.346 1.00 82.88 203 LYS A N 1
ATOM 1644 C CA . LYS A 1 203 ? -7.451 21.024 7.885 1.00 82.88 203 LYS A CA 1
ATOM 1645 C C . LYS A 1 203 ? -8.221 21.962 6.966 1.00 82.88 203 LYS A C 1
ATOM 1647 O O . LYS A 1 203 ? -8.809 22.929 7.442 1.00 82.88 203 LYS A O 1
ATOM 1652 N N . SER A 1 204 ? -8.158 21.747 5.656 1.00 79.56 204 SER A N 1
ATOM 1653 C CA . SER A 1 204 ? -8.920 22.534 4.681 1.00 79.56 204 SER A CA 1
ATOM 1654 C C . SER A 1 204 ? -10.404 22.177 4.752 1.00 79.56 204 SER A C 1
ATOM 1656 O O . SER A 1 204 ? -11.235 23.079 4.812 1.00 79.56 204 SER A O 1
ATOM 1658 N N . LEU A 1 205 ? -10.723 20.885 4.881 1.00 77.62 205 LEU A N 1
ATOM 1659 C CA . LEU A 1 205 ? -12.084 20.389 5.076 1.00 77.62 205 LEU A CA 1
ATOM 1660 C C . LEU A 1 205 ? -12.732 20.946 6.351 1.00 77.62 205 LEU A C 1
ATOM 1662 O O . LEU A 1 205 ? -13.878 21.371 6.315 1.00 77.62 205 LEU A O 1
ATOM 1666 N N . GLN A 1 206 ? -11.986 21.007 7.458 1.00 75.12 206 GLN A N 1
ATOM 1667 C CA . GLN A 1 206 ? -12.454 21.580 8.728 1.00 75.12 206 GLN A CA 1
ATOM 1668 C C . GLN A 1 206 ? -12.671 23.103 8.673 1.00 75.12 206 GLN A C 1
ATOM 1670 O O . GLN A 1 206 ? -13.440 23.647 9.463 1.00 75.12 206 GLN A O 1
ATOM 1675 N N . ARG A 1 207 ? -11.966 23.810 7.778 1.00 74.62 207 ARG A N 1
ATOM 1676 C CA . ARG A 1 207 ? -12.065 25.271 7.611 1.00 74.62 207 ARG A CA 1
ATOM 1677 C C . ARG A 1 207 ? -13.198 25.696 6.676 1.00 74.62 207 ARG A C 1
ATOM 1679 O O . ARG A 1 207 ? -13.585 26.863 6.709 1.00 74.62 207 ARG A O 1
ATOM 1686 N N . LEU A 1 208 ? -13.712 24.788 5.847 1.00 67.00 208 LEU A N 1
ATOM 1687 C CA . LEU A 1 208 ? -14.854 25.044 4.974 1.00 67.00 208 LEU A CA 1
ATOM 1688 C C . LEU A 1 208 ? -16.138 25.130 5.823 1.00 67.00 208 LEU A C 1
ATOM 1690 O O . LEU A 1 208 ? -16.465 24.171 6.521 1.00 67.00 208 LEU A O 1
ATOM 1694 N N . PRO A 1 209 ? -16.879 26.253 5.796 1.00 57.31 209 PRO A N 1
ATOM 1695 C CA . PRO A 1 209 ? -18.126 26.358 6.543 1.00 57.31 209 PRO A CA 1
ATOM 1696 C C . PRO A 1 209 ? -19.174 25.385 5.979 1.00 57.31 209 PRO A C 1
ATOM 1698 O O . PRO A 1 209 ? -19.335 25.279 4.765 1.00 57.31 209 PRO A O 1
ATOM 1701 N N . CYS A 1 210 ? -19.946 24.727 6.853 1.00 51.81 210 CYS A N 1
ATOM 1702 C CA . CYS A 1 210 ? -21.098 23.877 6.494 1.00 51.81 210 CYS A CA 1
ATOM 1703 C C . CYS A 1 210 ? -22.286 24.657 5.880 1.00 51.81 210 CYS A C 1
ATOM 1705 O O . CYS A 1 210 ? -23.430 24.208 5.945 1.00 51.81 210 CYS A O 1
ATOM 1707 N N . SER A 1 211 ? -22.066 25.860 5.347 1.00 45.94 211 SER A N 1
ATOM 1708 C CA . SER A 1 211 ? -23.123 26.704 4.798 1.00 45.94 211 SER A CA 1
ATOM 1709 C C . SER A 1 211 ? -23.433 26.341 3.346 1.00 45.94 211 SER A C 1
ATOM 1711 O O . SER A 1 211 ? -22.533 26.282 2.515 1.00 45.94 211 SER A O 1
ATOM 1713 N N . SER A 1 212 ? -24.733 26.167 3.095 1.00 49.50 212 SER A N 1
ATOM 1714 C CA . SER A 1 212 ? -25.466 25.859 1.855 1.00 49.50 212 SER A CA 1
ATOM 1715 C C . SER A 1 212 ? -25.160 26.783 0.656 1.00 49.50 212 SER A C 1
ATOM 1717 O O . SER A 1 212 ? -26.056 27.430 0.111 1.00 49.50 212 SER A O 1
ATOM 1719 N N . GLU A 1 213 ? -23.909 26.865 0.217 1.00 54.16 213 GLU A N 1
ATOM 1720 C CA . GLU A 1 213 ? -23.545 27.430 -1.082 1.00 54.16 213 GLU A CA 1
ATOM 1721 C C . GLU A 1 213 ? -23.158 26.288 -2.028 1.00 54.16 213 GLU A C 1
ATOM 1723 O O . GLU A 1 213 ? -22.231 25.527 -1.765 1.00 54.16 213 GLU A O 1
ATOM 1728 N N . MET A 1 214 ? -23.872 26.170 -3.152 1.00 53.78 214 MET A N 1
ATOM 1729 C CA . MET A 1 214 ? -23.731 25.072 -4.123 1.00 53.78 214 MET A CA 1
ATOM 1730 C C . MET A 1 214 ? -22.296 24.917 -4.672 1.00 53.78 214 MET A C 1
ATOM 1732 O O . MET A 1 214 ? -21.904 23.821 -5.060 1.00 53.78 214 MET A O 1
ATOM 1736 N N . SER A 1 215 ? -21.496 25.992 -4.702 1.00 54.94 215 SER A N 1
ATOM 1737 C CA . SER A 1 215 ? -20.075 25.924 -5.076 1.00 54.94 215 SER A CA 1
ATOM 1738 C C . SER A 1 215 ? -19.205 25.311 -3.975 1.00 54.94 215 SER A C 1
ATOM 1740 O O . SER A 1 215 ? -18.343 24.495 -4.274 1.00 54.94 215 SER A O 1
ATOM 1742 N N . ALA A 1 216 ? -19.475 25.629 -2.706 1.00 58.84 216 ALA A N 1
ATOM 1743 C CA . ALA A 1 216 ? -18.735 25.085 -1.569 1.00 58.84 216 ALA A CA 1
ATOM 1744 C C . ALA A 1 216 ? -19.011 23.583 -1.363 1.00 58.84 216 ALA A C 1
ATOM 1746 O O . ALA A 1 216 ? -18.119 22.848 -0.948 1.00 58.84 216 ALA A O 1
ATOM 1747 N N . GLU A 1 217 ? -20.214 23.102 -1.699 1.00 60.50 217 GLU A N 1
ATOM 1748 C CA . GLU A 1 217 ? -20.553 21.670 -1.654 1.00 60.50 217 GLU A CA 1
ATOM 1749 C C . GLU A 1 217 ? -19.804 20.839 -2.711 1.00 60.50 217 GLU A C 1
ATOM 1751 O O . GLU A 1 217 ? -19.426 19.693 -2.450 1.00 60.50 217 GLU A O 1
ATOM 1756 N N . LEU A 1 218 ? -19.578 21.406 -3.903 1.00 60.03 218 LEU A N 1
ATOM 1757 C CA . LEU A 1 218 ? -18.788 20.766 -4.959 1.00 60.03 218 LEU A CA 1
ATOM 1758 C C . LEU A 1 218 ? -17.314 20.683 -4.554 1.00 60.03 218 LEU A C 1
ATOM 1760 O O . LEU A 1 218 ? -16.742 19.594 -4.592 1.00 60.03 218 LEU A O 1
ATOM 1764 N N . ASP A 1 219 ? -16.753 21.785 -4.052 1.00 69.25 219 ASP A N 1
ATOM 1765 C CA . ASP A 1 219 ? -15.372 21.838 -3.561 1.00 69.25 219 ASP A CA 1
ATOM 1766 C C . ASP A 1 219 ? -15.149 20.863 -2.385 1.00 69.25 219 ASP A C 1
ATOM 1768 O O . ASP A 1 219 ? -14.131 20.172 -2.312 1.00 69.25 219 ASP A O 1
ATOM 1772 N N . GLN A 1 220 ? -16.130 20.733 -1.481 1.00 73.31 220 GLN A N 1
ATOM 1773 C CA . GLN A 1 220 ? -16.098 19.752 -0.390 1.00 73.31 220 GLN A CA 1
ATOM 1774 C C . GLN A 1 220 ? -16.130 18.308 -0.900 1.00 73.31 220 GLN A C 1
ATOM 1776 O O . GLN A 1 220 ? -15.398 17.461 -0.385 1.00 73.31 220 GLN A O 1
ATOM 1781 N N . ARG A 1 221 ? -16.965 18.001 -1.901 1.00 75.88 221 ARG A N 1
ATOM 1782 C CA . ARG A 1 221 ? -17.060 16.646 -2.462 1.00 75.88 221 ARG A CA 1
ATOM 1783 C C . ARG A 1 221 ? -15.776 16.244 -3.182 1.00 75.88 221 ARG A C 1
ATOM 1785 O O . ARG A 1 221 ? -15.293 15.137 -2.962 1.00 75.88 221 ARG A O 1
ATOM 1792 N N . GLU A 1 222 ? -15.205 17.143 -3.977 1.00 77.94 222 GLU A N 1
ATOM 1793 C CA . GLU A 1 222 ? -13.928 16.914 -4.662 1.00 77.94 222 GLU A CA 1
ATOM 1794 C C . GLU A 1 222 ? -12.782 16.694 -3.668 1.00 77.94 222 GLU A C 1
ATOM 1796 O O . GLU A 1 222 ? -11.949 15.801 -3.849 1.00 77.94 222 GLU A O 1
ATOM 1801 N N . LEU A 1 223 ? -12.767 17.451 -2.568 1.00 79.00 223 LEU A N 1
ATOM 1802 C CA . LEU A 1 223 ? -11.759 17.305 -1.524 1.00 79.00 223 LEU A CA 1
ATOM 1803 C C . LEU A 1 223 ? -11.921 15.987 -0.746 1.00 79.00 223 LEU A C 1
ATOM 1805 O O . LEU A 1 223 ? -10.931 15.316 -0.453 1.00 79.00 223 LEU A O 1
ATOM 1809 N N . VAL A 1 224 ? -13.155 15.559 -0.471 1.00 81.50 224 VAL A N 1
ATOM 1810 C CA . VAL A 1 224 ? -13.444 14.249 0.136 1.00 81.50 224 VAL A CA 1
ATOM 1811 C C . VAL A 1 224 ? -13.015 13.095 -0.771 1.00 81.50 224 VAL A C 1
ATOM 1813 O O . VAL A 1 224 ? -12.365 12.155 -0.306 1.00 81.50 224 VAL A O 1
ATOM 1816 N N . ASP A 1 225 ? -13.328 13.164 -2.065 1.00 81.25 225 ASP A N 1
ATOM 1817 C CA . ASP A 1 225 ? -12.914 12.142 -3.029 1.00 81.25 225 ASP A CA 1
ATOM 1818 C C . ASP A 1 225 ? -11.385 12.104 -3.180 1.00 81.25 225 ASP A C 1
ATOM 1820 O O . ASP A 1 225 ? -10.799 11.022 -3.270 1.00 81.25 225 ASP A O 1
ATOM 1824 N N . THR A 1 226 ? -10.723 13.260 -3.090 1.00 80.44 226 THR A N 1
ATOM 1825 C CA . THR A 1 226 ? -9.259 13.371 -3.043 1.00 80.44 226 THR A CA 1
ATOM 1826 C C . THR A 1 226 ? -8.670 12.682 -1.810 1.00 80.44 226 THR A C 1
ATOM 1828 O O . THR A 1 226 ? -7.707 11.924 -1.939 1.00 80.44 226 THR A O 1
ATOM 1831 N N . ILE A 1 227 ? -9.250 12.890 -0.621 1.00 82.44 227 ILE A N 1
ATOM 1832 C CA . ILE A 1 227 ? -8.811 12.227 0.618 1.00 82.44 227 ILE A CA 1
ATOM 1833 C C . ILE A 1 227 ? -8.944 10.706 0.481 1.00 82.44 227 ILE A C 1
ATOM 1835 O O . ILE A 1 227 ? -8.000 9.976 0.786 1.00 82.44 227 ILE A O 1
ATOM 1839 N N . TYR A 1 228 ? -10.075 10.207 -0.029 1.00 82.12 228 TYR A N 1
ATOM 1840 C CA . TYR A 1 228 ? -10.259 8.768 -0.242 1.00 82.12 228 TYR A CA 1
ATOM 1841 C C . TYR A 1 228 ? -9.316 8.197 -1.302 1.00 82.12 228 TYR A C 1
ATOM 1843 O O . TYR A 1 228 ? -8.801 7.091 -1.123 1.00 82.12 228 TYR A O 1
ATOM 1851 N N . ALA A 1 229 ? -9.065 8.934 -2.387 1.00 79.44 229 ALA A N 1
ATOM 1852 C CA . ALA A 1 229 ? -8.106 8.537 -3.408 1.00 79.44 229 ALA A CA 1
ATOM 1853 C C . ALA A 1 229 ? -6.695 8.432 -2.816 1.00 79.44 229 ALA A C 1
ATOM 1855 O O . ALA A 1 229 ? -6.049 7.399 -2.978 1.00 79.44 229 ALA A O 1
ATOM 1856 N N . ALA A 1 230 ? -6.254 9.442 -2.062 1.00 79.12 230 ALA A N 1
ATOM 1857 C CA . ALA A 1 230 ? -4.956 9.455 -1.398 1.00 79.12 230 ALA A CA 1
ATOM 1858 C C . ALA A 1 230 ? -4.820 8.325 -0.360 1.00 79.12 230 ALA A C 1
ATOM 1860 O O . ALA A 1 230 ? -3.852 7.567 -0.415 1.00 79.12 230 ALA A O 1
ATOM 1861 N N . LEU A 1 231 ? -5.816 8.104 0.506 1.00 78.50 231 LEU A N 1
ATOM 1862 C CA . LEU A 1 231 ? -5.825 6.968 1.444 1.00 78.50 231 LEU A CA 1
ATOM 1863 C C . LEU A 1 231 ? -5.762 5.612 0.719 1.00 78.50 231 LEU A C 1
ATOM 1865 O O . LEU A 1 231 ? -5.080 4.685 1.156 1.00 78.50 231 LEU A O 1
ATOM 1869 N N . ASN A 1 232 ? -6.419 5.492 -0.437 1.00 76.50 232 ASN A N 1
ATOM 1870 C CA . ASN A 1 232 ? -6.357 4.285 -1.259 1.00 76.50 232 ASN A CA 1
ATOM 1871 C C . ASN A 1 232 ? -5.003 4.100 -1.976 1.00 76.50 232 ASN A C 1
ATOM 1873 O O . ASN A 1 232 ? -4.718 3.006 -2.453 1.00 76.50 232 ASN A O 1
ATOM 1877 N N . ILE A 1 233 ? -4.117 5.098 -1.993 1.00 73.38 233 ILE A N 1
ATOM 1878 C CA . ILE A 1 233 ? -2.767 5.019 -2.587 1.00 73.38 233 ILE A CA 1
ATOM 1879 C C . ILE A 1 233 ? -1.709 4.745 -1.525 1.00 73.38 233 ILE A C 1
ATOM 1881 O O . ILE A 1 233 ? -0.966 3.779 -1.655 1.00 73.38 233 ILE A O 1
ATOM 1885 N N . VAL A 1 234 ? -1.736 5.478 -0.410 1.00 68.62 234 VAL A N 1
ATOM 1886 C CA . VAL A 1 234 ? -0.694 5.404 0.624 1.00 68.62 234 VAL A CA 1
ATOM 1887 C C . VAL A 1 234 ? -0.719 4.062 1.357 1.00 68.62 234 VAL A C 1
ATOM 1889 O O . VAL A 1 234 ? -1.703 3.692 2.001 1.00 68.62 234 VAL A O 1
ATOM 1892 N N . THR A 1 235 ? 0.340 3.280 1.201 1.00 67.12 235 THR A N 1
ATOM 1893 C CA . THR A 1 235 ? 0.698 2.172 2.089 1.00 67.12 235 THR A CA 1
ATOM 1894 C C . THR A 1 235 ? 1.506 2.767 3.228 1.00 67.12 235 THR A C 1
ATOM 1896 O O . THR A 1 235 ? 2.455 3.486 2.954 1.00 67.12 235 THR A O 1
ATOM 1899 N N . PHE A 1 236 ? 1.132 2.516 4.482 1.00 67.19 236 PHE A N 1
ATOM 1900 C CA . PHE A 1 236 ? 1.894 3.000 5.635 1.00 67.19 236 PHE A CA 1
ATOM 1901 C C . PHE A 1 236 ? 2.756 1.864 6.187 1.00 67.19 236 PHE A C 1
ATOM 1903 O O . PHE A 1 236 ? 2.254 0.755 6.405 1.00 67.19 236 PHE A O 1
ATOM 1910 N N . GLU A 1 237 ? 4.038 2.139 6.420 1.00 63.81 237 GLU A N 1
ATOM 1911 C CA . GLU A 1 237 ? 4.903 1.262 7.208 1.00 63.81 237 GLU A CA 1
ATOM 1912 C C . GLU A 1 237 ? 4.812 1.668 8.678 1.00 63.81 237 GLU A C 1
ATOM 1914 O O . GLU A 1 237 ? 5.379 2.664 9.125 1.00 63.81 237 GLU A O 1
ATOM 1919 N N . VAL A 1 238 ? 4.038 0.888 9.433 1.00 60.25 238 VAL A N 1
ATOM 1920 C CA . VAL A 1 238 ? 3.659 1.204 10.819 1.00 60.25 238 VAL A CA 1
ATOM 1921 C C . VAL A 1 238 ? 4.843 1.129 11.791 1.00 60.25 238 VAL A C 1
ATOM 1923 O O . VAL A 1 238 ? 4.785 1.717 12.862 1.00 60.25 238 VAL A O 1
ATOM 1926 N N . GLU A 1 239 ? 5.938 0.464 11.418 1.00 61.62 239 GLU A N 1
ATOM 1927 C CA . GLU A 1 239 ? 7.113 0.288 12.283 1.00 61.62 239 GLU A CA 1
ATOM 1928 C C . GLU A 1 239 ? 7.979 1.553 12.429 1.00 61.62 239 GLU A C 1
ATOM 1930 O O . GLU A 1 239 ? 8.659 1.693 13.442 1.00 61.62 239 GLU A O 1
ATOM 1935 N N . GLN A 1 240 ? 7.960 2.477 11.456 1.00 59.66 240 GLN A N 1
ATOM 1936 C CA . GLN A 1 240 ? 8.842 3.660 11.452 1.00 59.66 240 GLN A CA 1
ATOM 1937 C C . GLN A 1 240 ? 8.102 5.004 11.518 1.00 59.66 240 GLN A C 1
ATOM 1939 O O . GLN A 1 240 ? 8.687 5.976 11.985 1.00 59.66 240 GLN A O 1
ATOM 1944 N N . GLN A 1 241 ? 6.835 5.064 11.093 1.00 62.62 241 GLN A N 1
ATOM 1945 C CA . GLN A 1 241 ? 6.016 6.292 11.077 1.00 62.62 241 GLN A CA 1
ATOM 1946 C C . GLN A 1 241 ? 4.799 6.196 12.003 1.00 62.62 241 GLN A C 1
ATOM 1948 O O . GLN A 1 241 ? 3.728 6.728 11.709 1.00 62.62 241 GLN A O 1
ATOM 1953 N N . ALA A 1 242 ? 4.925 5.444 13.100 1.00 65.62 242 ALA A N 1
ATOM 1954 C CA . ALA A 1 242 ? 3.807 5.184 13.999 1.00 65.62 242 ALA A CA 1
ATOM 1955 C C . ALA A 1 242 ? 3.177 6.488 14.507 1.00 65.62 242 ALA A C 1
ATOM 1957 O O . ALA A 1 242 ? 1.955 6.596 14.497 1.00 65.62 242 ALA A O 1
ATOM 1958 N N . ASP A 1 243 ? 3.983 7.485 14.877 1.00 70.75 243 ASP A N 1
ATOM 1959 C CA . ASP A 1 243 ? 3.483 8.725 15.467 1.00 70.75 243 ASP A CA 1
ATOM 1960 C C . ASP A 1 243 ? 2.733 9.579 14.433 1.00 70.75 243 ASP A C 1
ATOM 1962 O O . ASP A 1 243 ? 1.573 9.920 14.653 1.00 70.75 243 ASP A O 1
ATOM 1966 N N . GLU A 1 244 ? 3.319 9.895 13.277 1.00 75.25 244 GLU A N 1
ATOM 1967 C CA . GLU A 1 244 ? 2.673 10.724 12.246 1.00 75.25 244 GLU A CA 1
ATOM 1968 C C . GLU A 1 244 ? 1.388 10.078 11.714 1.00 75.25 244 GLU A C 1
ATOM 1970 O O . GLU A 1 244 ? 0.359 10.737 11.544 1.00 75.25 244 GLU A O 1
ATOM 1975 N N . VAL A 1 245 ? 1.419 8.760 11.515 1.00 74.88 245 VAL A N 1
ATOM 1976 C CA . VAL A 1 245 ? 0.264 7.997 11.041 1.00 74.88 245 VAL A CA 1
ATOM 1977 C C . VAL A 1 245 ? -0.812 7.892 12.129 1.00 74.88 245 VAL A C 1
ATOM 1979 O O . VAL A 1 245 ? -2.002 7.975 11.814 1.00 74.88 245 VAL A O 1
ATOM 1982 N N . GLN A 1 246 ? -0.437 7.786 13.411 1.00 76.44 246 GLN A N 1
ATOM 1983 C CA . GLN A 1 246 ? -1.393 7.859 14.521 1.00 76.44 246 GLN A CA 1
ATOM 1984 C C . GLN A 1 246 ? -2.105 9.213 14.561 1.00 76.44 246 GLN A C 1
ATOM 1986 O O . GLN A 1 246 ? -3.332 9.254 14.658 1.00 76.44 246 GLN A O 1
ATOM 1991 N N . HIS A 1 247 ? -1.361 10.317 14.441 1.00 80.38 247 HIS A N 1
ATOM 1992 C CA . HIS A 1 247 ? -1.943 11.661 14.424 1.00 80.38 247 HIS A CA 1
ATOM 1993 C C . HIS A 1 247 ? -2.897 11.842 13.238 1.00 80.38 247 HIS A C 1
ATOM 1995 O O . HIS A 1 247 ? -3.989 12.387 13.404 1.00 80.38 247 HIS A O 1
ATOM 2001 N N . LEU A 1 248 ? -2.537 11.333 12.057 1.00 81.12 248 LEU A N 1
ATOM 2002 C CA . LEU A 1 248 ? -3.410 11.356 10.886 1.00 81.12 248 LEU A CA 1
ATOM 2003 C C . LEU A 1 248 ? -4.720 10.596 11.130 1.00 81.12 248 LEU A C 1
ATOM 2005 O O . LEU A 1 248 ? -5.7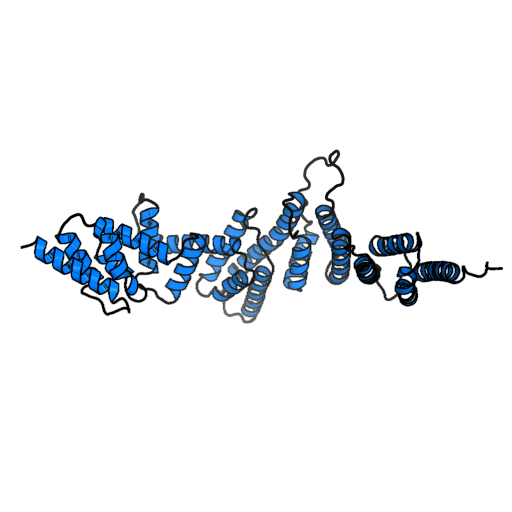97 11.110 10.825 1.00 81.12 248 LEU A O 1
ATOM 2009 N N . PHE A 1 249 ? -4.657 9.387 11.691 1.00 78.69 249 PHE A N 1
ATOM 2010 C CA . PHE A 1 249 ? -5.861 8.612 11.996 1.00 78.69 249 PHE A CA 1
ATOM 2011 C C . PHE A 1 249 ? -6.713 9.242 13.097 1.00 78.69 249 PHE A C 1
ATOM 2013 O O . PHE A 1 249 ? -7.940 9.187 13.011 1.00 78.69 249 PHE A O 1
ATOM 2020 N N . MET A 1 250 ? -6.087 9.887 14.081 1.00 80.38 250 MET A N 1
ATOM 2021 C CA . MET A 1 250 ? -6.783 10.684 15.090 1.00 80.38 250 MET A CA 1
ATOM 2022 C C . MET A 1 250 ? -7.568 11.834 14.458 1.00 80.38 250 MET A C 1
ATOM 2024 O O . MET A 1 250 ? -8.762 11.965 14.722 1.00 80.38 250 MET A O 1
ATOM 2028 N N . GLU A 1 251 ? -6.936 12.624 13.585 1.00 79.75 251 GLU A N 1
ATOM 2029 C CA . GLU A 1 251 ? -7.609 13.721 12.880 1.00 79.75 251 GLU A CA 1
ATOM 2030 C C . GLU A 1 251 ? -8.713 13.209 11.939 1.00 79.75 251 GLU A C 1
ATOM 2032 O O . GLU A 1 251 ? -9.793 13.795 11.873 1.00 79.75 251 GLU A O 1
ATOM 2037 N N . LEU A 1 252 ? -8.487 12.091 11.239 1.00 81.88 252 LEU A N 1
ATOM 2038 C CA . LEU A 1 252 ? -9.497 11.468 10.378 1.00 81.88 252 LEU A CA 1
ATOM 2039 C C . LEU A 1 252 ? -10.737 11.042 11.165 1.00 81.88 252 LEU A C 1
ATOM 2041 O O . LEU A 1 252 ? -11.856 11.280 10.709 1.00 81.88 252 LEU A O 1
ATOM 2045 N N . LEU A 1 253 ? -10.550 10.423 12.332 1.00 77.50 253 LEU A N 1
ATOM 2046 C CA . LEU A 1 253 ? -11.648 10.002 13.201 1.00 77.50 253 LEU A CA 1
ATOM 2047 C C . LEU A 1 253 ? -12.423 11.199 13.754 1.00 77.50 253 LEU A C 1
ATOM 2049 O O . LEU A 1 253 ? -13.652 11.175 13.730 1.00 77.50 253 LEU A O 1
ATOM 2053 N N . ASP A 1 254 ? -11.729 12.259 14.173 1.00 79.31 254 ASP A N 1
ATOM 2054 C CA . ASP A 1 254 ? -12.368 13.487 14.655 1.00 79.31 254 ASP A CA 1
ATOM 2055 C C . ASP A 1 254 ? -13.251 14.128 13.583 1.00 79.31 254 ASP A C 1
ATOM 2057 O O . ASP A 1 254 ? -14.389 14.510 13.860 1.00 79.31 254 ASP A O 1
ATOM 2061 N N . VAL A 1 255 ? -12.764 14.199 12.339 1.00 79.19 255 VAL A N 1
ATOM 2062 C CA . VAL A 1 255 ? -13.550 14.748 11.227 1.00 79.19 255 VAL A CA 1
ATOM 2063 C C . VAL A 1 255 ? -14.704 13.823 10.852 1.00 79.19 255 VAL A C 1
ATOM 2065 O O . VAL A 1 255 ? -15.800 14.313 10.602 1.00 79.19 255 VAL A O 1
ATOM 2068 N N . CYS A 1 256 ? -14.505 12.501 10.831 1.00 80.25 256 CYS A N 1
ATOM 2069 C CA . CYS A 1 256 ? -15.578 11.550 10.520 1.00 80.25 256 CYS A CA 1
ATOM 2070 C C . CYS A 1 256 ? -16.710 11.604 11.555 1.00 80.25 256 CYS A C 1
ATOM 2072 O O . CYS A 1 256 ? -17.879 11.507 11.189 1.00 80.25 256 CYS A O 1
ATOM 2074 N N . TRP A 1 257 ? -16.376 11.764 12.836 1.00 73.44 257 TRP A N 1
ATOM 2075 C CA . TRP A 1 257 ? -17.343 11.764 13.934 1.00 73.44 257 TRP A CA 1
ATOM 2076 C C . TRP A 1 257 ? -17.952 13.133 14.250 1.00 73.44 257 TRP A C 1
ATOM 2078 O O . TRP A 1 257 ? -18.810 13.214 15.132 1.00 73.44 257 TRP A O 1
ATOM 2088 N N . ALA A 1 258 ? -17.536 14.194 13.558 1.00 75.38 258 ALA A N 1
ATOM 2089 C CA . ALA A 1 258 ? -18.171 15.499 13.662 1.00 75.38 258 ALA A CA 1
ATOM 2090 C C . ALA A 1 258 ? -19.612 15.461 13.113 1.00 75.38 258 ALA A C 1
ATOM 2092 O O . ALA A 1 258 ? -19.908 14.787 12.123 1.00 75.38 258 ALA A O 1
ATOM 2093 N N . GLU A 1 259 ? -20.523 16.202 13.747 1.00 64.38 259 GLU A N 1
ATOM 2094 C CA . GLU A 1 259 ? -21.912 16.300 13.289 1.00 64.38 259 GLU A CA 1
ATOM 2095 C C . GLU A 1 259 ? -21.983 16.938 11.893 1.00 64.38 259 GLU A C 1
ATOM 2097 O O . GLU A 1 259 ? -21.467 18.032 11.669 1.00 64.38 259 GLU A O 1
ATOM 2102 N N . GLY A 1 260 ? -22.630 16.251 10.944 1.00 63.94 260 GLY A N 1
ATOM 2103 C CA . GLY A 1 260 ? -22.746 16.719 9.558 1.00 63.94 260 GLY A CA 1
ATOM 2104 C C . GLY A 1 260 ? -21.474 16.546 8.721 1.00 63.94 260 GLY A C 1
ATOM 2105 O O . GLY A 1 260 ? -21.328 17.224 7.704 1.00 63.94 260 GLY A O 1
ATOM 2106 N N . SER A 1 261 ? -20.557 15.662 9.127 1.00 72.62 261 SER A N 1
ATOM 2107 C CA . SER A 1 261 ? -19.319 15.425 8.389 1.00 72.62 261 SER A CA 1
ATOM 2108 C C . SER A 1 261 ? -19.578 14.906 6.960 1.00 72.62 261 SER A C 1
ATOM 2110 O O . SER A 1 261 ? -20.450 14.062 6.727 1.00 72.62 261 SER A O 1
ATOM 2112 N N . PRO A 1 262 ? -18.803 15.375 5.966 1.00 72.88 262 PRO A N 1
ATOM 2113 C CA . PRO A 1 262 ? -18.892 14.861 4.602 1.00 72.88 262 PRO A CA 1
ATOM 2114 C C . PRO A 1 262 ? -18.085 13.558 4.422 1.00 72.88 262 PRO A C 1
ATOM 2116 O O . PRO A 1 262 ? -18.241 12.866 3.410 1.00 72.88 262 PRO A O 1
ATOM 2119 N N . LEU A 1 263 ? -17.251 13.190 5.407 1.00 78.44 263 LEU A N 1
ATOM 2120 C CA . LEU A 1 263 ? -16.504 11.934 5.444 1.00 78.44 263 LEU A CA 1
ATOM 2121 C C . LEU A 1 263 ? -17.328 10.821 6.093 1.00 78.44 263 LEU A C 1
ATOM 2123 O O . LEU A 1 263 ? -17.729 10.897 7.247 1.00 78.44 263 LEU A O 1
ATOM 2127 N N . ARG A 1 264 ? -17.512 9.733 5.349 1.00 80.19 264 ARG A N 1
ATOM 2128 C CA . ARG A 1 264 ? -18.136 8.497 5.820 1.00 80.19 264 ARG A CA 1
ATOM 2129 C C . ARG A 1 264 ? -17.104 7.502 6.329 1.00 80.19 264 ARG A C 1
ATOM 2131 O O . ARG A 1 264 ? -16.135 7.185 5.628 1.00 80.19 264 ARG A O 1
ATOM 2138 N N . GLU A 1 265 ? -17.370 6.948 7.505 1.00 78.38 265 GLU A N 1
ATOM 2139 C CA . GLU A 1 265 ? -16.507 5.956 8.141 1.00 78.38 265 GLU A CA 1
ATOM 2140 C C . GLU A 1 265 ? -16.442 4.650 7.328 1.00 78.38 265 GLU A C 1
ATOM 2142 O O . GLU A 1 265 ? -15.371 4.061 7.203 1.00 78.38 265 GLU A O 1
ATOM 2147 N N . GLU A 1 266 ? -17.536 4.212 6.685 1.00 79.44 266 GLU A N 1
ATOM 2148 C CA . GLU A 1 266 ? -17.529 2.956 5.912 1.00 79.44 266 GLU A CA 1
ATOM 2149 C C . GLU A 1 266 ? -16.590 3.031 4.706 1.00 79.44 266 GLU A C 1
ATOM 2151 O O . GLU A 1 266 ? -15.890 2.067 4.387 1.00 79.44 266 GLU A O 1
ATOM 2156 N N . LYS A 1 267 ? -16.542 4.193 4.042 1.00 79.12 267 LYS A N 1
ATOM 2157 C CA . LYS A 1 267 ? -15.628 4.423 2.920 1.00 79.12 267 LYS A CA 1
ATOM 2158 C C . LYS A 1 267 ? -14.174 4.424 3.388 1.00 79.12 267 LYS A C 1
ATOM 2160 O O . LYS A 1 267 ? -13.345 3.790 2.739 1.00 79.12 267 LYS A O 1
ATOM 2165 N N . LEU A 1 268 ? -13.880 5.051 4.527 1.00 80.38 268 LEU A N 1
ATOM 2166 C CA . LEU A 1 268 ? -12.538 5.062 5.115 1.00 80.38 268 LEU A CA 1
ATOM 2167 C C . LEU A 1 268 ? -12.064 3.642 5.462 1.00 80.38 268 LEU A C 1
ATOM 2169 O O . LEU A 1 268 ? -10.975 3.232 5.059 1.00 80.38 268 LEU A O 1
ATOM 2173 N N . LEU A 1 269 ? -12.925 2.850 6.106 1.00 76.62 269 LEU A N 1
ATOM 2174 C CA . LEU A 1 269 ? -12.659 1.438 6.387 1.00 76.62 269 LEU A CA 1
ATOM 2175 C C . LEU A 1 269 ? -12.454 0.627 5.103 1.00 76.62 269 LEU A C 1
ATOM 2177 O O . LEU A 1 269 ? -11.550 -0.203 5.040 1.00 76.62 269 LEU A O 1
ATOM 2181 N N . SER A 1 270 ? -13.235 0.897 4.053 1.00 79.12 270 SER A N 1
ATOM 2182 C CA . SER A 1 270 ? -13.075 0.217 2.763 1.00 79.12 270 SER A CA 1
ATOM 2183 C C . SER A 1 270 ? -11.712 0.487 2.113 1.00 79.12 270 SER A C 1
ATOM 2185 O O . SER A 1 270 ? -11.136 -0.422 1.516 1.00 79.12 270 SER A O 1
ATOM 2187 N N . CYS A 1 271 ? -11.161 1.697 2.268 1.00 75.44 271 CYS A N 1
ATOM 2188 C CA . CYS A 1 271 ? -9.825 2.042 1.778 1.00 75.44 271 CYS A CA 1
ATOM 2189 C C . CYS A 1 271 ? -8.734 1.266 2.529 1.00 75.44 271 CYS A C 1
ATOM 2191 O O . CYS A 1 271 ? -7.793 0.779 1.905 1.00 75.44 271 CYS A O 1
ATOM 2193 N N . MET A 1 272 ? -8.877 1.102 3.848 1.00 72.94 272 MET A N 1
ATOM 2194 C CA . MET A 1 272 ? -7.888 0.398 4.673 1.00 72.94 272 MET A CA 1
ATOM 2195 C C . MET A 1 272 ? -7.946 -1.125 4.498 1.00 72.94 272 MET A C 1
ATOM 2197 O O . MET A 1 272 ? -6.909 -1.771 4.356 1.00 72.94 272 MET A O 1
ATOM 2201 N N . LEU A 1 273 ? -9.149 -1.709 4.438 1.00 72.38 273 LEU A N 1
ATOM 2202 C CA . LEU A 1 273 ? -9.339 -3.161 4.322 1.00 72.38 273 LEU A CA 1
ATOM 2203 C C . LEU A 1 273 ? -8.856 -3.726 2.977 1.00 72.38 273 LEU A C 1
ATOM 2205 O O . LEU A 1 273 ? -8.353 -4.847 2.927 1.00 72.38 273 LEU A O 1
ATOM 2209 N N . ARG A 1 274 ? -8.956 -2.957 1.884 1.00 69.50 274 ARG A N 1
ATOM 2210 C CA . ARG A 1 274 ? -8.529 -3.397 0.541 1.00 69.50 274 ARG A CA 1
ATOM 2211 C C . ARG A 1 274 ? -7.041 -3.727 0.439 1.00 69.50 274 ARG A C 1
ATOM 2213 O O . ARG A 1 274 ? -6.668 -4.520 -0.418 1.00 69.50 274 ARG A O 1
ATOM 2220 N N . LYS A 1 275 ? -6.198 -3.128 1.282 1.00 64.81 275 LYS A N 1
ATOM 2221 C CA . LYS A 1 275 ? -4.737 -3.255 1.189 1.00 64.81 275 LYS A CA 1
ATOM 2222 C C . LYS A 1 275 ? -4.141 -4.390 2.016 1.00 64.81 275 LYS A C 1
ATOM 2224 O O . LYS A 1 275 ? -2.929 -4.555 1.983 1.00 64.81 275 LYS A O 1
ATOM 2229 N N . GLN A 1 276 ? -4.958 -5.132 2.773 1.00 60.09 276 GLN A N 1
ATOM 2230 C CA . GLN A 1 276 ? -4.510 -6.212 3.671 1.00 60.09 276 GLN A CA 1
ATOM 2231 C C . GLN A 1 276 ? -3.325 -5.822 4.581 1.00 60.09 276 GLN A C 1
ATOM 2233 O O . GLN A 1 276 ? -2.540 -6.671 4.995 1.00 60.09 276 GLN A O 1
ATOM 2238 N N . ASN A 1 277 ? -3.180 -4.535 4.917 1.00 65.12 277 ASN A N 1
ATOM 2239 C CA . ASN A 1 277 ? -2.103 -4.079 5.785 1.00 65.12 277 ASN A CA 1
ATOM 2240 C C . ASN A 1 277 ? -2.568 -4.178 7.244 1.00 65.12 277 ASN A C 1
ATOM 2242 O O . ASN A 1 277 ? -3.185 -3.260 7.789 1.00 65.12 277 ASN A O 1
ATOM 2246 N N . TYR A 1 278 ? -2.305 -5.336 7.854 1.00 67.38 278 TYR A N 1
ATOM 2247 C CA . TYR A 1 278 ? -2.694 -5.645 9.231 1.00 67.38 278 TYR A CA 1
ATOM 2248 C C . TYR A 1 278 ? -2.122 -4.654 10.253 1.00 67.38 278 TYR A C 1
ATOM 2250 O O . TYR A 1 278 ? -2.790 -4.381 11.246 1.00 67.38 278 TYR A O 1
ATOM 2258 N N . GLY A 1 279 ? -0.944 -4.072 9.996 1.00 68.75 279 GLY A N 1
ATOM 2259 C CA . GLY A 1 279 ? -0.347 -3.060 10.873 1.00 68.75 279 GLY A CA 1
ATOM 2260 C C . GLY A 1 279 ? -1.147 -1.758 10.896 1.00 68.75 279 GLY A C 1
ATOM 2261 O O . GLY A 1 279 ? -1.358 -1.160 11.945 1.00 68.75 279 GLY A O 1
ATOM 2262 N N . VAL A 1 280 ? -1.649 -1.318 9.741 1.00 70.81 280 VAL A N 1
ATOM 2263 C CA . VAL A 1 280 ? -2.470 -0.098 9.654 1.00 70.81 280 VAL A CA 1
ATOM 2264 C C . VAL A 1 280 ? -3.828 -0.313 10.308 1.00 70.81 280 VAL A C 1
ATOM 2266 O O . VAL A 1 280 ? -4.327 0.554 11.022 1.00 70.81 280 VAL A O 1
ATOM 2269 N N . LEU A 1 281 ? -4.412 -1.493 10.096 1.00 76.06 281 LEU A N 1
ATOM 2270 C CA . LEU A 1 281 ? -5.672 -1.869 10.726 1.00 76.06 281 LEU A CA 1
ATOM 2271 C C . LEU A 1 281 ? -5.533 -1.991 12.244 1.00 76.06 281 LEU A C 1
ATOM 2273 O O . LEU A 1 281 ? -6.442 -1.562 12.950 1.00 76.06 281 LEU A O 1
ATOM 2277 N N . SER A 1 282 ? -4.426 -2.529 12.764 1.00 75.31 282 SER A N 1
ATOM 2278 C CA . SER A 1 282 ? -4.203 -2.620 14.211 1.00 75.31 282 SER A CA 1
ATOM 2279 C C . SER A 1 282 ? -4.020 -1.239 14.845 1.00 75.31 282 SER A C 1
ATOM 2281 O O . SER A 1 282 ? -4.649 -0.970 15.866 1.00 75.31 282 SER A O 1
ATOM 2283 N N . LEU A 1 283 ? -3.265 -0.343 14.201 1.00 74.62 283 LEU A N 1
ATOM 2284 C CA . LEU A 1 283 ? -3.066 1.042 14.640 1.00 74.62 283 LEU A CA 1
ATOM 2285 C C . LEU A 1 283 ? -4.375 1.848 14.628 1.00 74.62 283 LEU A C 1
ATOM 2287 O O . LEU A 1 283 ? -4.713 2.540 15.585 1.00 74.62 283 LEU A O 1
ATOM 2291 N N . TYR A 1 284 ? -5.160 1.722 13.557 1.00 77.81 284 TYR A N 1
ATOM 2292 C CA . TYR A 1 284 ? -6.486 2.331 13.496 1.00 77.81 284 TYR A CA 1
ATOM 2293 C C . TYR A 1 284 ? -7.402 1.771 14.593 1.00 77.81 284 TYR A C 1
ATOM 2295 O O . TYR A 1 284 ? -8.112 2.523 15.257 1.00 77.81 284 TYR A O 1
ATOM 2303 N N . SER A 1 285 ? -7.355 0.455 14.823 1.00 76.00 285 SER A N 1
ATOM 2304 C CA . SER A 1 285 ? -8.154 -0.207 15.859 1.00 76.00 285 SER A CA 1
ATOM 2305 C C . SER A 1 285 ? -7.786 0.272 17.260 1.00 76.00 285 SER A C 1
ATOM 2307 O O . SER A 1 285 ? -8.683 0.518 18.063 1.00 76.00 285 SER A O 1
ATOM 2309 N N . SER A 1 286 ? -6.493 0.428 17.572 1.00 77.44 286 SER A N 1
ATOM 2310 C CA . SER A 1 286 ? -6.059 0.935 18.877 1.00 77.44 286 SER A CA 1
ATOM 2311 C C . SER A 1 286 ? -6.555 2.356 19.115 1.00 77.44 286 SER A C 1
ATOM 2313 O O . SER A 1 286 ? -7.115 2.630 20.174 1.00 77.44 286 SER A O 1
ATOM 2315 N N . ILE A 1 287 ? -6.450 3.223 18.106 1.00 76.81 287 ILE A N 1
ATOM 2316 C CA . ILE A 1 287 ? -6.911 4.610 18.196 1.00 76.81 287 ILE A CA 1
ATOM 2317 C C . ILE A 1 287 ? -8.434 4.685 18.345 1.00 76.81 287 ILE A C 1
ATOM 2319 O O . ILE A 1 287 ? -8.950 5.422 19.186 1.00 76.81 287 ILE A O 1
ATOM 2323 N N . LEU A 1 288 ? -9.169 3.895 17.557 1.00 76.38 288 LEU A N 1
ATOM 2324 C CA . LEU A 1 288 ? -10.624 3.811 17.644 1.00 76.38 288 LEU A CA 1
ATOM 2325 C C . LEU A 1 288 ? -11.061 3.442 19.068 1.00 76.38 288 LEU A C 1
ATOM 2327 O O . LEU A 1 288 ? -11.954 4.075 19.628 1.00 76.38 288 LEU A O 1
ATOM 2331 N N . ILE A 1 289 ? -10.416 2.443 19.672 1.00 73.44 289 ILE A N 1
ATOM 2332 C CA . ILE A 1 289 ? -10.724 1.993 21.035 1.00 73.44 289 ILE A CA 1
ATOM 2333 C C . ILE A 1 289 ? -10.373 3.059 22.060 1.00 73.44 289 ILE A C 1
ATOM 2335 O O . ILE A 1 289 ? -11.144 3.261 22.994 1.00 73.44 289 ILE A O 1
ATOM 2339 N N . GLU A 1 290 ? -9.241 3.740 21.906 1.00 74.69 290 GLU A N 1
ATOM 2340 C CA . GLU A 1 290 ? -8.823 4.806 22.813 1.00 74.69 290 GLU A CA 1
ATOM 2341 C C . GLU A 1 290 ? -9.845 5.949 22.817 1.00 74.69 290 GLU A C 1
ATOM 2343 O O . GLU A 1 290 ? -10.340 6.340 23.873 1.00 74.69 290 GLU A O 1
ATOM 2348 N N . ARG A 1 291 ? -10.301 6.370 21.635 1.00 70.25 291 ARG A N 1
ATOM 2349 C CA . ARG A 1 291 ? -11.349 7.386 21.473 1.00 70.25 291 ARG A CA 1
ATOM 2350 C C . ARG A 1 291 ? -12.716 6.951 21.987 1.00 70.25 291 ARG A C 1
ATOM 2352 O O . ARG A 1 291 ? -13.456 7.741 22.575 1.00 70.25 291 ARG A O 1
ATOM 2359 N N . ILE A 1 292 ? -13.073 5.690 21.776 1.00 68.50 292 ILE A N 1
ATOM 2360 C CA . ILE A 1 292 ? -14.282 5.094 22.345 1.00 68.50 292 ILE A CA 1
ATOM 2361 C C . ILE A 1 292 ? -14.187 5.122 23.872 1.00 68.50 292 ILE A C 1
ATOM 2363 O O . ILE A 1 292 ? -15.098 5.609 24.541 1.00 68.50 292 ILE A O 1
ATOM 2367 N N . ARG A 1 293 ? -13.053 4.695 24.432 1.00 68.25 293 ARG A N 1
ATOM 2368 C CA . ARG A 1 293 ? -12.791 4.726 25.870 1.00 68.25 293 ARG A CA 1
ATOM 2369 C C . ARG A 1 293 ? -12.878 6.150 26.413 1.00 68.25 293 ARG A C 1
ATOM 2371 O O . ARG A 1 293 ? -13.503 6.329 27.447 1.00 68.25 293 ARG A O 1
ATOM 2378 N N . GLU A 1 294 ? -12.351 7.158 25.722 1.00 67.50 294 GLU A N 1
ATOM 2379 C CA . GLU A 1 294 ? -12.515 8.571 26.095 1.00 67.50 294 GLU A CA 1
ATOM 2380 C C . GLU A 1 294 ? -13.992 8.986 26.142 1.00 67.50 294 GLU A C 1
ATOM 2382 O O . GLU A 1 294 ? -14.445 9.514 27.157 1.00 67.50 294 GLU A O 1
ATOM 2387 N N . LYS A 1 295 ? -14.783 8.683 25.105 1.00 64.00 295 LYS A N 1
ATOM 2388 C CA . LYS A 1 295 ? -16.227 8.992 25.076 1.00 64.00 295 LYS A CA 1
ATOM 2389 C C . LYS A 1 295 ? -17.006 8.302 26.210 1.00 64.00 295 LYS A C 1
ATOM 2391 O O . LYS A 1 295 ? -17.875 8.920 26.835 1.00 64.00 295 LYS A O 1
ATOM 2396 N N . TYR A 1 296 ? -16.682 7.046 26.520 1.00 54.53 296 TYR A N 1
ATOM 2397 C CA . TYR A 1 296 ? -17.321 6.280 27.600 1.00 54.53 296 TYR A CA 1
ATOM 2398 C C . TYR A 1 296 ? -16.788 6.629 29.008 1.00 54.53 296 TYR A C 1
ATOM 2400 O O . TYR A 1 296 ? -17.519 6.503 29.989 1.00 54.53 296 TYR A O 1
ATOM 2408 N N . LEU A 1 297 ? -15.542 7.102 29.138 1.00 50.62 297 LEU A N 1
ATOM 2409 C CA . LEU A 1 297 ? -14.956 7.549 30.412 1.00 50.62 297 LEU A CA 1
ATOM 2410 C C . LEU A 1 297 ? -15.373 8.975 30.777 1.00 50.62 297 LEU A C 1
ATOM 2412 O O . LEU A 1 297 ? -15.562 9.270 31.955 1.00 50.62 297 LEU A O 1
ATOM 2416 N N . VAL A 1 298 ? -15.571 9.857 29.795 1.00 48.00 298 VAL A N 1
ATOM 2417 C CA . VAL A 1 298 ? -16.074 11.219 30.045 1.00 48.00 298 VAL A CA 1
ATOM 2418 C C . VAL A 1 298 ? -17.528 11.195 30.543 1.00 48.00 298 VAL A C 1
ATOM 2420 O O . VAL A 1 298 ? -17.947 12.095 31.268 1.00 48.00 298 VAL A O 1
ATOM 2423 N N . SER A 1 299 ? -18.282 10.128 30.260 1.00 45.38 299 SER A N 1
ATOM 2424 C CA . SER A 1 299 ? -19.669 9.955 30.714 1.00 45.38 299 SER A CA 1
ATOM 2425 C C . SER A 1 299 ? -19.824 9.301 32.101 1.00 45.38 299 SER A C 1
ATOM 2427 O O . SER A 1 299 ? -20.918 9.337 32.665 1.00 45.38 299 SER A O 1
ATOM 2429 N N . LYS A 1 300 ? -18.751 8.783 32.721 1.00 39.72 300 LYS A N 1
ATOM 2430 C CA . LYS A 1 300 ? -18.748 8.336 34.129 1.00 39.72 300 LYS A CA 1
ATOM 2431 C C . LYS A 1 300 ? -17.476 8.796 34.839 1.00 39.72 300 LYS A C 1
ATOM 2433 O O . LYS A 1 300 ? -16.436 8.146 34.791 1.00 39.72 300 LYS A O 1
ATOM 2438 N N . SER A 1 301 ? -17.579 9.927 35.529 1.00 36.19 301 SER A N 1
ATOM 2439 C CA . SER A 1 301 ? -16.524 10.451 36.389 1.00 36.19 301 SER A CA 1
ATOM 2440 C C . SER A 1 301 ? -16.098 9.453 37.481 1.00 36.19 301 SER A C 1
ATOM 2442 O O . SER A 1 301 ? -16.909 8.731 38.051 1.00 36.19 301 SER A O 1
ATOM 2444 N N . MET A 1 302 ? -14.798 9.496 37.795 1.00 39.88 302 MET A N 1
ATOM 2445 C CA . MET A 1 302 ? -14.131 8.924 38.972 1.00 39.88 302 MET A CA 1
ATOM 2446 C C . MET A 1 302 ? -14.176 7.398 39.174 1.00 39.88 302 MET A C 1
ATOM 2448 O O . MET A 1 302 ? -15.009 6.876 39.902 1.00 39.88 302 MET A O 1
ATOM 2452 N N . GLN A 1 303 ? -13.090 6.726 38.779 1.00 32.84 303 GLN A N 1
ATOM 2453 C CA . GLN A 1 303 ? -12.282 6.009 39.775 1.00 32.84 303 GLN A CA 1
ATOM 2454 C C . GLN A 1 303 ? -10.842 5.849 39.281 1.00 32.84 303 GLN A C 1
ATOM 2456 O O . GLN A 1 303 ? -10.516 5.026 38.430 1.00 32.84 303 GLN A O 1
ATOM 2461 N N . LYS A 1 304 ? -9.976 6.714 39.807 1.00 37.41 304 LYS A N 1
ATOM 2462 C CA . LYS A 1 304 ? -8.538 6.732 39.558 1.00 37.41 304 LYS A CA 1
ATOM 2463 C C . LYS A 1 304 ? -7.931 5.541 40.310 1.00 37.41 304 LYS A C 1
ATOM 2465 O O . LYS A 1 304 ? -7.900 5.566 41.536 1.00 37.41 304 LYS A O 1
ATOM 2470 N N . GLY A 1 305 ? -7.493 4.511 39.583 1.00 38.09 305 GLY A N 1
ATOM 2471 C CA . GLY A 1 305 ? -6.694 3.409 40.138 1.00 38.09 305 GLY A CA 1
ATOM 2472 C C . GLY A 1 305 ? -7.305 2.007 40.063 1.00 38.09 305 GLY A C 1
ATOM 2473 O O . GLY A 1 305 ? -7.223 1.274 41.044 1.00 38.09 305 GLY A O 1
ATOM 2474 N N . LEU A 1 306 ? -7.895 1.604 38.933 1.00 35.41 306 LEU A N 1
ATOM 2475 C CA . LEU A 1 306 ? -8.270 0.202 38.710 1.00 35.41 306 LEU A CA 1
ATOM 2476 C C . LEU A 1 306 ? -7.329 -0.435 37.681 1.00 35.41 306 LEU A C 1
ATOM 2478 O O . LEU A 1 306 ? -7.006 0.168 36.665 1.00 35.41 306 LEU A O 1
ATOM 2482 N N . SER A 1 307 ? -6.850 -1.635 38.020 1.00 52.31 307 SER A N 1
ATOM 2483 C CA . SER A 1 307 ? -5.975 -2.491 37.209 1.00 52.31 307 SER A CA 1
ATOM 2484 C C . SER A 1 307 ? -6.486 -2.615 35.768 1.00 52.31 307 SER A C 1
ATOM 2486 O O . SER A 1 307 ? -7.694 -2.735 35.567 1.00 52.31 307 SER A O 1
ATOM 2488 N N . GLU A 1 308 ? -5.579 -2.657 34.783 1.00 54.94 308 GLU A N 1
ATOM 2489 C CA . GLU A 1 308 ? -5.889 -2.830 33.349 1.00 54.94 308 GLU A CA 1
ATOM 2490 C C . GLU A 1 308 ? -6.880 -3.976 33.083 1.00 54.94 308 GLU A C 1
ATOM 2492 O O . GLU A 1 308 ? -7.737 -3.880 32.209 1.00 54.94 308 GLU A O 1
ATOM 2497 N N . GLN A 1 309 ? -6.834 -5.032 33.899 1.00 54.50 309 GLN A N 1
ATOM 2498 C CA . GLN A 1 309 ? -7.723 -6.189 33.805 1.00 54.50 309 GLN A CA 1
ATOM 2499 C C . GLN A 1 309 ? -9.202 -5.878 34.113 1.00 54.50 309 GLN A C 1
ATOM 2501 O O . GLN A 1 309 ? -10.098 -6.560 33.628 1.00 54.50 309 GLN A O 1
ATOM 2506 N N . LEU A 1 310 ? -9.477 -4.844 34.907 1.00 54.72 310 LEU A N 1
ATOM 2507 C CA . LEU A 1 310 ? -10.834 -4.427 35.276 1.00 54.72 310 LEU A CA 1
ATOM 2508 C C . LEU A 1 310 ? -11.438 -3.447 34.262 1.00 54.72 310 LEU A C 1
ATOM 2510 O O . LEU A 1 310 ? -12.651 -3.225 34.236 1.00 54.72 310 LEU A O 1
ATOM 2514 N N . ASP A 1 311 ? -10.581 -2.831 33.451 1.00 65.44 311 ASP A N 1
ATOM 2515 C CA . ASP A 1 311 ? -10.977 -1.976 32.339 1.00 65.44 311 ASP A CA 1
ATOM 2516 C C . ASP A 1 311 ? -11.277 -2.816 31.091 1.00 65.44 311 ASP A C 1
ATOM 2518 O O . ASP A 1 311 ? -12.238 -2.519 30.383 1.00 65.44 311 ASP A O 1
ATOM 2522 N N . THR A 1 312 ? -10.544 -3.916 30.871 1.00 67.25 312 THR A N 1
ATOM 2523 C CA . THR A 1 312 ? -10.864 -4.894 29.817 1.00 67.25 312 THR A CA 1
ATOM 2524 C C . THR A 1 312 ? -12.169 -5.632 30.106 1.00 67.25 312 THR A C 1
ATOM 2526 O O . THR A 1 312 ? -13.017 -5.726 29.225 1.00 67.25 312 THR A O 1
ATOM 2529 N N . GLU A 1 313 ? -12.394 -6.064 31.351 1.00 68.94 313 GLU A N 1
ATOM 2530 C CA . GLU A 1 313 ? -13.668 -6.643 31.802 1.00 68.94 313 GLU A CA 1
ATOM 2531 C C . GLU A 1 313 ? -14.846 -5.693 31.538 1.00 68.94 313 GLU A C 1
ATOM 2533 O O . GLU A 1 313 ? -15.832 -6.087 30.919 1.00 68.94 313 GLU A O 1
ATOM 2538 N N . ARG A 1 314 ? -14.734 -4.417 31.931 1.00 72.81 314 ARG A N 1
ATOM 2539 C CA . ARG A 1 314 ? -15.790 -3.420 31.688 1.00 72.81 314 ARG A CA 1
ATOM 2540 C C . ARG A 1 314 ? -16.017 -3.140 30.203 1.00 72.81 314 ARG A C 1
ATOM 2542 O O . ARG A 1 314 ? -17.170 -2.993 29.802 1.00 72.81 314 ARG A O 1
ATOM 2549 N N . ALA A 1 315 ? -14.957 -3.103 29.396 1.00 71.38 315 ALA A N 1
ATOM 2550 C CA . ALA A 1 315 ? -15.066 -2.931 27.950 1.00 71.38 315 ALA A CA 1
ATOM 2551 C C . ALA A 1 315 ? -15.796 -4.117 27.297 1.00 71.38 315 ALA A C 1
ATOM 2553 O O . ALA A 1 315 ? -16.788 -3.908 26.603 1.00 71.38 315 ALA A O 1
ATOM 2554 N N . VAL A 1 316 ? -15.395 -5.358 27.594 1.00 73.38 316 VAL A N 1
ATOM 2555 C CA . VAL A 1 316 ? -16.058 -6.577 27.092 1.00 73.38 316 VAL A CA 1
ATOM 2556 C C . VAL A 1 316 ? -17.526 -6.608 27.532 1.00 73.38 316 VAL A C 1
ATOM 2558 O O . VAL A 1 316 ? -18.418 -6.816 26.712 1.00 73.38 316 VAL A O 1
ATOM 2561 N N . MET A 1 317 ? -17.810 -6.292 28.796 1.00 72.50 317 MET A N 1
ATOM 2562 C CA . MET A 1 317 ? -19.185 -6.204 29.288 1.00 72.50 317 MET A CA 1
ATOM 2563 C C . MET A 1 317 ? -20.014 -5.155 28.534 1.00 72.50 317 MET A C 1
ATOM 2565 O O . MET A 1 317 ? -21.161 -5.436 28.191 1.00 72.50 317 MET A O 1
ATOM 2569 N N . SER A 1 318 ? -19.457 -3.980 28.226 1.00 74.81 318 SER A N 1
ATOM 2570 C CA . SER A 1 318 ? -20.167 -2.954 27.445 1.00 74.81 318 SER A CA 1
ATOM 2571 C C . SER A 1 318 ? -20.383 -3.328 25.976 1.00 74.81 318 SER A C 1
ATOM 2573 O O . SER A 1 318 ? -21.400 -2.951 25.406 1.00 74.81 318 SER A O 1
ATOM 2575 N N . LEU A 1 319 ? -19.456 -4.076 25.371 1.00 72.19 319 LEU A N 1
ATOM 2576 C CA . LEU A 1 319 ? -19.489 -4.397 23.943 1.00 72.19 319 LEU A CA 1
ATOM 2577 C C . LEU A 1 319 ? -20.385 -5.599 23.623 1.00 72.19 319 LEU A C 1
ATOM 2579 O O . LEU A 1 319 ? -20.993 -5.632 22.556 1.00 72.19 319 LEU A O 1
ATOM 2583 N N . PHE A 1 320 ? -20.473 -6.573 24.535 1.00 73.12 320 PHE A N 1
ATOM 2584 C CA . PHE A 1 320 ? -21.088 -7.874 24.252 1.00 73.12 320 PHE A CA 1
ATOM 2585 C C . PHE A 1 320 ? -22.396 -8.160 25.014 1.00 73.12 320 PHE A C 1
ATOM 2587 O O . PHE A 1 320 ? -23.095 -9.099 24.643 1.00 73.12 320 PHE A O 1
ATOM 2594 N N . SER A 1 321 ? -22.764 -7.383 26.045 1.00 67.88 321 SER A N 1
ATOM 2595 C CA . SER A 1 321 ? -23.968 -7.680 26.857 1.00 67.88 321 SER A CA 1
ATOM 2596 C C . SER A 1 321 ? -25.300 -7.320 26.180 1.00 67.88 321 SER A C 1
ATOM 2598 O O . SER A 1 321 ? -26.310 -7.976 26.431 1.00 67.88 321 SER A O 1
ATOM 2600 N N . ASP A 1 322 ? -25.326 -6.287 25.335 1.00 65.81 322 ASP A N 1
ATOM 2601 C CA . ASP A 1 322 ? -26.477 -5.954 24.481 1.00 65.81 322 ASP A CA 1
ATOM 2602 C C . ASP A 1 322 ? -25.961 -5.376 23.159 1.00 65.81 322 ASP A C 1
ATOM 2604 O O . ASP A 1 322 ? -25.800 -4.162 23.030 1.00 65.81 322 ASP A O 1
ATOM 2608 N N . PRO A 1 323 ? -25.578 -6.241 22.208 1.00 60.62 323 PRO A N 1
ATOM 2609 C CA . PRO A 1 323 ? -24.953 -5.763 20.996 1.00 60.62 323 PRO A CA 1
ATOM 2610 C C . PRO A 1 323 ? -26.009 -5.153 20.068 1.00 60.62 323 PRO A C 1
ATOM 2612 O O . PRO A 1 323 ? -26.896 -5.852 19.572 1.00 60.62 323 PRO A O 1
ATOM 2615 N N . GLU A 1 324 ? -25.886 -3.853 19.811 1.00 63.72 324 GLU A N 1
ATOM 2616 C CA . GLU A 1 324 ? -26.437 -3.222 18.614 1.00 63.72 324 GLU A CA 1
ATOM 2617 C C . GLU A 1 324 ? -25.562 -3.600 17.401 1.00 63.72 324 GLU A C 1
ATOM 2619 O O . GLU A 1 324 ? -24.444 -4.105 17.542 1.00 63.72 324 GLU A O 1
ATOM 2624 N N . GLU A 1 325 ? -26.036 -3.356 16.177 1.00 62.38 325 GLU A N 1
ATOM 2625 C CA . GLU A 1 325 ? -25.261 -3.637 14.953 1.00 62.38 325 GLU A CA 1
ATOM 2626 C C . GLU A 1 325 ? -23.895 -2.908 14.953 1.00 62.38 325 GLU A C 1
ATOM 2628 O O . GLU A 1 325 ? -22.876 -3.435 14.504 1.00 62.38 325 GLU A O 1
ATOM 2633 N N . THR A 1 326 ? -23.843 -1.727 15.571 1.00 63.50 326 THR A N 1
ATOM 2634 C CA . THR A 1 326 ? -22.639 -0.909 15.794 1.00 63.50 326 THR A CA 1
ATOM 2635 C C . THR A 1 326 ? -21.694 -1.488 16.860 1.00 63.50 326 THR A C 1
ATOM 2637 O O . THR A 1 326 ? -20.474 -1.288 16.789 1.00 63.50 326 THR A O 1
ATOM 2640 N N . SER A 1 327 ? -22.214 -2.261 17.818 1.00 71.62 327 SER A N 1
ATOM 2641 C CA . SER A 1 327 ? -21.433 -2.908 18.879 1.00 71.62 327 SER A CA 1
ATOM 2642 C C . SER A 1 327 ? -20.554 -4.028 18.328 1.00 71.62 327 SER A C 1
ATOM 2644 O O . SER A 1 327 ? -19.398 -4.145 18.731 1.00 71.62 327 SER A O 1
ATOM 2646 N N . TRP A 1 328 ? -21.039 -4.794 17.344 1.00 75.69 328 TRP A N 1
ATOM 2647 C CA . TRP A 1 328 ? -20.254 -5.855 16.693 1.00 75.69 328 TRP A CA 1
ATOM 2648 C C . TRP A 1 328 ? -19.066 -5.317 15.903 1.00 75.69 328 TRP A C 1
ATOM 2650 O O . TRP A 1 328 ? -17.973 -5.882 15.956 1.00 75.69 328 TRP A O 1
ATOM 2660 N N . LYS A 1 329 ? -19.251 -4.186 15.218 1.00 76.69 329 LYS A N 1
ATOM 2661 C CA . LYS A 1 329 ? -18.163 -3.479 14.536 1.00 76.69 329 LYS A CA 1
ATOM 2662 C C . LYS A 1 329 ? -17.077 -3.053 15.527 1.00 76.69 329 LYS A C 1
ATOM 2664 O O . LYS A 1 329 ? -15.893 -3.267 15.285 1.00 76.69 329 LYS A O 1
ATOM 2669 N N . THR A 1 330 ? -17.481 -2.498 16.665 1.00 73.75 330 THR A N 1
ATOM 2670 C CA . THR A 1 330 ? -16.547 -2.078 17.718 1.00 73.75 330 THR A CA 1
ATOM 2671 C C . THR A 1 330 ? -15.842 -3.276 18.361 1.00 73.75 330 THR A C 1
ATOM 2673 O O . THR A 1 330 ? -14.631 -3.246 18.573 1.00 73.75 330 THR A O 1
ATOM 2676 N N . ALA A 1 331 ? -16.576 -4.362 18.605 1.00 76.00 331 ALA A N 1
ATOM 2677 C CA . ALA A 1 331 ? -16.036 -5.617 19.116 1.00 76.00 331 ALA A CA 1
ATOM 2678 C C . ALA A 1 331 ? -14.994 -6.234 18.170 1.00 76.00 331 ALA A C 1
ATOM 2680 O O . ALA A 1 331 ? -13.964 -6.727 18.629 1.00 76.00 331 ALA A O 1
ATOM 2681 N N . TYR A 1 332 ? -15.220 -6.164 16.855 1.00 78.44 332 TYR A N 1
ATOM 2682 C CA . TYR A 1 332 ? -14.264 -6.624 15.849 1.00 78.44 332 TYR A CA 1
ATOM 2683 C C . TYR A 1 332 ? -12.927 -5.880 15.954 1.00 78.44 332 TYR A C 1
ATOM 2685 O O . TYR A 1 332 ? -11.881 -6.517 16.088 1.00 78.44 332 TYR A O 1
ATOM 2693 N N . PHE A 1 333 ? -12.951 -4.543 15.981 1.00 74.50 333 PHE A N 1
ATOM 2694 C CA . PHE A 1 333 ? -11.729 -3.746 16.131 1.00 74.50 333 PHE A CA 1
ATOM 2695 C C . PHE A 1 333 ? -11.059 -3.953 17.498 1.00 74.50 333 PHE A C 1
ATOM 2697 O O . PHE A 1 333 ? -9.833 -4.000 17.580 1.00 74.50 333 PHE A O 1
ATOM 2704 N N . TYR A 1 334 ? -11.837 -4.182 18.560 1.00 76.00 334 TYR A N 1
ATOM 2705 C CA . TYR A 1 334 ? -11.306 -4.553 19.875 1.00 76.00 334 TYR A CA 1
ATOM 2706 C C . TYR A 1 334 ? -10.550 -5.893 19.875 1.00 76.00 334 TYR A C 1
ATOM 2708 O O . TYR A 1 334 ? -9.506 -6.041 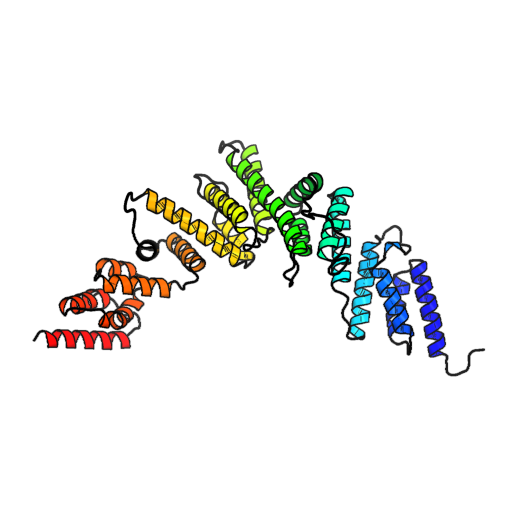20.518 1.00 76.00 334 TYR A O 1
ATOM 2716 N N . CYS A 1 335 ? -11.030 -6.877 19.119 1.00 77.88 335 CYS A N 1
ATOM 2717 C CA . CYS A 1 335 ? -10.336 -8.156 18.967 1.00 77.88 335 CYS A CA 1
ATOM 2718 C C . CYS A 1 335 ? -9.079 -8.022 18.095 1.00 77.88 335 CYS A C 1
ATOM 2720 O O . CYS A 1 335 ? -8.045 -8.604 18.419 1.00 77.88 335 CYS A O 1
ATOM 2722 N N . LEU A 1 336 ? -9.143 -7.211 17.032 1.00 75.00 336 LEU A N 1
ATOM 2723 C CA . LEU A 1 336 ? -7.996 -6.947 16.160 1.00 75.00 336 LEU A CA 1
ATOM 2724 C C . LEU A 1 336 ? -6.847 -6.235 16.880 1.00 75.00 336 LEU A C 1
ATOM 2726 O O . LEU A 1 336 ? -5.696 -6.605 16.684 1.00 75.00 336 LEU A O 1
ATOM 2730 N N . SER A 1 337 ? -7.129 -5.234 17.713 1.00 72.50 337 SER A N 1
ATOM 2731 C CA . SER A 1 337 ? -6.074 -4.502 18.432 1.00 72.50 337 SER A CA 1
ATOM 2732 C C . SER A 1 337 ? -5.400 -5.345 19.515 1.00 72.50 337 SER A C 1
ATOM 2734 O O . SER A 1 337 ? -4.204 -5.219 19.759 1.00 72.50 337 SER A O 1
ATOM 2736 N N . SER A 1 338 ? -6.167 -6.214 20.174 1.00 71.19 338 SER A N 1
ATOM 2737 C CA . SER A 1 338 ? -5.684 -7.049 21.275 1.00 71.19 338 SER A CA 1
ATOM 2738 C C . SER A 1 338 ? -5.010 -8.341 20.810 1.00 71.19 338 SER A C 1
ATOM 2740 O O . SER A 1 338 ? -4.457 -9.054 21.647 1.00 71.19 338 SER A O 1
ATOM 2742 N N . ASN A 1 339 ? -5.067 -8.659 19.509 1.00 74.06 339 ASN A N 1
ATOM 2743 C CA . ASN A 1 339 ? -4.636 -9.936 18.930 1.00 74.06 339 ASN A CA 1
ATOM 2744 C C . ASN A 1 339 ? -5.249 -11.170 19.620 1.00 74.06 339 ASN A C 1
ATOM 2746 O O . ASN A 1 339 ? -4.680 -12.261 19.576 1.00 74.06 339 ASN A O 1
ATOM 2750 N N . LYS A 1 340 ? -6.413 -11.014 20.262 1.00 80.75 340 LYS A N 1
ATOM 2751 C CA . LYS A 1 340 ? -7.117 -12.096 20.959 1.00 80.75 340 LYS A CA 1
ATOM 2752 C C . LYS A 1 340 ? -8.426 -12.410 20.270 1.00 80.75 340 LYS A C 1
ATOM 2754 O O . LYS A 1 340 ? -9.137 -11.524 19.800 1.00 80.75 340 LYS A O 1
ATOM 2759 N N . HIS A 1 341 ? -8.770 -13.691 20.255 1.00 81.88 341 HIS A N 1
ATOM 2760 C CA . HIS A 1 341 ? -10.047 -14.124 19.713 1.00 81.88 341 HIS A CA 1
ATOM 2761 C C . HIS A 1 341 ? -11.194 -13.640 20.615 1.00 81.88 341 HIS A C 1
ATOM 2763 O O . HIS A 1 341 ? -11.099 -13.739 21.840 1.00 81.88 341 HIS A O 1
ATOM 2769 N N . PHE A 1 342 ? -12.305 -13.175 20.032 1.00 81.69 342 PHE A N 1
ATOM 2770 C CA . PHE A 1 342 ? -13.455 -12.665 20.798 1.00 81.69 342 PHE A CA 1
ATOM 2771 C C . PHE A 1 342 ? -13.952 -13.680 21.841 1.00 81.69 342 PHE A C 1
ATOM 2773 O O . PHE A 1 342 ? -14.262 -13.325 22.974 1.00 81.69 342 PHE A O 1
ATOM 2780 N N . LEU A 1 343 ? -13.955 -14.971 21.484 1.00 84.06 343 LEU A N 1
ATOM 2781 C CA . LEU A 1 343 ? -14.361 -16.046 22.389 1.00 84.06 343 LEU A CA 1
ATOM 2782 C C . LEU A 1 343 ? -13.415 -16.198 23.586 1.00 84.06 343 LEU A C 1
ATOM 2784 O O . LEU A 1 343 ? -13.877 -16.448 24.693 1.00 84.06 343 LEU A O 1
ATOM 2788 N N . GLU A 1 344 ? -12.106 -16.033 23.379 1.00 84.94 344 GLU A N 1
ATOM 2789 C CA . GLU A 1 344 ? -11.129 -16.073 24.470 1.00 84.94 344 GLU A CA 1
ATOM 2790 C C . GLU A 1 344 ? -11.396 -14.928 25.447 1.00 84.94 344 GLU A C 1
ATOM 2792 O O . GLU A 1 344 ? -11.455 -15.153 26.653 1.00 84.94 344 GLU A O 1
ATOM 2797 N N . GLN A 1 345 ? -11.635 -13.719 24.933 1.00 82.94 345 GLN A N 1
ATOM 2798 C CA . GLN A 1 345 ? -11.942 -12.562 25.769 1.00 82.94 345 GLN A CA 1
ATOM 2799 C C . GLN A 1 345 ? -13.210 -12.780 26.596 1.00 82.94 345 GLN A C 1
ATOM 2801 O O . GLN A 1 345 ? -13.191 -12.581 27.806 1.00 82.94 345 GLN A O 1
ATOM 2806 N N . ILE A 1 346 ? -14.286 -13.261 25.972 1.00 84.88 346 ILE A N 1
ATOM 2807 C CA . ILE A 1 346 ? -15.558 -13.521 26.656 1.00 84.88 346 ILE A CA 1
ATOM 2808 C C . ILE A 1 346 ? -15.404 -14.613 27.711 1.00 84.88 346 ILE A C 1
ATOM 2810 O O . ILE A 1 346 ? -15.905 -14.455 28.820 1.00 84.88 346 ILE A O 1
ATOM 2814 N N . LEU A 1 347 ? -14.691 -15.701 27.405 1.00 85.06 347 LEU A N 1
ATOM 2815 C CA . LEU A 1 347 ? -14.451 -16.781 28.363 1.00 85.06 347 LEU A CA 1
ATOM 2816 C C . LEU A 1 347 ? -13.600 -16.308 29.544 1.00 85.06 347 LEU A C 1
ATOM 2818 O O . LEU A 1 347 ? -13.937 -16.601 30.689 1.00 85.06 347 LEU A O 1
ATOM 2822 N N . VAL A 1 348 ? -12.530 -15.549 29.295 1.00 84.62 348 VAL A N 1
ATOM 2823 C CA . VAL A 1 348 ? -11.687 -14.990 30.360 1.00 84.62 348 VAL A CA 1
ATOM 2824 C C . VAL A 1 348 ? -12.497 -14.034 31.236 1.00 84.62 348 VAL A C 1
ATOM 2826 O O . VAL A 1 348 ? -12.445 -14.161 32.458 1.00 84.62 348 VAL A O 1
ATOM 2829 N N . THR A 1 349 ? -13.297 -13.144 30.642 1.00 83.88 349 THR A N 1
ATOM 2830 C CA . THR A 1 349 ? -14.176 -12.219 31.373 1.00 83.88 349 THR A CA 1
ATOM 2831 C C . THR A 1 349 ? -15.266 -12.955 32.161 1.00 83.88 349 THR A C 1
ATOM 2833 O O . THR A 1 349 ? -15.528 -12.635 33.320 1.00 83.88 349 THR A O 1
ATOM 2836 N N . ALA A 1 350 ? -15.871 -13.996 31.589 1.00 84.19 350 ALA A N 1
ATOM 2837 C CA . ALA A 1 350 ? -16.847 -14.827 32.285 1.00 84.19 350 ALA A CA 1
ATOM 2838 C C . ALA A 1 350 ? -16.221 -15.552 33.488 1.00 84.19 350 ALA A C 1
ATOM 2840 O O . ALA A 1 350 ? -16.801 -15.571 34.572 1.00 84.19 350 ALA A O 1
ATOM 2841 N N . LEU A 1 351 ? -15.008 -16.092 33.337 1.00 83.62 351 LEU A N 1
ATOM 2842 C CA . LEU A 1 351 ? -14.274 -16.735 34.429 1.00 83.62 351 LEU A CA 1
ATOM 2843 C C . LEU A 1 351 ? -13.855 -15.738 35.519 1.00 83.62 351 LEU A C 1
ATOM 2845 O O . LEU A 1 351 ? -13.849 -16.097 36.697 1.00 83.62 351 LEU A O 1
ATOM 2849 N N . THR A 1 352 ? -13.524 -14.489 35.174 1.00 84.44 352 THR A N 1
ATOM 2850 C CA . THR A 1 352 ? -13.249 -13.452 36.184 1.00 84.44 352 THR A CA 1
ATOM 2851 C C . THR A 1 352 ? -14.502 -13.050 36.956 1.00 84.44 352 THR A C 1
ATOM 2853 O O . THR A 1 352 ? -14.421 -12.912 38.176 1.00 84.44 352 THR A O 1
ATOM 2856 N N . LEU A 1 353 ? -15.658 -12.937 36.288 1.00 81.81 353 LEU A N 1
ATOM 2857 C CA . LEU A 1 353 ? -16.947 -12.677 36.943 1.00 81.81 353 LEU A CA 1
ATOM 2858 C C . LEU A 1 353 ? -17.349 -13.830 37.869 1.00 81.81 353 LEU A C 1
ATOM 2860 O O . LEU A 1 353 ? -17.801 -13.595 38.986 1.00 81.81 353 LEU A O 1
ATOM 2864 N N . LEU A 1 354 ? -17.101 -15.074 37.445 1.00 82.38 354 LEU A N 1
ATOM 2865 C CA . LEU A 1 354 ? -17.332 -16.273 38.253 1.00 82.38 354 LEU A CA 1
ATOM 2866 C C . LEU A 1 354 ? -16.488 -16.295 39.527 1.00 82.38 354 LEU A C 1
ATOM 2868 O O . LEU A 1 354 ? -17.019 -16.550 40.602 1.00 82.38 354 LEU A O 1
ATOM 2872 N N . LYS A 1 355 ? -15.195 -15.962 39.436 1.00 82.69 355 LYS A N 1
ATOM 2873 C CA . LYS A 1 355 ? -14.314 -15.844 40.615 1.00 82.69 355 LYS A CA 1
ATOM 2874 C C . LYS A 1 355 ? -14.757 -14.756 41.597 1.00 82.69 355 LYS A C 1
ATOM 2876 O O . LYS A 1 355 ? -14.349 -14.788 42.753 1.00 82.69 355 LYS A O 1
ATOM 2881 N N . ARG A 1 356 ? -15.535 -13.778 41.127 1.00 79.88 356 ARG A N 1
ATOM 2882 C CA . ARG A 1 356 ? -16.103 -12.680 41.920 1.00 79.88 356 ARG A CA 1
ATOM 2883 C C . ARG A 1 356 ? -17.538 -12.927 42.370 1.00 79.88 356 ARG A C 1
ATOM 2885 O O . ARG A 1 356 ? -18.095 -12.061 43.034 1.00 79.88 356 ARG A O 1
ATOM 2892 N N . GLU A 1 357 ? -18.122 -14.061 41.986 1.00 79.44 357 GLU A N 1
ATOM 2893 C CA . GLU A 1 357 ? -19.524 -14.404 42.236 1.00 79.44 357 GLU A CA 1
ATOM 2894 C C . GLU A 1 357 ? -20.528 -13.362 41.689 1.00 79.44 357 GLU A C 1
ATOM 2896 O O . GLU A 1 357 ? -21.663 -13.266 42.157 1.00 79.44 357 GLU A O 1
ATOM 2901 N N . ASP A 1 358 ? -20.157 -12.596 40.651 1.00 80.69 358 ASP A N 1
ATOM 2902 C CA . ASP A 1 358 ? -21.086 -11.683 39.969 1.00 80.69 358 ASP A CA 1
ATOM 2903 C C . ASP A 1 358 ? -21.908 -12.422 38.904 1.00 80.69 358 ASP A C 1
ATOM 2905 O O . ASP A 1 358 ? -21.679 -12.346 37.691 1.00 80.69 358 ASP A O 1
ATOM 2909 N N . TYR A 1 359 ? -22.916 -13.147 39.383 1.00 79.56 359 TYR A N 1
ATOM 2910 C CA . TYR A 1 359 ? -23.860 -13.884 38.542 1.00 79.56 359 TYR A CA 1
ATOM 2911 C C . TYR A 1 359 ? -24.749 -12.964 37.695 1.00 79.56 359 TYR A C 1
ATOM 2913 O O . TYR A 1 359 ? -25.259 -13.381 36.653 1.00 79.56 359 TYR A O 1
ATOM 2921 N N . SER A 1 360 ? -24.930 -11.707 38.110 1.00 79.12 360 SER A N 1
ATOM 2922 C CA . SER A 1 360 ? -25.769 -10.747 37.393 1.00 79.12 360 SER A CA 1
ATOM 2923 C C . SER A 1 360 ? -25.089 -10.253 36.112 1.00 79.12 360 SER A C 1
ATOM 2925 O O . SER A 1 360 ? -25.697 -10.291 35.038 1.00 79.12 360 SER A O 1
ATOM 2927 N N . GLY A 1 361 ? -23.804 -9.890 36.203 1.00 79.56 361 GLY A N 1
ATOM 2928 C CA . GLY A 1 361 ? -22.962 -9.560 35.058 1.00 79.56 361 GLY A CA 1
ATOM 2929 C C . GLY A 1 361 ? -22.784 -10.760 34.135 1.00 79.56 361 GLY A C 1
ATOM 2930 O O . GLY A 1 361 ? -22.978 -10.646 32.926 1.00 79.56 361 GLY A O 1
ATOM 2931 N N . LEU A 1 362 ? -22.537 -11.943 34.702 1.00 81.88 362 LEU A N 1
ATOM 2932 C CA . LEU A 1 362 ? -22.387 -13.171 33.926 1.00 81.88 362 LEU A CA 1
ATOM 2933 C C . LEU A 1 362 ? -23.640 -13.509 33.108 1.00 81.88 362 LEU A C 1
ATOM 2935 O O . LEU A 1 362 ? -23.546 -13.868 31.932 1.00 81.88 362 LEU A O 1
ATOM 2939 N N . ASN A 1 363 ? -24.825 -13.367 33.709 1.00 79.75 363 ASN A N 1
ATOM 2940 C CA . ASN A 1 363 ? -26.068 -13.617 32.996 1.00 79.75 363 ASN A CA 1
ATOM 2941 C C . ASN A 1 363 ? -26.268 -12.626 31.847 1.00 79.75 363 ASN A C 1
ATOM 2943 O O . ASN A 1 363 ? -26.753 -13.029 30.798 1.00 79.75 363 ASN A O 1
ATOM 2947 N N . ASN A 1 364 ? -25.889 -11.358 32.023 1.00 81.62 364 ASN A N 1
ATOM 2948 C CA . ASN A 1 364 ? -25.998 -10.346 30.974 1.00 81.62 364 ASN A CA 1
ATOM 2949 C C . ASN A 1 364 ? -25.025 -10.598 29.814 1.00 81.62 364 ASN A C 1
ATOM 2951 O O . ASN A 1 364 ? -25.446 -10.524 28.665 1.00 81.62 364 ASN A O 1
ATOM 2955 N N . LEU A 1 365 ? -23.775 -10.971 30.104 1.00 81.44 365 LEU A N 1
ATOM 2956 C CA . LEU A 1 365 ? -22.761 -11.270 29.086 1.00 81.44 365 LEU A CA 1
ATOM 2957 C C . LEU A 1 365 ? -23.153 -12.457 28.199 1.00 81.44 365 LEU A C 1
ATOM 2959 O O . LEU A 1 365 ? -22.922 -12.456 26.996 1.00 81.44 365 LEU A O 1
ATOM 2963 N N . LEU A 1 366 ? -23.749 -13.487 28.802 1.00 79.62 366 LEU A N 1
ATOM 2964 C CA . LEU A 1 366 ? -24.091 -14.736 28.123 1.00 79.62 366 LEU A CA 1
ATOM 2965 C C . LEU A 1 366 ? -25.491 -14.726 27.498 1.00 79.62 366 LEU A C 1
ATOM 2967 O O . LEU A 1 366 ? -26.050 -15.795 27.237 1.00 79.62 366 LEU A O 1
ATOM 2971 N N . ARG A 1 367 ? -26.110 -13.556 27.321 1.00 75.62 367 ARG A N 1
ATOM 2972 C CA . ARG A 1 367 ? -27.395 -13.438 26.618 1.00 75.62 367 ARG A CA 1
ATOM 2973 C C . ARG A 1 367 ? -27.208 -13.575 25.104 1.00 75.62 367 ARG A C 1
ATOM 2975 O O . ARG A 1 367 ? -26.126 -13.354 24.570 1.00 75.62 367 ARG A O 1
ATOM 2982 N N . ARG A 1 368 ? -28.302 -13.920 24.414 1.00 75.94 368 ARG A N 1
ATOM 2983 C CA . ARG A 1 368 ? -28.396 -14.014 22.943 1.00 75.94 368 ARG A CA 1
ATOM 2984 C C . ARG A 1 368 ? -27.325 -14.936 22.331 1.00 75.94 368 ARG A C 1
ATOM 2986 O O . ARG A 1 368 ? -27.397 -16.144 22.543 1.00 75.94 368 ARG A O 1
ATOM 2993 N N . GLU A 1 369 ? -26.354 -14.381 21.604 1.00 75.94 369 GLU A N 1
ATOM 2994 C CA . GLU A 1 369 ? -25.362 -15.110 20.793 1.00 75.94 369 GLU A CA 1
ATOM 2995 C C . GLU A 1 369 ? -24.420 -15.998 21.623 1.00 75.94 369 GLU A C 1
ATOM 2997 O O . GLU A 1 369 ? -23.955 -17.034 21.155 1.00 75.94 369 GLU A O 1
ATOM 3002 N N . PHE A 1 370 ? -24.169 -15.638 22.886 1.00 79.94 370 PHE A N 1
ATOM 3003 C CA . PHE A 1 370 ? -23.262 -16.384 23.769 1.00 79.94 370 PHE A CA 1
ATOM 3004 C C . PHE A 1 370 ? -23.976 -17.397 24.667 1.00 79.94 370 PHE A C 1
ATOM 3006 O O . PHE A 1 370 ? -23.348 -18.031 25.517 1.00 79.94 370 PHE A O 1
ATOM 3013 N N . ASN A 1 371 ? -25.282 -17.598 24.465 1.00 77.31 371 ASN A N 1
ATOM 3014 C CA . ASN A 1 371 ? -26.069 -18.560 25.231 1.00 77.31 371 ASN A CA 1
ATOM 3015 C C . ASN A 1 371 ? -25.492 -19.996 25.221 1.00 77.31 371 ASN A C 1
ATOM 3017 O O . ASN A 1 371 ? -25.432 -20.604 26.297 1.00 77.31 371 ASN A O 1
ATOM 3021 N N . PRO A 1 372 ? -24.978 -20.527 24.089 1.00 80.06 372 PRO A N 1
ATOM 3022 C CA . PRO A 1 372 ? -24.419 -21.881 24.047 1.00 80.06 372 PRO A CA 1
ATOM 3023 C C . PRO A 1 372 ? -23.203 -22.101 24.965 1.00 80.06 372 PRO A C 1
ATOM 3025 O O . PRO A 1 372 ? -22.875 -23.236 25.294 1.00 80.06 372 PRO A O 1
ATOM 3028 N N . LEU A 1 373 ? -22.529 -21.034 25.412 1.00 82.06 373 LEU A N 1
ATOM 3029 C CA . LEU A 1 373 ? -21.343 -21.129 26.273 1.00 82.06 373 LEU A CA 1
ATOM 3030 C C . LEU A 1 373 ? -21.684 -21.323 27.755 1.00 82.06 373 LEU A C 1
ATOM 3032 O O . LEU A 1 373 ? -20.803 -21.636 28.552 1.00 82.06 373 LEU A O 1
ATOM 3036 N N . SER A 1 374 ? -22.950 -21.150 28.136 1.00 82.12 374 SER A N 1
ATOM 3037 C CA . SER A 1 374 ? -23.401 -21.191 29.531 1.00 82.12 374 SER A CA 1
ATOM 3038 C C . SER A 1 374 ? -23.076 -22.510 30.236 1.00 82.12 374 SER A C 1
ATOM 3040 O O . SER A 1 374 ? -22.405 -22.496 31.266 1.00 82.12 374 SER A O 1
ATOM 3042 N N . ARG A 1 375 ? -23.473 -23.655 29.665 1.00 82.00 375 ARG A N 1
ATOM 3043 C CA . ARG A 1 375 ? -23.214 -24.978 30.263 1.00 82.00 375 ARG A CA 1
ATOM 3044 C C . ARG A 1 375 ? -21.730 -25.351 30.257 1.00 82.00 375 ARG A C 1
ATOM 3046 O O . ARG A 1 375 ? -21.254 -25.989 31.190 1.00 82.00 375 ARG A O 1
ATOM 3053 N N . LEU A 1 376 ? -20.970 -24.892 29.261 1.00 83.56 376 LEU A N 1
ATOM 3054 C CA . LEU A 1 376 ? -19.511 -25.039 29.253 1.00 83.56 376 LEU A CA 1
ATOM 3055 C C . LEU A 1 376 ? -18.868 -24.262 30.416 1.00 83.56 376 LEU A C 1
ATOM 3057 O O . LEU A 1 376 ? -17.995 -24.784 31.107 1.00 83.56 376 LEU A O 1
ATOM 3061 N N . LEU A 1 377 ? -19.327 -23.033 30.662 1.00 84.00 377 LEU A N 1
ATOM 3062 C CA . LEU A 1 377 ? -18.843 -22.195 31.758 1.00 84.00 377 LEU A CA 1
ATOM 3063 C C . LEU A 1 377 ? -19.208 -22.743 33.139 1.00 84.00 377 LEU A C 1
ATOM 3065 O O . LEU A 1 377 ? -18.434 -22.535 34.068 1.00 84.00 377 LEU A O 1
ATOM 3069 N N . VAL A 1 378 ? -20.314 -23.483 33.280 1.00 83.88 378 VAL A N 1
ATOM 3070 C CA . VAL A 1 378 ? -20.613 -24.222 34.520 1.00 83.88 378 VAL A CA 1
ATOM 3071 C C . VAL A 1 378 ? -19.497 -25.219 34.822 1.00 83.88 378 VAL A C 1
ATOM 3073 O O . VAL A 1 378 ? -18.964 -25.215 35.926 1.00 83.88 378 VAL A O 1
ATOM 3076 N N . LEU A 1 379 ? -19.107 -26.038 33.842 1.00 83.06 379 LEU A N 1
ATOM 3077 C CA . LEU A 1 379 ? -18.082 -27.067 34.038 1.00 83.06 379 LEU A CA 1
ATOM 3078 C C . LEU A 1 379 ? -16.698 -26.464 34.302 1.00 83.06 379 LEU A C 1
ATOM 3080 O O . LEU A 1 379 ? -15.976 -26.932 35.180 1.00 83.06 379 LEU A O 1
ATOM 3084 N N . LEU A 1 380 ? -16.339 -25.404 33.574 1.00 83.12 380 LEU A N 1
ATOM 3085 C CA . LEU A 1 380 ? -15.066 -24.702 33.767 1.00 83.12 380 LEU A CA 1
ATOM 3086 C C . LEU A 1 380 ? -15.028 -23.943 35.103 1.00 83.12 380 LEU A C 1
ATOM 3088 O O . LEU A 1 380 ? -14.012 -23.943 35.796 1.00 83.12 380 LEU A O 1
ATOM 3092 N N . GLY A 1 381 ? -16.143 -23.315 35.474 1.00 79.25 381 GLY A N 1
ATOM 3093 C CA . GLY A 1 381 ? -16.299 -22.527 36.692 1.00 79.25 381 GLY A CA 1
ATOM 3094 C C . GLY A 1 381 ? -16.545 -23.347 37.955 1.00 79.25 381 GLY A C 1
ATOM 3095 O O . GLY A 1 381 ? -16.389 -22.806 39.044 1.00 79.25 381 GLY A O 1
ATOM 3096 N N . TRP A 1 382 ? -16.877 -24.638 37.838 1.00 82.00 382 TRP A N 1
ATOM 3097 C CA . TRP A 1 382 ? -17.216 -25.500 38.976 1.00 82.00 382 TRP A CA 1
ATOM 3098 C C . TRP A 1 382 ? -16.123 -25.526 40.047 1.00 82.00 382 TRP A C 1
ATOM 3100 O O . TRP A 1 382 ? -16.391 -25.445 41.241 1.00 82.00 382 TRP A O 1
ATOM 3110 N N . THR A 1 383 ? -14.863 -25.568 39.608 1.00 80.31 383 THR A N 1
ATOM 3111 C CA . THR A 1 383 ? -13.687 -25.565 40.496 1.00 80.31 383 THR A CA 1
ATOM 3112 C C . THR A 1 383 ? -13.454 -24.238 41.222 1.00 80.31 383 THR A C 1
ATOM 3114 O O . THR A 1 383 ? -12.621 -24.169 42.123 1.00 80.31 383 THR A O 1
ATOM 3117 N N . HIS A 1 384 ? -14.158 -23.175 40.831 1.00 77.44 384 HIS A N 1
ATOM 3118 C CA . HIS A 1 384 ? -14.053 -21.850 41.433 1.00 77.44 384 HIS A CA 1
ATOM 3119 C C . HIS A 1 384 ? -15.159 -21.562 42.457 1.00 77.44 384 HIS A C 1
ATOM 3121 O O . HIS A 1 384 ? -15.066 -20.553 43.152 1.00 77.44 384 HIS A O 1
ATOM 3127 N N . CYS A 1 385 ? -16.163 -22.436 42.595 1.00 77.38 385 CYS A N 1
ATOM 3128 C CA . CYS A 1 385 ? -17.192 -22.318 43.626 1.00 77.38 385 CYS A CA 1
ATOM 3129 C C . CYS A 1 385 ? -16.612 -22.642 45.010 1.00 77.38 385 CYS A C 1
ATOM 3131 O O . CYS A 1 385 ? -16.040 -23.711 45.215 1.00 77.38 385 CYS A O 1
ATOM 3133 N N . GLN A 1 386 ? -16.765 -21.720 45.965 1.00 77.31 386 GLN A N 1
ATOM 3134 C CA . GLN A 1 386 ? -16.228 -21.863 47.327 1.00 77.31 386 GLN A CA 1
ATOM 3135 C C . GLN A 1 386 ? -17.268 -22.383 48.333 1.00 77.31 386 GLN A C 1
ATOM 3137 O O . GLN A 1 386 ? -16.912 -22.741 49.454 1.00 77.31 386 GLN A O 1
ATOM 3142 N N . SER A 1 387 ? -18.546 -22.439 47.946 1.00 81.12 387 SER A N 1
ATOM 3143 C CA . SER A 1 387 ? -19.672 -22.807 48.813 1.00 81.12 387 SER A CA 1
ATOM 3144 C C . SER A 1 387 ? -20.762 -23.579 48.060 1.00 81.12 387 SER A C 1
ATOM 3146 O O . SER A 1 387 ? -20.828 -23.566 46.829 1.00 81.12 387 SER A O 1
ATOM 3148 N N . VAL A 1 388 ? -21.649 -24.247 48.798 1.00 78.50 388 VAL A N 1
ATOM 3149 C CA . VAL A 1 388 ? -22.808 -24.943 48.213 1.00 78.50 388 VAL A CA 1
ATOM 3150 C C . VAL A 1 388 ? -23.806 -23.926 47.641 1.00 78.50 388 VAL A C 1
ATOM 3152 O O . VAL A 1 388 ? -24.383 -24.139 46.575 1.00 78.50 388 VAL A O 1
ATOM 3155 N N . GLU A 1 389 ? -23.944 -22.766 48.284 1.00 80.50 389 GLU A N 1
ATOM 3156 C CA . GLU A 1 389 ? -24.800 -21.669 47.837 1.00 80.50 389 GLU A CA 1
ATOM 3157 C C . GLU A 1 389 ? -24.312 -21.052 46.516 1.00 80.50 389 GLU A C 1
ATOM 3159 O O . GLU A 1 389 ? -25.128 -20.765 45.638 1.00 80.50 389 GLU A O 1
ATOM 3164 N N . SER A 1 390 ? -22.993 -20.905 46.332 1.00 78.94 390 SER A N 1
ATOM 3165 C CA . SER A 1 390 ? -22.395 -20.410 45.079 1.00 78.94 390 SER A CA 1
ATOM 3166 C C . SER A 1 390 ? -22.550 -21.420 43.937 1.00 78.94 390 SER A C 1
ATOM 3168 O O . SER A 1 390 ? -22.880 -21.035 42.812 1.00 78.94 390 SER A O 1
ATOM 3170 N N . ALA A 1 391 ? -22.414 -22.722 44.218 1.00 80.62 391 ALA A N 1
ATOM 3171 C CA . ALA A 1 391 ? -22.681 -23.782 43.244 1.00 80.62 391 ALA A CA 1
ATOM 3172 C C . ALA A 1 391 ? -24.159 -23.800 42.805 1.00 80.62 391 ALA A C 1
ATOM 3174 O O . ALA A 1 391 ? -24.463 -23.916 41.614 1.00 80.62 391 ALA A O 1
ATOM 3175 N N . LYS A 1 392 ? -25.092 -23.603 43.747 1.00 80.62 392 LYS A N 1
ATOM 3176 C CA . LYS A 1 392 ? -26.522 -23.465 43.440 1.00 80.62 392 LYS A CA 1
ATOM 3177 C C . LYS A 1 392 ? -26.829 -22.226 42.618 1.00 80.62 392 LYS A C 1
ATOM 3179 O O . LYS A 1 392 ? -27.556 -22.325 41.631 1.00 80.62 392 LYS A O 1
ATOM 3184 N N . ALA A 1 393 ? -26.287 -21.074 43.006 1.00 79.88 393 ALA A N 1
ATOM 3185 C CA . ALA A 1 393 ? -26.475 -19.822 42.282 1.00 79.88 393 ALA A CA 1
ATOM 3186 C C . ALA A 1 393 ? -25.938 -19.926 40.845 1.00 79.88 393 ALA A C 1
ATOM 3188 O O . ALA A 1 393 ? -26.619 -19.513 39.903 1.00 79.88 393 ALA A O 1
ATOM 3189 N N . LEU A 1 394 ? -24.776 -20.563 40.660 1.00 81.75 394 LEU A N 1
ATOM 3190 C CA . LEU A 1 394 ? -24.182 -20.832 39.352 1.00 81.75 394 LEU A CA 1
ATOM 3191 C C . LEU A 1 394 ? -25.118 -21.654 38.460 1.00 81.75 394 LEU A C 1
ATOM 3193 O O . LEU A 1 394 ? -25.459 -21.229 37.354 1.00 81.75 394 LEU A O 1
ATOM 3197 N N . LEU A 1 395 ? -25.554 -22.818 38.945 1.00 81.88 395 LEU A N 1
ATOM 3198 C CA . LEU A 1 395 ? -26.418 -23.713 38.180 1.00 81.88 395 LEU A CA 1
ATOM 3199 C C . LEU A 1 395 ? -27.801 -23.092 37.924 1.00 81.88 395 LEU A C 1
ATOM 3201 O O . LEU A 1 395 ? -28.356 -23.230 36.834 1.00 81.88 395 LEU A O 1
ATOM 3205 N N . TRP A 1 396 ? -28.355 -22.345 38.881 1.00 79.56 396 TRP A N 1
ATOM 3206 C CA . TRP A 1 396 ? -29.629 -21.654 38.672 1.00 79.56 396 TRP A CA 1
ATOM 3207 C C . TRP A 1 396 ? -29.525 -20.589 37.573 1.00 79.56 396 TRP A C 1
ATOM 3209 O O . TRP A 1 396 ? -30.434 -20.440 36.754 1.00 79.56 396 TRP A O 1
ATOM 3219 N N . THR A 1 397 ? -28.401 -19.873 37.525 1.00 76.31 397 THR A N 1
ATOM 3220 C CA . THR A 1 397 ? -28.182 -18.766 36.586 1.00 76.31 397 THR A CA 1
ATOM 3221 C C . THR A 1 397 ? -27.814 -19.247 35.180 1.00 76.31 397 THR A C 1
ATOM 3223 O O . THR A 1 397 ? -28.279 -18.670 34.198 1.00 76.31 397 THR A O 1
ATOM 3226 N N . LEU A 1 398 ? -26.999 -20.300 35.061 1.00 76.19 398 LEU A N 1
ATOM 3227 C CA . LEU A 1 398 ? -26.449 -20.759 33.778 1.00 76.19 398 LEU A CA 1
ATOM 3228 C C . LEU A 1 398 ? -27.127 -22.001 33.193 1.00 76.19 398 LEU A C 1
ATOM 3230 O O . LEU A 1 398 ? -27.017 -22.223 31.992 1.00 76.19 398 LEU A O 1
ATOM 3234 N N . HIS A 1 399 ? -27.809 -22.813 34.002 1.00 77.56 399 HIS A N 1
ATOM 3235 C CA . HIS A 1 399 ? -28.406 -24.073 33.543 1.00 77.56 399 HIS A CA 1
ATOM 3236 C C . HIS A 1 399 ? -29.938 -24.044 33.564 1.00 77.56 399 HIS A C 1
ATOM 3238 O O . HIS A 1 399 ? -30.572 -24.384 32.569 1.00 77.56 399 HIS A O 1
ATOM 3244 N N . LYS A 1 400 ? -30.554 -23.582 34.659 1.00 67.56 400 LYS A N 1
ATOM 3245 C CA . LYS A 1 400 ? -32.008 -23.727 34.878 1.00 67.56 400 LYS A CA 1
ATOM 3246 C C . LYS A 1 400 ? -32.889 -22.744 34.096 1.00 67.56 400 LYS A C 1
ATOM 3248 O O . LYS A 1 400 ? -34.064 -23.016 33.872 1.00 67.56 400 LYS A O 1
ATOM 3253 N N . THR A 1 401 ? -32.352 -21.597 33.697 1.00 60.09 401 THR A N 1
ATOM 3254 C CA . THR A 1 401 ? -33.114 -20.514 33.047 1.00 60.09 401 THR A CA 1
ATOM 3255 C C . THR A 1 401 ? -33.075 -20.552 31.515 1.00 60.09 401 THR A C 1
ATOM 3257 O O . THR A 1 401 ? -33.550 -19.606 30.890 1.00 60.09 401 THR A O 1
ATOM 3260 N N . ARG A 1 402 ? -32.492 -21.591 30.892 1.00 63.09 402 ARG A N 1
ATOM 3261 C CA . ARG A 1 402 ? -32.068 -21.526 29.481 1.00 63.09 402 ARG A CA 1
ATOM 3262 C C . ARG A 1 402 ? -32.549 -22.694 28.618 1.00 63.09 402 ARG A C 1
ATOM 3264 O O . ARG A 1 402 ? -32.514 -23.853 29.029 1.00 63.09 402 ARG A O 1
ATOM 3271 N N . ASP A 1 403 ? -32.941 -22.352 27.391 1.00 63.12 403 ASP A N 1
ATOM 3272 C CA . ASP A 1 403 ? -33.389 -23.283 26.354 1.00 63.12 403 ASP A CA 1
ATOM 3273 C C . ASP A 1 403 ? -32.262 -24.214 25.863 1.00 63.12 403 ASP A C 1
ATOM 3275 O O . ASP A 1 403 ? -31.072 -23.977 26.078 1.00 63.12 403 ASP A O 1
ATOM 3279 N N . LEU A 1 404 ? -32.634 -25.317 25.209 1.00 60.66 404 LEU A N 1
ATOM 3280 C CA . LEU A 1 404 ? -31.700 -26.298 24.646 1.00 60.66 404 LEU A CA 1
ATOM 3281 C C . LEU A 1 404 ? -30.926 -25.704 23.454 1.00 60.66 404 LEU A C 1
ATOM 3283 O O . LEU A 1 404 ? -31.483 -25.550 22.370 1.00 60.66 404 LEU A O 1
ATOM 3287 N N . CYS A 1 405 ? -29.628 -25.447 23.623 1.00 58.31 405 CYS A N 1
ATOM 3288 C CA . CYS A 1 405 ? -28.722 -24.977 22.572 1.00 58.31 405 CYS A CA 1
ATOM 3289 C C . CYS A 1 405 ? -27.875 -26.131 22.007 1.00 58.31 405 CYS A C 1
ATOM 3291 O O . CYS A 1 405 ? -26.647 -26.079 22.015 1.00 58.31 405 CYS A O 1
ATOM 3293 N N . SER A 1 406 ? -28.523 -27.183 21.484 1.00 59.97 406 SER A N 1
ATOM 3294 C CA . SER A 1 406 ? -27.857 -28.329 20.820 1.00 59.97 406 SER A CA 1
ATOM 3295 C C . SER A 1 406 ? -26.741 -29.013 21.640 1.00 59.97 406 SER A C 1
ATOM 3297 O O . SER A 1 406 ? -25.816 -29.601 21.093 1.00 59.97 406 SER A O 1
ATOM 3299 N N . ASP A 1 407 ? -26.836 -28.958 22.965 1.00 71.81 407 ASP A N 1
ATOM 3300 C CA . ASP A 1 407 ? -25.782 -29.291 23.926 1.00 71.81 407 ASP A CA 1
ATOM 3301 C C . ASP A 1 407 ? -26.248 -30.353 24.942 1.00 71.81 407 ASP A C 1
ATOM 3303 O O . ASP A 1 407 ? -26.091 -30.212 26.155 1.00 71.81 407 ASP A O 1
ATOM 3307 N N . LEU A 1 408 ? -26.838 -31.439 24.425 1.00 74.50 408 LEU A N 1
ATOM 3308 C CA . LEU A 1 408 ? -27.430 -32.533 25.213 1.00 74.50 408 LEU A CA 1
ATOM 3309 C C . LEU A 1 408 ? -26.441 -33.158 26.208 1.00 74.50 408 LEU A C 1
ATOM 3311 O O . LEU A 1 408 ? -26.776 -33.350 27.368 1.00 74.50 408 LEU A O 1
ATOM 3315 N N . VAL A 1 409 ? -25.197 -33.393 25.786 1.00 80.44 409 VAL A N 1
ATOM 3316 C CA . VAL A 1 409 ? -24.171 -33.998 26.650 1.00 80.44 409 VAL A CA 1
ATOM 3317 C C . VAL A 1 409 ? -23.804 -33.078 27.818 1.00 80.44 409 VAL A C 1
ATOM 3319 O O . VAL A 1 409 ? -23.705 -33.524 28.956 1.00 80.44 409 VAL A O 1
ATOM 3322 N N . LEU A 1 410 ? -23.627 -31.777 27.559 1.00 80.44 410 LEU A N 1
ATOM 3323 C CA . LEU A 1 410 ? -23.313 -30.800 28.608 1.00 80.44 410 LEU A CA 1
ATOM 3324 C C . LEU A 1 410 ? -24.479 -30.635 29.586 1.00 80.44 410 LEU A C 1
ATOM 3326 O O . LEU A 1 410 ? -24.257 -30.425 30.778 1.00 80.44 410 LEU A O 1
ATOM 3330 N N . LYS A 1 411 ? -25.710 -30.764 29.086 1.00 80.88 411 LYS A N 1
ATOM 3331 C CA . LYS A 1 411 ? -26.915 -30.772 29.907 1.00 80.88 411 LYS A CA 1
ATOM 3332 C C . LYS A 1 411 ? -26.907 -31.927 30.903 1.00 80.88 411 LYS A C 1
ATOM 3334 O O . LYS A 1 411 ? -27.068 -31.669 32.089 1.00 80.88 411 LYS A O 1
ATOM 3339 N N . ASP A 1 412 ? -26.657 -33.150 30.438 1.00 82.81 412 ASP A N 1
ATOM 3340 C CA . ASP A 1 412 ? -26.668 -34.346 31.287 1.00 82.81 412 ASP A CA 1
ATOM 3341 C C . ASP A 1 412 ? -25.627 -34.247 32.415 1.00 82.81 412 ASP A C 1
ATOM 3343 O O . ASP A 1 412 ? -25.905 -34.599 33.562 1.00 82.81 412 ASP A O 1
ATOM 3347 N N . PHE A 1 413 ? -24.443 -33.691 32.127 1.00 82.75 413 PHE A N 1
ATOM 3348 C CA . PHE A 1 413 ? -23.437 -33.419 33.159 1.00 82.75 413 PHE A CA 1
ATOM 3349 C C . PHE A 1 413 ? -23.899 -32.361 34.171 1.00 82.75 413 PHE A C 1
ATOM 3351 O O . PHE A 1 413 ? -23.701 -32.547 35.371 1.00 82.75 413 PHE A O 1
ATOM 3358 N N . CYS A 1 414 ? -24.529 -31.273 33.722 1.00 82.19 414 CYS A N 1
ATOM 3359 C CA . CYS A 1 414 ? -25.047 -30.232 34.617 1.00 82.19 414 CYS A CA 1
ATOM 3360 C C . CYS A 1 414 ? -26.233 -30.726 35.464 1.00 82.19 414 CYS A C 1
ATOM 3362 O O . CYS A 1 414 ? -26.311 -30.390 36.643 1.00 82.19 414 CYS A O 1
ATOM 3364 N N . ASP A 1 415 ? -27.115 -31.555 34.899 1.00 83.31 415 ASP A N 1
ATOM 3365 C CA . ASP A 1 415 ? -28.206 -32.225 35.621 1.00 83.31 415 ASP A CA 1
ATOM 3366 C C . ASP A 1 415 ? -27.643 -33.187 36.684 1.00 83.31 415 ASP A C 1
ATOM 3368 O O . ASP A 1 415 ? -28.108 -33.210 37.826 1.00 83.31 415 ASP A O 1
ATOM 3372 N N . GLY A 1 416 ? -26.574 -33.917 36.347 1.00 82.56 416 GLY A N 1
ATOM 3373 C CA . GLY A 1 416 ? -25.820 -34.736 37.294 1.00 82.56 416 GLY A CA 1
ATOM 3374 C C . GLY A 1 416 ? -25.239 -33.917 38.450 1.00 82.56 416 GLY A C 1
ATOM 3375 O O . GLY A 1 416 ? -25.451 -34.264 39.612 1.00 82.56 416 GLY A O 1
ATOM 3376 N N . LEU A 1 417 ? -24.567 -32.800 38.160 1.00 83.38 417 LEU A N 1
ATOM 3377 C CA . LEU A 1 417 ? -24.022 -31.900 39.185 1.00 83.38 417 LEU A CA 1
ATOM 3378 C C . LEU A 1 417 ? -25.120 -31.293 40.066 1.00 83.38 417 LEU A C 1
ATOM 3380 O O . LEU A 1 417 ? -24.952 -31.207 41.280 1.00 83.38 417 LEU A O 1
ATOM 3384 N N . TRP A 1 418 ? -26.262 -30.926 39.478 1.00 82.44 418 TRP A N 1
ATOM 3385 C CA . TRP A 1 418 ? -27.424 -30.446 40.225 1.00 82.44 418 TRP A CA 1
ATOM 3386 C C . TRP A 1 418 ? -27.914 -31.493 41.231 1.00 82.44 418 TRP A C 1
ATOM 3388 O O . TRP A 1 418 ? -28.073 -31.183 42.410 1.00 82.44 418 TRP A O 1
ATOM 3398 N N . SER A 1 419 ? -28.067 -32.747 40.794 1.00 83.38 419 SER A N 1
ATOM 3399 C CA . SER A 1 419 ? -28.487 -33.842 41.678 1.00 83.38 419 SER A CA 1
ATOM 3400 C C . SER A 1 419 ? -27.487 -34.107 42.810 1.00 83.38 419 SER A C 1
ATOM 3402 O O . SER A 1 419 ? -27.887 -34.378 43.938 1.00 83.38 419 SER A O 1
ATOM 3404 N N . GLN A 1 420 ? -26.182 -33.974 42.544 1.00 82.44 420 GLN A N 1
ATOM 3405 C CA . GLN A 1 420 ? -25.145 -34.127 43.566 1.00 82.44 420 GLN A CA 1
ATOM 3406 C C . GLN A 1 420 ? -25.218 -33.017 44.617 1.00 82.44 420 GLN A C 1
ATOM 3408 O O . GLN A 1 420 ? -25.108 -33.305 45.805 1.00 82.44 420 GLN A O 1
ATOM 3413 N N . VAL A 1 421 ? -25.438 -31.767 44.201 1.00 81.06 421 VAL A N 1
ATOM 3414 C CA . VAL A 1 421 ? -25.611 -30.638 45.128 1.00 81.06 421 VAL A CA 1
ATOM 3415 C C . VAL A 1 421 ? -26.855 -30.809 45.994 1.00 81.06 421 VAL A C 1
ATOM 3417 O O . VAL A 1 421 ? -26.791 -30.532 47.187 1.00 81.06 421 VAL A O 1
ATOM 3420 N N . GLU A 1 422 ? -27.963 -31.298 45.430 1.00 77.75 422 GLU A N 1
ATOM 3421 C CA . GLU A 1 422 ? -29.161 -31.611 46.217 1.00 77.75 422 GLU A CA 1
ATOM 3422 C C . GLU A 1 422 ? -28.881 -32.694 47.264 1.00 77.75 422 GLU A C 1
ATOM 3424 O O . GLU A 1 422 ? -29.321 -32.557 48.398 1.00 77.75 422 GLU A O 1
ATOM 3429 N N . VAL A 1 423 ? -28.102 -33.730 46.935 1.00 78.88 423 VAL A N 1
ATOM 3430 C CA . VAL A 1 423 ? -27.728 -34.783 47.895 1.00 78.88 423 VAL A CA 1
ATOM 3431 C C . VAL A 1 423 ? -26.805 -34.268 49.003 1.00 78.88 423 VAL A C 1
ATOM 3433 O O . VAL A 1 423 ? -26.936 -34.721 50.130 1.00 78.88 423 VAL A O 1
ATOM 3436 N N . PHE A 1 424 ? -25.898 -33.326 48.725 1.00 71.50 424 PHE A N 1
ATOM 3437 C CA . PHE A 1 424 ? -25.015 -32.745 49.750 1.00 71.50 424 PHE A CA 1
ATOM 3438 C C . PHE A 1 424 ? -25.743 -31.872 50.787 1.00 71.50 424 PHE A C 1
ATOM 3440 O O . PHE A 1 424 ? -25.164 -31.571 51.830 1.00 71.50 424 PHE A O 1
ATOM 3447 N N . GLU A 1 425 ? -26.974 -31.439 50.507 1.00 62.72 425 GLU A N 1
ATOM 3448 C CA . GLU A 1 425 ? -27.801 -30.695 51.465 1.00 62.72 425 GLU A CA 1
ATOM 3449 C C . GLU A 1 425 ? -28.646 -31.572 52.393 1.00 62.72 425 GLU A C 1
ATOM 3451 O O . GLU A 1 425 ? -29.099 -31.082 53.432 1.00 62.72 425 GLU A O 1
ATOM 3456 N N . TRP A 1 426 ? -28.884 -32.827 52.004 1.00 54.38 426 TRP A N 1
ATOM 3457 C CA . TRP A 1 426 ? -29.554 -33.838 52.826 1.00 54.38 426 TRP A CA 1
ATOM 3458 C C . TRP A 1 426 ? -28.568 -34.476 53.802 1.00 54.38 426 TRP A C 1
ATOM 3460 O O . TRP A 1 426 ? -28.986 -34.711 54.961 1.00 54.38 426 TRP A O 1
#

Sequence (426 aa):
MHSFGNEEAVSQEQLFAFFCECVRHGDWELAQACVPQLSQWQGDGPGKVEAILLALVACPMGVRWEQNSSPWRTAWLWLLVLEKWLARNQKTVPVVLQRETEFLLFLEELQKDVSEEVLKELFEAFECTQNKHITDGKRRDGCSHRFSLDVVSALRKLLLRAPQRAKALLEFFQEEGSTQSSSLQQYCSLQNIFVEFLHDSLKSLQRLPCSSEMSAELDQRELVDTIYAALNIVTFEVEQQADEVQHLFMELLDVCWAEGSPLREEKLLSCMLRKQNYGVLSLYSSILIERIREKYLVSKSMQKGLSEQLDTERAVMSLFSDPEETSWKTAYFYCLSSNKHFLEQILVTALTLLKREDYSGLNNLLRREFNPLSRLLVLLGWTHCQSVESAKALLWTLHKTRDLCSDLVLKDFCDGLWSQVEVFEW

Foldseek 3Di:
DDDPPCVLQVVLVVLLVVLVVCFQVAVLVSNLVSLVSQLPHPDCSLVVVLVVLLCLLVPLVVHDHDPPDDSLVSSVVSVVSNQVSQVVVVHHDDPLSVLLSVLVVLLVVCVVQAPPVLSVLLNVLLVQLSCPDPDDPDDDDDPLPQDDPRNLVSLLVCLLPPLVSNLVSLVSLDDPDDDDDSSVSSSVSSLVSLLVSLVVLLVVLVVQDPDPDPVSVVVNVSSLVSNLSSLLRRDDDCVPCVPSLLVSLLSLVVQCPDPPRPDDPVSSVVSVVVVVPLSSLLSNLVSVVVVVCVVVDVVDDDDPDDDPVVVLLVLLLVLQLDHDPVSVVNLVSVCSNVVHDNVVSLLVSLLVCLLVLVLVSNLSNCPDPNLVCLLVSLVVSVVSDPDLVSNVSSCVSRPVPDDDPVCVVSNVVSVVSVVVSVVVVD

Organism: Melopsittacus undulatus (NCBI:txi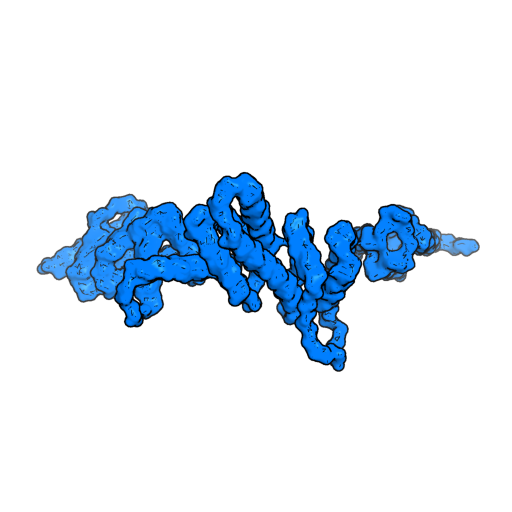d13146)

Secondary structure (DSSP, 8-state):
-PPTT-HHHHHHHHHHHHHHHHHHHT-HHHHHHHHHHHTT--SSHHHHHHHHHHHHHH-GGGS---TT--HHHHHHHHHHHHHHHHHHTT----HHHHHHHHHHHHHHHHTTTS-HHHHHHHHHHHHHHH-SSS-TT---S----PPPHHHHHHHHHHHHH-HHHHHHHHHHHS-SS---HHHHHHHHHHHHHHHHHHHHHHHHHHHS-----HHHHHHHHHHHHHHHHHHHH----TTT-HHHHHHHHHHHHHHHHSTT-S--HHHHHHHHHTTT-HHHHHHHHHHHHHHHHHHHHHTS-------HHHHHHHHHHHHHSS--HHHHHHHHHHHHHHT--HHHHHHHHHHHHHHTT-HHHHHHHTSGGGGGGHHHHHHHHGGG--SHHHHHHHHIIIIIT----S-HHHHHHHHHHHHHHHHHH-